Protein 4XSO (pdb70)

Foldseek 3Di:
DAEEEEEADQDDDPLLVLVLLLCLVRQVRYEYEYQDHHPSCVVCVVSSRHYHYQYQPAVPCNVGVSLSVLLVVCLSGAEYEYRDQVSLLSVLSSCVSSVHAYEYEFFFLLDCVPDPLVSLVSSQVSCQPGHQAYEYQAPNSLVSSVVSPHDNVRYDYFHRADALVLLEDDPVLLCVVCVVVVLNQAQEEEEADAQDVQQPPVLQLVLVLVADPSAAYEYEEYYDPVPPVRVVVSVVSCVVSVNPPRYHYPYHDPSVSSVLLNHQEYEGQGQAAGQAPVSQLSSLSNLHAYEHEPHHRVVVLDDDLAQYHYHHHPHNNRVNVVSVCCVVCVPSRSRSSNSSSVVSCVRRHSVVSSVVVVVVVVVD/DAEEEEEADQDDDPLLVLVLLLCLVRQVRYEYEYQDHHDSCVVCVVSSRHYDHQYQDACPCNVGVSLNVVLVVCLPGAEYEYRDLVSLLSVLSSCVNSVHAYEYEQQFQLDCVPDPLVSLVSSQVSCQPGHQAYEYQAVNSLVSSVVNVHDNVRYDYFHRADALVLLEDDPVLLQVVCVVVVLNQAQEEEEEDAQDVQQPPVLQLVLCLVAPPSYAYEYEEHHDPPCPVRVVVSCVSCVVSVCNVRYHYPYHDPSVSSVLLNHQEYEGQGQAAGAADPVQLSSLSNLHAYEYEPHHRVVVLDDDLQQYHYDHHPHSNRVNVVSVVCVPDVPSRSRNSVRSNVVSCVRRHSVVSSVVVVVVVVVD

Sequence (728 aa):
MKILFLDQSGKPGGAELCLIDIAKPYRDRALVGLFADGAFKTLLEQHHIPVEVFTNQPSLGQLAPLVAKVVQTAHEYDLIYANTQKALVVGAIASFIARRPLVYHLHDILSPEHFSQTNLRVAVNLANRFASLVIANSQASQTAFIQAGGRAELTKVIYNGFDINLYKTSPSDISKLRQQLGVANNFVVGHFSRLSPWKGQHILIDALAQCPPQVTAILVGDALFGEQDYVKELHQQITRLGLENRVKFLGFRADIPQLMAACDLVAHTSTAPEPFGRVIVEAMLCGKPVVAAKAGGAMELVEHGVNGFLTTPGESQELANIINTCIEDTQKTATIASNAQAIASQRFDVVTINQQIAETLSSLMKILFLDQSGKPGGAELCLIDIAKPYRDRALVGLFADGAFKTLLEQHHIPVEVFTNQPSLGQLAPLVAKVVQTAHEYDLIYANTQKALVVGAIASFIARRPLVYHLHDILSPEHFSQTNLRVAVNLANRFASLVIANSQASQTAFIQAGGRAELTKVIYNGFDINLYKTSPSDISKLRQQLGVANNFVVGHFSRLSPWKGQHILIDALAQCPPQVTAILVGDALFGEQDYVKELHQQITRLGLENRVKFLGFRADIPQLMAACDLVAHTSTAPEPFGRVIVEAMLCGKPVVAAKAGGAMELVEHGVNGFLTTPGESQELANIINTCIEDTQKTATIASNAQAIASQRFDVVTINQQIAETLSSL

B-factor: mean 41.25, std 12.05, range [21.02, 110.79]

Structure (mmCIF, N/CA/C/O backbone):
data_4XSO
#
_entry.id   4XSO
#
_cell.length_a   78.289
_cell.length_b   133.469
_cell.length_c   142.812
_cell.angle_alpha   90.00
_cell.angle_beta   90.00
_cell.angle_gamma   90.00
#
_symmetry.space_group_name_H-M   'C 2 2 21'
#
loop_
_entity.id
_entity.type
_entity.pdbx_description
1 polymer 'Alr3699 protein'
2 non-polymer GLYCEROL
3 water water
#
loop_
_atom_site.group_PDB
_atom_site.id
_atom_site.type_symbol
_atom_site.label_atom_id
_atom_site.label_alt_id
_atom_site.label_comp_id
_atom_site.label_asym_id
_atom_site.label_entity_id
_atom_site.label_seq_id
_atom_site.pdbx_PDB_ins_code
_atom_site.Cartn_x
_atom_site.Cartn_y
_atom_site.Cartn_z
_atom_site.occupancy
_atom_site.B_iso_or_equiv
_atom_site.auth_seq_id
_atom_site.auth_comp_id
_atom_site.auth_asym_id
_atom_site.auth_atom_id
_atom_site.pdbx_PDB_model_num
ATOM 1 N N . MET A 1 7 ? -40.649 -14.968 27.566 1.00 55.00 1 MET B N 1
ATOM 2 C CA . MET A 1 7 ? -39.234 -14.784 27.151 1.00 55.43 1 MET B CA 1
ATOM 3 C C . MET A 1 7 ? -39.105 -15.093 25.652 1.00 51.04 1 MET B C 1
ATOM 4 O O . MET A 1 7 ? -39.193 -16.263 25.244 1.00 49.34 1 MET B O 1
ATOM 9 N N . LYS A 1 8 ? -38.876 -14.049 24.859 1.00 43.57 2 LYS B N 1
ATOM 10 C CA . LYS A 1 8 ? -38.449 -14.187 23.453 1.00 41.02 2 LYS B CA 1
ATOM 11 C C . LYS A 1 8 ? -36.941 -14.201 23.340 1.00 37.77 2 LYS B C 1
ATOM 12 O O . LYS A 1 8 ? -36.240 -13.327 23.935 1.00 32.86 2 LYS B O 1
ATOM 18 N N . ILE A 1 9 ? -36.427 -15.182 22.589 1.00 33.03 3 ILE B N 1
ATOM 19 C CA . ILE A 1 9 ? -34.989 -15.319 22.425 1.00 31.52 3 ILE B CA 1
ATOM 20 C C . ILE A 1 9 ? -34.527 -14.979 21.048 1.00 29.87 3 ILE B C 1
ATOM 21 O O . ILE A 1 9 ? -35.111 -15.488 20.070 1.00 30.96 3 ILE B O 1
ATOM 26 N N . LEU A 1 10 ? -33.470 -14.153 20.971 1.00 24.59 4 LEU B N 1
ATOM 27 C CA . LEU A 1 10 ? -32.794 -13.950 19.783 1.00 26.77 4 LEU B CA 1
ATOM 28 C C . LEU A 1 10 ? -31.474 -14.764 19.843 1.00 28.52 4 LEU B C 1
ATOM 29 O O . LEU A 1 10 ? -30.543 -14.417 20.576 1.00 30.09 4 LEU B O 1
ATOM 34 N N . PHE A 1 11 ? -31.423 -15.823 19.067 1.00 25.96 5 PHE B N 1
ATOM 35 C CA . PHE A 1 11 ? -30.278 -16.728 18.961 1.00 28.35 5 PHE B CA 1
ATOM 36 C C . PHE A 1 11 ? -29.482 -16.140 17.848 1.00 34.41 5 PHE B C 1
ATOM 37 O O . PHE A 1 11 ? -30.075 -15.681 16.851 1.00 30.42 5 PHE B O 1
ATOM 45 N N . LEU A 1 12 ? -28.163 -16.155 18.018 1.00 31.35 6 LEU B N 1
ATOM 46 C CA . LEU A 1 12 ? -27.256 -15.688 17.013 1.00 32.86 6 LEU B CA 1
ATOM 47 C C . LEU A 1 12 ? -26.182 -16.691 16.710 1.00 33.02 6 LEU B C 1
ATOM 48 O O . LEU A 1 12 ? -25.586 -17.326 17.599 1.00 33.28 6 LEU B O 1
ATOM 53 N N . ASP A 1 13 ? -25.878 -16.846 15.432 1.00 31.62 7 ASP B N 1
ATOM 54 C CA . ASP A 1 13 ? -24.901 -17.849 15.058 1.00 31.61 7 ASP B CA 1
ATOM 55 C C . ASP A 1 13 ? -24.190 -17.429 13.762 1.00 37.20 7 ASP B C 1
ATOM 56 O O . ASP A 1 13 ? -24.823 -17.063 12.794 1.00 32.71 7 ASP B O 1
ATOM 61 N N . GLN A 1 14 ? -22.855 -17.488 13.744 1.00 36.51 8 GLN B N 1
ATOM 62 C CA . GLN A 1 14 ? -22.126 -16.832 12.650 1.00 38.01 8 GLN B CA 1
ATOM 63 C C . GLN A 1 14 ? -22.207 -17.609 11.337 1.00 34.24 8 GLN B C 1
ATOM 64 O O . GLN A 1 14 ? -22.021 -17.037 10.267 1.00 43.19 8 GLN B O 1
ATOM 70 N N . SER A 1 15 ? -22.504 -18.892 11.402 1.00 36.64 9 SER B N 1
ATOM 71 C CA . SER A 1 15 ? -22.417 -19.743 10.221 1.00 41.32 9 SER B CA 1
ATOM 72 C C . SER A 1 15 ? -23.722 -20.057 9.461 1.00 42.37 9 SER B C 1
ATOM 73 O O . SER A 1 15 ? -24.763 -20.337 10.059 1.00 40.24 9 SER B O 1
ATOM 76 N N . GLY A 1 16 ? -23.596 -20.056 8.131 1.00 41.52 10 GLY B N 1
ATOM 77 C CA . GLY A 1 16 ? -24.557 -20.648 7.193 1.00 47.94 10 GLY B CA 1
ATOM 78 C C . GLY A 1 16 ? -24.493 -22.173 7.022 1.00 45.03 10 GLY B C 1
ATOM 79 O O . GLY A 1 16 ? -25.347 -22.741 6.346 1.00 47.36 10 GLY B O 1
ATOM 80 N N . LYS A 1 17 ? -23.535 -22.834 7.674 1.00 47.18 11 LYS B N 1
ATOM 81 C CA . LYS A 1 17 ? -23.295 -24.274 7.496 1.00 50.35 11 LYS B CA 1
ATOM 82 C C . LYS A 1 17 ? -23.601 -25.086 8.742 1.00 47.08 11 LYS B C 1
ATOM 83 O O . LYS A 1 17 ? -23.273 -24.672 9.874 1.00 49.11 11 LYS B O 1
ATOM 89 N N . PRO A 1 18 ? -24.227 -26.250 8.563 1.00 47.82 12 PRO B N 1
ATOM 90 C CA . PRO A 1 18 ? -24.599 -26.982 9.767 1.00 46.83 12 PRO B CA 1
ATOM 91 C C . PRO A 1 18 ? -23.439 -27.743 10.468 1.00 48.55 12 PRO B C 1
ATOM 92 O O . PRO A 1 18 ? -23.430 -28.968 10.472 1.00 50.34 12 PRO B O 1
ATOM 96 N N . GLY A 1 19 ? -22.512 -27.039 11.108 1.00 54.21 13 GLY B N 1
ATOM 97 C CA . GLY A 1 19 ? -21.508 -27.698 11.976 1.00 46.69 13 GLY B CA 1
ATOM 98 C C . GLY A 1 19 ? -22.099 -28.228 13.277 1.00 54.20 13 GLY B C 1
ATOM 99 O O . GLY A 1 19 ? -23.319 -28.177 13.506 1.00 50.63 13 GLY B O 1
ATOM 100 N N . GLY A 1 20 ? -21.250 -28.709 14.172 1.00 51.10 14 GLY B N 1
ATOM 101 C CA . GLY A 1 20 ? -21.762 -29.296 15.410 1.00 47.74 14 GLY B CA 1
ATOM 102 C C . GLY A 1 20 ? -22.607 -28.327 16.244 1.00 44.12 14 GLY B C 1
ATOM 103 O O . GLY A 1 20 ? -23.698 -28.680 16.705 1.00 46.96 14 GLY B O 1
ATOM 104 N N . ALA A 1 21 ? -22.126 -27.103 16.373 1.00 38.05 15 ALA B N 1
ATOM 105 C CA . ALA A 1 21 ? -22.786 -26.085 17.137 1.00 38.26 15 ALA B CA 1
ATOM 106 C C . ALA A 1 21 ? -24.191 -25.719 16.538 1.00 37.19 15 ALA B C 1
ATOM 107 O O . ALA A 1 21 ? -25.134 -25.510 17.257 1.00 36.21 15 ALA B O 1
ATOM 109 N N . GLU A 1 22 ? -24.286 -25.701 15.221 1.00 36.20 16 GLU B N 1
ATOM 110 C CA . GLU A 1 22 ? -25.522 -25.333 14.535 1.00 39.12 16 GLU B CA 1
ATOM 111 C C . GLU A 1 22 ? -26.601 -26.417 14.735 1.00 40.39 16 GLU B C 1
ATOM 112 O O . GLU A 1 22 ? -27.745 -26.121 15.105 1.00 39.37 16 GLU B O 1
ATOM 118 N N . LEU A 1 23 ? -26.216 -27.681 14.588 1.00 39.71 17 LEU B N 1
ATOM 119 C CA . LEU A 1 23 ? -27.094 -28.811 14.850 1.00 39.75 17 LEU B CA 1
ATOM 120 C C . LEU A 1 23 ? -27.567 -28.802 16.275 1.00 41.92 17 LEU B C 1
ATOM 121 O O . LEU A 1 23 ? -28.753 -29.082 16.552 1.00 39.05 17 LEU B O 1
ATOM 126 N N . CYS A 1 24 ? -26.653 -28.525 17.215 1.00 36.37 18 CYS B N 1
ATOM 127 C CA . CYS A 1 24 ? -27.061 -28.431 18.626 1.00 38.15 18 CYS B CA 1
ATOM 128 C C . CYS A 1 24 ? -28.087 -27.284 18.808 1.00 36.82 18 CYS B C 1
ATOM 129 O O . CYS A 1 24 ? -29.048 -27.423 19.555 1.00 39.41 18 CYS B O 1
ATOM 132 N N . LEU A 1 25 ? -27.885 -26.172 18.097 1.00 40.08 19 LEU B N 1
ATOM 133 C CA . LEU A 1 25 ? -28.792 -25.029 18.178 1.00 35.38 19 LEU B CA 1
ATOM 134 C C . LEU A 1 25 ? -30.203 -25.383 17.669 1.00 33.08 19 LEU B C 1
ATOM 135 O O . LEU A 1 25 ? -31.182 -24.912 18.229 1.00 34.80 19 LEU B O 1
ATOM 140 N N . ILE A 1 26 ? -30.325 -26.290 16.698 1.00 36.87 20 ILE B N 1
ATOM 141 C CA . ILE A 1 26 ? -31.672 -26.771 16.281 1.00 41.77 20 ILE B CA 1
ATOM 142 C C . ILE A 1 26 ? -32.459 -27.251 17.510 1.00 39.46 20 ILE B C 1
ATOM 143 O O . ILE A 1 26 ? -33.610 -26.836 17.775 1.00 39.12 20 ILE B O 1
ATOM 148 N N . ASP A 1 27 ? -31.803 -28.150 18.243 1.00 32.13 21 ASP B N 1
ATOM 149 C CA . ASP A 1 27 ? -32.327 -28.798 19.439 1.00 33.83 21 ASP B CA 1
ATOM 150 C C . ASP A 1 27 ? -32.555 -27.824 20.584 1.00 34.51 21 ASP B C 1
ATOM 151 O O . ASP A 1 27 ? -33.605 -27.872 21.299 1.00 34.12 21 ASP B O 1
ATOM 156 N N . ILE A 1 28 ? -31.639 -26.877 20.741 1.00 32.50 22 ILE B N 1
ATOM 157 C CA . ILE A 1 28 ? -31.816 -25.856 21.819 1.00 30.30 22 ILE B CA 1
ATOM 158 C C . ILE A 1 28 ? -33.016 -24.929 21.517 1.00 31.92 22 ILE B C 1
ATOM 159 O O . ILE A 1 28 ? -33.804 -24.659 22.380 1.00 30.23 22 ILE B O 1
ATOM 164 N N . ALA A 1 29 ? -33.165 -24.540 20.251 1.00 32.26 23 ALA B N 1
ATOM 165 C CA . ALA A 1 29 ? -34.159 -23.605 19.790 1.00 33.01 23 ALA B CA 1
ATOM 166 C C . ALA A 1 29 ? -35.603 -24.135 19.597 1.00 38.18 23 ALA B C 1
ATOM 167 O O . ALA A 1 29 ? -36.591 -23.379 19.769 1.00 34.54 23 ALA B O 1
ATOM 169 N N . LYS A 1 30 ? -35.758 -25.421 19.316 1.00 36.81 24 LYS B N 1
ATOM 170 C CA . LYS A 1 30 ? -37.073 -25.952 18.999 1.00 42.58 24 LYS B CA 1
ATOM 171 C C . LYS A 1 30 ? -38.137 -25.682 20.022 1.00 36.58 24 LYS B C 1
ATOM 172 O O . LYS A 1 30 ? -39.229 -25.331 19.628 1.00 40.85 24 LYS B O 1
ATOM 178 N N . PRO A 1 31 ? -37.826 -25.839 21.335 1.00 35.98 25 PRO B N 1
ATOM 179 C CA . PRO A 1 31 ? -38.796 -25.567 22.371 1.00 36.84 25 PRO B CA 1
ATOM 180 C C . PRO A 1 31 ? -39.237 -24.111 22.377 1.00 35.04 25 PRO B C 1
ATOM 181 O O . PRO A 1 31 ? -40.264 -23.784 23.016 1.00 30.67 25 PRO B O 1
ATOM 185 N N . TYR A 1 32 ? -38.478 -23.256 21.693 1.00 30.87 26 TYR B N 1
ATOM 186 C CA . TYR A 1 32 ? -38.731 -21.785 21.790 1.00 32.29 26 TYR B CA 1
ATOM 187 C C . TYR A 1 32 ? -39.166 -21.243 20.438 1.00 31.66 26 TYR B C 1
ATOM 188 O O . TYR A 1 32 ? -39.280 -20.025 20.250 1.00 28.92 26 TYR B O 1
ATOM 197 N N . ARG A 1 33 ? -39.459 -22.143 19.501 1.00 31.42 27 ARG B N 1
ATOM 198 C CA . ARG A 1 33 ? -39.617 -21.727 18.179 1.00 34.93 27 ARG B CA 1
ATOM 199 C C . ARG A 1 33 ? -40.846 -20.821 17.936 1.00 32.62 27 ARG B C 1
ATOM 200 O O . ARG A 1 33 ? -40.873 -20.203 16.892 1.00 35.68 27 ARG B O 1
ATOM 208 N N . ASP A 1 34 ? -41.815 -20.736 18.853 1.00 29.10 28 ASP B N 1
ATOM 209 C CA . ASP A 1 34 ? -42.905 -19.757 18.715 1.00 33.76 28 ASP B CA 1
ATOM 210 C C . ASP A 1 34 ? -42.528 -18.378 19.293 1.00 35.24 28 ASP B C 1
ATOM 211 O O . ASP A 1 34 ? -43.278 -17.416 19.209 1.00 33.47 28 ASP B O 1
ATOM 216 N N . ARG A 1 35 ? -41.353 -18.279 19.876 1.00 33.75 29 ARG B N 1
ATOM 217 C CA . ARG A 1 35 ? -40.942 -17.037 20.508 1.00 33.33 29 ARG B CA 1
ATOM 218 C C . ARG A 1 35 ? -39.416 -16.841 20.364 1.00 33.16 29 ARG B C 1
ATOM 219 O O . ARG A 1 35 ? -38.714 -16.369 21.293 1.00 35.16 29 ARG B O 1
ATOM 227 N N . ALA A 1 36 ? -38.897 -17.238 19.229 1.00 32.73 30 ALA B N 1
ATOM 228 C CA . ALA A 1 36 ? -37.485 -17.051 18.951 1.00 34.18 30 ALA B CA 1
ATOM 229 C C . ALA A 1 36 ? -37.220 -16.736 17.518 1.00 35.66 30 ALA B C 1
ATOM 230 O O . ALA A 1 36 ? -38.103 -16.899 16.708 1.00 33.78 30 ALA B O 1
ATOM 232 N N . LEU A 1 37 ? -36.009 -16.221 17.243 1.00 30.71 31 LEU B N 1
ATOM 233 C CA . LEU A 1 37 ? -35.473 -15.928 15.950 1.00 29.45 31 LEU B CA 1
ATOM 234 C C . LEU A 1 37 ? -34.016 -16.370 15.973 1.00 31.12 31 LEU B C 1
ATOM 235 O O . LEU A 1 37 ? -33.297 -16.035 16.909 1.00 29.67 31 LEU B O 1
ATOM 240 N N . VAL A 1 38 ? -33.572 -17.131 14.982 1.00 28.66 32 VAL B N 1
ATOM 241 C CA . VAL A 1 38 ? -32.140 -17.352 14.774 1.00 30.53 32 VAL B CA 1
ATOM 242 C C . VAL A 1 38 ? -31.564 -16.383 13.698 1.00 31.84 32 VAL B C 1
ATOM 243 O O . VAL A 1 38 ? -31.932 -16.400 12.531 1.00 32.50 32 VAL B O 1
ATOM 247 N N . GLY A 1 39 ? -30.695 -15.507 14.135 1.00 29.43 33 GLY B N 1
ATOM 248 C CA . GLY A 1 39 ? -29.989 -14.586 13.266 1.00 31.92 33 GLY B CA 1
ATOM 249 C C . GLY A 1 39 ? -28.673 -15.256 12.852 1.00 33.80 33 GLY B C 1
ATOM 250 O O . GLY A 1 39 ? -27.834 -15.655 13.699 1.00 32.44 33 GLY B O 1
ATOM 251 N N . LEU A 1 40 ? -28.523 -15.462 11.560 1.00 31.87 34 LEU B N 1
ATOM 252 C CA . LEU A 1 40 ? -27.277 -15.936 11.021 1.00 35.29 34 LEU B CA 1
ATOM 253 C C . LEU A 1 40 ? -26.461 -14.794 10.376 1.00 31.95 34 LEU B C 1
ATOM 254 O O . LEU A 1 40 ? -27.012 -13.848 9.861 1.00 34.63 34 LEU B O 1
ATOM 259 N N . PHE A 1 41 ? -25.154 -14.936 10.371 1.00 32.09 35 PHE B N 1
ATOM 260 C CA . PHE A 1 41 ? -24.319 -13.955 9.678 1.00 38.74 35 PHE B CA 1
ATOM 261 C C . PHE A 1 41 ? -23.971 -14.356 8.233 1.00 39.64 35 PHE B C 1
ATOM 262 O O . PHE A 1 41 ? -23.395 -13.581 7.516 1.00 45.07 35 PHE B O 1
ATOM 270 N N . ALA A 1 42 ? -24.306 -15.570 7.836 1.00 45.00 36 ALA B N 1
ATOM 271 C CA . ALA A 1 42 ? -24.117 -16.038 6.451 1.00 48.58 36 ALA B CA 1
ATOM 272 C C . ALA A 1 42 ? -25.325 -16.897 6.104 1.00 46.80 36 ALA B C 1
ATOM 273 O O . ALA A 1 42 ? -25.825 -17.639 6.964 1.00 44.46 36 ALA B O 1
ATOM 275 N N . ASP A 1 43 ? -25.754 -16.810 4.838 1.00 50.63 37 ASP B N 1
ATOM 276 C CA . ASP A 1 43 ? -26.711 -17.733 4.246 1.00 46.69 37 ASP B CA 1
ATOM 277 C C . ASP A 1 43 ? -26.012 -19.044 3.942 1.00 46.31 37 ASP B C 1
ATOM 278 O O . ASP A 1 43 ? -24.795 -19.092 3.893 1.00 47.67 37 ASP B O 1
ATOM 283 N N . GLY A 1 44 ? -26.796 -20.107 3.785 1.00 43.29 38 GLY B N 1
ATOM 284 C CA . GLY A 1 44 ? -26.277 -21.447 3.566 1.00 46.24 38 GLY B CA 1
ATOM 285 C C . GLY A 1 44 ? -27.295 -22.527 3.863 1.00 42.37 38 GLY B C 1
ATOM 286 O O . GLY A 1 44 ? -28.480 -22.238 4.063 1.00 41.77 38 GLY B O 1
ATOM 287 N N . ALA A 1 45 ? -26.816 -23.771 3.925 1.00 40.80 39 ALA B N 1
ATOM 288 C CA . ALA A 1 45 ? -27.639 -24.932 4.236 1.00 44.60 39 ALA B CA 1
ATOM 289 C C . ALA A 1 45 ? -28.259 -24.910 5.635 1.00 45.96 39 ALA B C 1
ATOM 290 O O . ALA A 1 45 ? -29.244 -25.607 5.881 1.00 41.25 39 ALA B O 1
ATOM 292 N N . PHE A 1 46 ? -27.695 -24.125 6.552 1.00 39.08 40 PHE B N 1
ATOM 293 C CA . PHE A 1 46 ? -28.178 -24.139 7.921 1.00 37.65 40 PHE B CA 1
ATOM 294 C C . PHE A 1 46 ? -29.526 -23.417 8.026 1.00 34.14 40 PHE B C 1
ATOM 295 O O . PHE A 1 46 ? -30.363 -23.780 8.833 1.00 38.82 40 PHE B O 1
ATOM 303 N N . LYS A 1 47 ? -29.663 -22.389 7.221 1.00 34.37 41 LYS B N 1
ATOM 304 C CA . LYS A 1 47 ? -30.841 -21.606 7.098 1.00 37.21 41 LYS B CA 1
ATOM 305 C C . LYS A 1 47 ? -31.971 -22.498 6.658 1.00 40.20 41 LYS B C 1
ATOM 306 O O . LYS A 1 47 ? -33.079 -22.495 7.252 1.00 36.35 41 LYS B O 1
ATOM 312 N N . THR A 1 48 ? -31.689 -23.278 5.609 1.00 40.45 42 THR B N 1
ATOM 313 C CA . THR A 1 48 ? -32.697 -24.242 5.078 1.00 39.77 42 THR B CA 1
ATOM 314 C C . THR A 1 48 ? -33.134 -25.257 6.149 1.00 39.64 42 THR B C 1
ATOM 315 O O . THR A 1 48 ? -34.380 -25.466 6.362 1.00 38.44 42 THR B O 1
ATOM 319 N N . LEU A 1 49 ? -32.162 -25.817 6.875 1.00 32.23 43 LEU B N 1
ATOM 320 C CA . LEU A 1 49 ? -32.480 -26.782 7.961 1.00 39.99 43 LEU B CA 1
ATOM 321 C C . LEU A 1 49 ? -33.351 -26.154 9.076 1.00 40.10 43 LEU B C 1
ATOM 322 O O . LEU A 1 49 ? -34.249 -26.825 9.610 1.00 36.51 43 LEU B O 1
ATOM 327 N N . LEU A 1 50 ? -33.095 -24.860 9.386 1.00 39.29 44 LEU B N 1
ATOM 328 C CA . LEU A 1 50 ? -33.899 -24.143 10.365 1.00 34.30 44 LEU B CA 1
ATOM 329 C C . LEU A 1 50 ? -35.324 -23.993 9.842 1.00 32.78 44 LEU B C 1
ATOM 330 O O . LEU A 1 50 ? -36.264 -24.290 10.531 1.00 34.53 44 LEU B O 1
ATOM 335 N N . GLU A 1 51 ? -35.471 -23.605 8.604 1.00 34.04 45 GLU B N 1
ATOM 336 C CA . GLU A 1 51 ? -36.789 -23.504 7.998 1.00 34.47 45 GLU B CA 1
ATOM 337 C C . GLU A 1 51 ? -37.510 -24.861 7.981 1.00 35.37 45 GLU B C 1
ATOM 338 O O . GLU A 1 51 ? -38.683 -24.980 8.413 1.00 39.04 45 GLU B O 1
ATOM 344 N N . GLN A 1 52 ? -36.788 -25.912 7.632 1.00 39.33 46 GLN B N 1
ATOM 345 C CA . GLN A 1 52 ? -37.375 -27.261 7.664 1.00 42.04 46 GLN B CA 1
ATOM 346 C C . GLN A 1 52 ? -37.897 -27.616 9.045 1.00 44.67 46 GLN B C 1
ATOM 347 O O . GLN A 1 52 ? -38.740 -28.484 9.186 1.00 41.12 46 GLN B O 1
ATOM 353 N N . HIS A 1 53 ? -37.338 -27.004 10.078 1.00 42.28 47 HIS B N 1
ATOM 354 C CA . HIS A 1 53 ? -37.766 -27.285 11.436 1.00 43.14 47 HIS B CA 1
ATOM 355 C C . HIS A 1 53 ? -38.698 -26.202 11.980 1.00 38.12 47 HIS B C 1
ATOM 356 O O . HIS A 1 53 ? -38.949 -26.192 13.155 1.00 38.84 47 HIS B O 1
ATOM 363 N N . HIS A 1 54 ? -39.218 -25.315 11.125 1.00 41.23 48 HIS B N 1
ATOM 364 C CA . HIS A 1 54 ? -40.115 -24.214 11.510 1.00 42.76 48 HIS B CA 1
ATOM 365 C C . HIS A 1 54 ? -39.487 -23.208 12.507 1.00 41.53 48 HIS B C 1
ATOM 366 O O . HIS A 1 54 ? -40.198 -22.537 13.264 1.00 37.62 48 HIS B O 1
ATOM 373 N N . ILE A 1 55 ? -38.164 -23.061 12.443 1.00 34.96 49 ILE B N 1
ATOM 374 C CA . ILE A 1 55 ? -37.495 -22.135 13.321 1.00 34.90 49 ILE B CA 1
ATOM 375 C C . ILE A 1 55 ? -37.277 -20.868 12.530 1.00 35.44 49 ILE B C 1
ATOM 376 O O . ILE A 1 55 ? -36.583 -20.874 11.540 1.00 38.35 49 ILE B O 1
ATOM 381 N N . PRO A 1 56 ? -37.814 -19.738 13.037 1.00 36.13 50 PRO B N 1
ATOM 382 C CA . PRO A 1 56 ? -37.634 -18.530 12.287 1.00 35.65 50 PRO B CA 1
ATOM 383 C C . PRO A 1 56 ? -36.142 -18.222 12.153 1.00 36.00 50 PRO B C 1
ATOM 384 O O . PRO A 1 56 ? -35.379 -18.370 13.130 1.00 30.47 50 PRO B O 1
ATOM 388 N N . VAL A 1 57 ? -35.773 -17.743 10.975 1.00 31.48 51 VAL B N 1
ATOM 389 C CA . VAL A 1 57 ? -34.350 -17.486 10.672 1.00 36.95 51 VAL B CA 1
ATOM 390 C C . VAL A 1 57 ? -34.262 -16.263 9.816 1.00 37.47 51 VAL B C 1
ATOM 391 O O . VAL A 1 57 ? -35.141 -16.008 8.989 1.00 41.50 51 VAL B O 1
ATOM 395 N N . GLU A 1 58 ? -33.219 -15.479 10.068 1.00 39.74 52 GLU B N 1
ATOM 396 C CA . GLU A 1 58 ? -32.907 -14.252 9.333 1.00 44.50 52 GLU B CA 1
ATOM 397 C C . GLU A 1 58 ? -31.398 -14.171 9.152 1.00 43.38 52 GLU B C 1
ATOM 398 O O . GLU A 1 58 ? -30.597 -14.556 10.048 1.00 36.68 52 GLU B O 1
ATOM 404 N N . VAL A 1 59 ? -30.999 -13.694 7.984 1.00 40.72 53 VAL B N 1
ATOM 405 C CA . VAL A 1 59 ? -29.581 -13.558 7.695 1.00 39.73 53 VAL B CA 1
ATOM 406 C C . VAL A 1 59 ? -29.257 -12.072 7.830 1.00 39.37 53 VAL B C 1
ATOM 407 O O . VAL A 1 59 ? -29.842 -11.258 7.135 1.00 42.91 53 VAL B O 1
ATOM 411 N N . PHE A 1 60 ? -28.328 -11.713 8.710 1.00 38.69 54 PHE B N 1
ATOM 412 C CA . PHE A 1 60 ? -27.927 -10.300 8.865 1.00 37.09 54 PHE B CA 1
ATOM 413 C C . PHE A 1 60 ? -26.637 -10.074 8.088 1.00 46.51 54 PHE B C 1
ATOM 414 O O . PHE A 1 60 ? -25.676 -10.848 8.220 1.00 38.86 54 PHE B O 1
ATOM 422 N N . THR A 1 61 ? -26.614 -9.049 7.242 1.00 48.72 55 THR B N 1
ATOM 423 C CA . THR A 1 61 ? -25.419 -8.814 6.426 1.00 51.97 55 THR B CA 1
ATOM 424 C C . THR A 1 61 ? -24.946 -7.442 6.724 1.00 52.21 55 THR B C 1
ATOM 425 O O . THR A 1 61 ? -25.697 -6.609 7.285 1.00 48.12 55 THR B O 1
ATOM 429 N N . ASN A 1 62 ? -23.743 -7.166 6.236 1.00 54.97 56 ASN B N 1
ATOM 430 C CA . ASN A 1 62 ? -23.205 -5.838 6.360 1.00 64.44 56 ASN B CA 1
ATOM 431 C C . ASN A 1 62 ? -23.625 -4.830 5.272 1.00 63.75 56 ASN B C 1
ATOM 432 O O . ASN A 1 62 ? -22.961 -3.834 5.091 1.00 68.73 56 ASN B O 1
ATOM 437 N N . GLN A 1 63 ? -24.761 -5.049 4.611 1.00 73.15 57 GLN B N 1
ATOM 438 C CA . GLN A 1 63 ? -25.320 -4.076 3.651 1.00 68.68 57 GLN B CA 1
ATOM 439 C C . GLN A 1 63 ? -26.040 -2.882 4.281 1.00 75.95 57 GLN B C 1
ATOM 440 O O . GLN A 1 63 ? -26.673 -3.020 5.334 1.00 62.40 57 GLN B O 1
ATOM 446 N N . PRO A 1 64 ? -26.016 -1.719 3.594 1.00 76.53 58 PRO B N 1
ATOM 447 C CA . PRO A 1 64 ? -26.421 -0.454 4.211 1.00 73.88 58 PRO B CA 1
ATOM 448 C C . PRO A 1 64 ? -27.877 -0.409 4.690 1.00 67.00 58 PRO B C 1
ATOM 449 O O . PRO A 1 64 ? -28.725 -1.049 4.078 1.00 68.03 58 PRO B O 1
ATOM 453 N N . SER A 1 79 ? -31.274 5.429 13.669 1.00 76.13 73 SER B N 1
ATOM 454 C CA . SER A 1 79 ? -30.414 4.431 14.253 1.00 72.61 73 SER B CA 1
ATOM 455 C C . SER A 1 79 ? -28.941 4.885 14.266 1.00 81.08 73 SER B C 1
ATOM 456 O O . SER A 1 79 ? -28.258 4.712 15.271 1.00 92.58 73 SER B O 1
ATOM 459 N N . LEU A 1 80 ? -28.469 5.464 13.158 1.00 75.05 74 LEU B N 1
ATOM 460 C CA . LEU A 1 80 ? -27.023 5.646 12.862 1.00 80.73 74 LEU B CA 1
ATOM 461 C C . LEU A 1 80 ? -26.250 4.309 12.824 1.00 83.97 74 LEU B C 1
ATOM 462 O O . LEU A 1 80 ? -25.099 4.205 13.263 1.00 71.63 74 LEU B O 1
ATOM 467 N N . GLY A 1 81 ? -26.921 3.304 12.251 1.00 71.16 75 GLY B N 1
ATOM 468 C CA . GLY A 1 81 ? -26.314 2.053 11.885 1.00 61.20 75 GLY B CA 1
ATOM 469 C C . GLY A 1 81 ? -25.503 2.070 10.599 1.00 73.10 75 GLY B C 1
ATOM 470 O O . GLY A 1 81 ? -24.720 1.133 10.394 1.00 78.49 75 GLY B O 1
ATOM 471 N N . GLN A 1 82 ? -25.634 3.101 9.740 1.00 57.98 76 GLN B N 1
ATOM 472 C CA . GLN A 1 82 ? -24.606 3.321 8.662 1.00 59.49 76 GLN B CA 1
ATOM 473 C C . GLN A 1 82 ? -23.143 3.198 9.135 1.00 45.25 76 GLN B C 1
ATOM 474 O O . GLN A 1 82 ? -22.279 2.761 8.377 1.00 50.41 76 GLN B O 1
ATOM 480 N N . LEU A 1 83 ? -22.879 3.494 10.402 1.00 44.30 77 LEU B N 1
ATOM 481 C CA . LEU A 1 83 ? -21.564 3.176 11.000 1.00 52.46 77 LEU B CA 1
ATOM 482 C C . LEU A 1 83 ? -21.177 1.658 10.977 1.00 56.47 77 LEU B C 1
ATOM 483 O O . LEU A 1 83 ? -20.005 1.288 10.752 1.00 49.24 77 LEU B O 1
ATOM 488 N N . ALA A 1 84 ? -22.145 0.778 11.242 1.00 51.01 78 ALA B N 1
ATOM 489 C CA . ALA A 1 84 ? -21.855 -0.672 11.345 1.00 50.20 78 ALA B CA 1
ATOM 490 C C . ALA A 1 84 ? -23.175 -1.385 11.139 1.00 47.86 78 ALA B C 1
ATOM 491 O O . ALA A 1 84 ? -23.854 -1.701 12.122 1.00 42.82 78 ALA B O 1
ATOM 493 N N . PRO A 1 85 ? -23.580 -1.566 9.861 1.00 52.18 79 PRO B N 1
ATOM 494 C CA . PRO A 1 85 ? -25.003 -1.854 9.619 1.00 47.87 79 PRO B CA 1
ATOM 495 C C . PRO A 1 85 ? -25.416 -3.275 10.105 1.00 40.41 79 PRO B C 1
ATOM 496 O O . PRO A 1 85 ? -26.539 -3.468 10.548 1.00 42.91 79 PRO B O 1
ATOM 500 N N . LEU A 1 86 ? -24.508 -4.224 10.010 1.00 38.23 80 LEU B N 1
ATOM 501 C CA . LEU A 1 86 ? -24.681 -5.533 10.646 1.00 43.84 80 LEU B CA 1
ATOM 502 C C . LEU A 1 86 ? -25.033 -5.417 12.104 1.00 44.21 80 LEU B C 1
ATOM 503 O O . LEU A 1 86 ? -26.125 -5.867 12.522 1.00 44.29 80 LEU B O 1
ATOM 508 N N . VAL A 1 87 ? -24.151 -4.775 12.884 1.00 41.91 81 VAL B N 1
ATOM 509 C CA . VAL A 1 87 ? -24.432 -4.516 14.304 1.00 38.72 81 VAL B CA 1
ATOM 510 C C . VAL A 1 87 ? -25.760 -3.775 14.522 1.00 38.78 81 VAL B C 1
ATOM 511 O O . VAL A 1 87 ? -26.579 -4.163 15.317 1.00 38.67 81 VAL B O 1
ATOM 515 N N . ALA A 1 88 ? -26.006 -2.755 13.729 1.00 35.42 82 ALA B N 1
ATOM 516 C CA . ALA A 1 88 ? -27.194 -1.961 13.871 1.00 36.38 82 ALA B CA 1
ATOM 517 C C . ALA A 1 88 ? -28.480 -2.734 13.602 1.00 37.28 82 ALA B C 1
ATOM 518 O O . ALA A 1 88 ? -29.495 -2.511 14.252 1.00 37.44 82 ALA B O 1
ATOM 520 N N . LYS A 1 89 ? -28.444 -3.612 12.606 1.00 36.32 83 LYS B N 1
ATOM 521 C CA . LYS A 1 89 ? -29.537 -4.550 12.393 1.00 40.08 83 LYS B CA 1
ATOM 522 C C . LYS A 1 89 ? -29.799 -5.504 13.577 1.00 34.16 83 LYS B C 1
ATOM 523 O O . LYS A 1 89 ? -30.978 -5.719 13.999 1.00 33.34 83 LYS B O 1
ATOM 529 N N . VAL A 1 90 ? -28.712 -6.068 14.107 1.00 33.81 84 VAL B N 1
ATOM 530 C CA . VAL A 1 90 ? -28.803 -6.979 15.230 1.00 36.25 84 VAL B CA 1
ATOM 531 C C . VAL A 1 90 ? -29.420 -6.208 16.430 1.00 37.18 84 VAL B C 1
ATOM 532 O O . VAL A 1 90 ? -30.385 -6.651 17.050 1.00 35.30 84 VAL B O 1
ATOM 536 N N . VAL A 1 91 ? -28.912 -5.010 16.699 1.00 33.16 85 VAL B N 1
ATOM 537 C CA . VAL A 1 91 ? -29.424 -4.195 17.817 1.00 33.13 85 VAL B CA 1
ATOM 538 C C . VAL A 1 91 ? -30.895 -3.899 17.699 1.00 35.36 85 VAL B C 1
ATOM 539 O O . VAL A 1 91 ? -31.617 -3.962 18.660 1.00 43.27 85 VAL B O 1
ATOM 543 N N . GLN A 1 92 ? -31.290 -3.497 16.516 1.00 36.04 86 GLN B N 1
ATOM 544 C CA . GLN A 1 92 ? -32.647 -3.134 16.190 1.00 40.97 86 GLN B CA 1
ATOM 545 C C . GLN A 1 92 ? -33.524 -4.365 16.384 1.00 38.56 86 GLN B C 1
ATOM 546 O O . GLN A 1 92 ? -34.526 -4.286 17.028 1.00 38.60 86 GLN B O 1
ATOM 552 N N . THR A 1 93 ? -33.087 -5.534 15.901 1.00 37.07 87 THR B N 1
ATOM 553 C CA . THR A 1 93 ? -33.837 -6.776 16.124 1.00 34.85 87 THR B CA 1
ATOM 554 C C . THR A 1 93 ? -34.030 -7.137 17.636 1.00 36.80 87 THR B C 1
ATOM 555 O O . THR A 1 93 ? -35.174 -7.421 18.136 1.00 35.80 87 THR B O 1
ATOM 559 N N . ALA A 1 94 ? -32.938 -6.957 18.356 1.00 33.06 88 ALA B N 1
ATOM 560 C CA . ALA A 1 94 ? -32.843 -7.263 19.763 1.00 36.76 88 ALA B CA 1
ATOM 561 C C . ALA A 1 94 ? -33.824 -6.539 20.672 1.00 40.48 88 ALA B C 1
ATOM 562 O O . ALA A 1 94 ? -34.232 -7.083 21.726 1.00 37.78 88 ALA B O 1
ATOM 564 N N . HIS A 1 95 ? -34.210 -5.319 20.277 1.00 42.43 89 HIS B N 1
ATOM 565 C CA . HIS A 1 95 ? -35.232 -4.546 20.981 1.00 45.36 89 HIS B CA 1
ATOM 566 C C . HIS A 1 95 ? -36.515 -5.367 21.119 1.00 43.06 89 HIS B C 1
ATOM 567 O O . HIS A 1 95 ? -37.124 -5.363 22.182 1.00 41.16 89 HIS B O 1
ATOM 574 N N . GLU A 1 96 ? -36.853 -6.154 20.097 1.00 39.83 90 GLU B N 1
ATOM 575 C CA . GLU A 1 96 ? -38.067 -6.987 20.103 1.00 40.52 90 GLU B CA 1
ATOM 576 C C . GLU A 1 96 ? -37.949 -8.303 20.866 1.00 41.49 90 GLU B C 1
ATOM 577 O O . GLU A 1 96 ? -38.929 -9.067 20.967 1.00 35.85 90 GLU B O 1
ATOM 583 N N . TYR A 1 97 ? -36.755 -8.591 21.391 1.00 36.84 91 TYR B N 1
ATOM 584 C CA . TYR A 1 97 ? -36.526 -9.855 22.087 1.00 33.26 91 TYR B CA 1
ATOM 585 C C . TYR A 1 97 ? -36.113 -9.565 23.533 1.00 36.34 91 TYR B C 1
ATOM 586 O O . TYR A 1 97 ? -35.833 -8.406 23.886 1.00 36.09 91 TYR B O 1
ATOM 595 N N . ASP A 1 98 ? -36.146 -10.573 24.390 1.00 32.56 92 ASP B N 1
ATOM 596 C CA . ASP A 1 98 ? -35.858 -10.365 25.790 1.00 34.34 92 ASP B CA 1
ATOM 597 C C . ASP A 1 98 ? -34.466 -10.866 26.212 1.00 35.55 92 ASP B C 1
ATOM 598 O O . ASP A 1 98 ? -34.067 -10.654 27.336 1.00 33.62 92 ASP B O 1
ATOM 603 N N . LEU A 1 99 ? -33.818 -11.637 25.357 1.00 34.45 93 LEU B N 1
ATOM 604 C CA . LEU A 1 99 ? -32.575 -12.243 25.649 1.00 32.18 93 LEU B CA 1
ATOM 605 C C . LEU A 1 99 ? -31.839 -12.561 24.327 1.00 33.71 93 LEU B C 1
ATOM 606 O O . LEU A 1 99 ? -32.458 -12.949 23.329 1.00 30.08 93 LEU B O 1
ATOM 611 N N . ILE A 1 100 ? -30.520 -12.422 24.348 1.00 31.45 94 ILE B N 1
ATOM 612 C CA . ILE A 1 100 ? -29.688 -12.688 23.209 1.00 28.15 94 ILE B CA 1
ATOM 613 C C . ILE A 1 100 ? -28.851 -13.896 23.571 1.00 32.49 94 ILE B C 1
ATOM 614 O O . ILE A 1 100 ? -28.194 -13.904 24.640 1.00 28.62 94 ILE B O 1
ATOM 619 N N . TYR A 1 101 ? -28.876 -14.918 22.682 1.00 32.06 95 TYR B N 1
ATOM 620 C CA . TYR A 1 101 ? -28.207 -16.194 22.975 1.00 32.92 95 TYR B CA 1
ATOM 621 C C . TYR A 1 101 ? -27.231 -16.454 21.839 1.00 33.03 95 TYR B C 1
ATOM 622 O O . TYR A 1 101 ? -27.623 -16.831 20.728 1.00 31.85 95 TYR B O 1
ATOM 631 N N . ALA A 1 102 ? -25.978 -16.125 22.110 1.00 29.61 96 ALA B N 1
ATOM 632 C CA . ALA A 1 102 ? -24.875 -16.238 21.122 1.00 31.03 96 ALA B CA 1
ATOM 633 C C . ALA A 1 102 ? -24.265 -17.622 21.180 1.00 29.76 96 ALA B C 1
ATOM 634 O O . ALA A 1 102 ? -23.817 -18.083 22.246 1.00 28.68 96 ALA B O 1
ATOM 636 N N . ASN A 1 103 ? -24.217 -18.249 20.002 1.00 30.51 97 ASN B N 1
ATOM 637 C CA . ASN A 1 103 ? -23.864 -19.634 19.852 1.00 31.08 97 ASN B CA 1
ATOM 638 C C . ASN A 1 103 ? -22.476 -19.900 19.217 1.00 30.61 97 ASN B C 1
ATOM 639 O O . ASN A 1 103 ? -22.067 -21.038 19.082 1.00 31.23 97 ASN B O 1
ATOM 644 N N . THR A 1 104 ? -21.769 -18.840 18.853 1.00 33.59 98 THR B N 1
ATOM 645 C CA . THR A 1 104 ? -20.467 -18.945 18.208 1.00 30.72 98 THR B CA 1
ATOM 646 C C . THR A 1 104 ? -19.724 -17.688 18.550 1.00 29.99 98 THR B C 1
ATOM 647 O O . THR A 1 104 ? -20.290 -16.746 19.157 1.00 26.86 98 THR B O 1
ATOM 651 N N . GLN A 1 105 ? -18.407 -17.676 18.254 1.00 33.24 99 GLN B N 1
ATOM 652 C CA . GLN A 1 105 ? -17.559 -16.536 18.657 1.00 32.82 99 GLN B CA 1
ATOM 653 C C . GLN A 1 105 ? -17.873 -15.184 18.089 1.00 32.63 99 GLN B C 1
ATOM 654 O O . GLN A 1 105 ? -17.908 -14.184 18.805 1.00 32.28 99 GLN B O 1
ATOM 660 N N . LYS A 1 106 ? -17.997 -15.104 16.790 1.00 35.65 100 LYS B N 1
ATOM 661 C CA . LYS A 1 106 ? -18.425 -13.853 16.197 1.00 38.56 100 LYS B CA 1
ATOM 662 C C . LYS A 1 106 ? -19.825 -13.425 16.635 1.00 36.20 100 LYS B C 1
ATOM 663 O O . LYS A 1 106 ? -20.157 -12.212 16.648 1.00 34.00 100 LYS B O 1
ATOM 669 N N . ALA A 1 107 ? -20.676 -14.383 16.971 1.00 35.65 101 ALA B N 1
ATOM 670 C CA . ALA A 1 107 ? -22.050 -13.998 17.414 1.00 34.23 101 ALA B CA 1
ATOM 671 C C . ALA A 1 107 ? -21.912 -13.390 18.785 1.00 30.51 101 ALA B C 1
ATOM 672 O O . ALA A 1 107 ? -22.663 -12.465 19.174 1.00 32.26 101 ALA B O 1
ATOM 674 N N . LEU A 1 108 ? -20.911 -13.860 19.536 1.00 34.65 102 LEU B N 1
ATOM 675 C CA . LEU A 1 108 ? -20.651 -13.349 20.892 1.00 31.80 102 LEU B CA 1
ATOM 676 C C . LEU A 1 108 ? -20.120 -11.876 20.821 1.00 32.71 102 LEU B C 1
ATOM 677 O O . LEU A 1 108 ? -20.544 -10.982 21.551 1.00 36.66 102 LEU B O 1
ATOM 682 N N . VAL A 1 109 ? -19.293 -11.596 19.848 1.00 36.80 103 VAL B N 1
ATOM 683 C CA . VAL A 1 109 ? -18.815 -10.221 19.676 1.00 38.07 103 VAL B CA 1
ATOM 684 C C . VAL A 1 109 ? -19.941 -9.252 19.346 1.00 35.88 103 VAL B C 1
ATOM 685 O O . VAL A 1 109 ? -20.209 -8.261 20.045 1.00 34.63 103 VAL B O 1
ATOM 689 N N . VAL A 1 110 ? -20.673 -9.583 18.301 1.00 38.65 104 VAL B N 1
ATOM 690 C CA . VAL A 1 110 ? -21.797 -8.776 17.907 1.00 37.89 104 VAL B CA 1
ATOM 691 C C . VAL A 1 110 ? -22.879 -8.803 18.962 1.00 35.44 104 VAL B C 1
ATOM 692 O O . VAL A 1 110 ? -23.501 -7.795 19.263 1.00 39.91 104 VAL B O 1
ATOM 696 N N . GLY A 1 111 ? -23.149 -9.967 19.521 1.00 33.68 105 GLY B N 1
ATOM 697 C CA . GLY A 1 111 ? -24.207 -10.053 20.530 1.00 30.28 105 GLY B CA 1
ATOM 698 C C . GLY A 1 111 ? -23.889 -9.241 21.783 1.00 29.51 105 GLY B C 1
ATOM 699 O O . GLY A 1 111 ? -24.775 -8.714 22.435 1.00 28.08 105 GLY B O 1
ATOM 700 N N . ALA A 1 112 ? -22.608 -9.159 22.138 1.00 34.96 106 ALA B N 1
ATOM 701 C CA . ALA A 1 112 ? -22.155 -8.343 23.301 1.00 36.97 106 ALA B CA 1
ATOM 702 C C . ALA A 1 112 ? -22.420 -6.854 23.111 1.00 33.77 106 ALA B C 1
ATOM 703 O O . ALA A 1 112 ? -22.958 -6.143 23.983 1.00 31.44 106 ALA B O 1
ATOM 705 N N . ILE A 1 113 ? -22.092 -6.375 21.925 1.00 36.06 107 ILE B N 1
ATOM 706 C CA . ILE A 1 113 ? -22.392 -4.978 21.547 1.00 40.58 107 ILE B CA 1
ATOM 707 C C . ILE A 1 113 ? -23.870 -4.733 21.544 1.00 41.05 107 ILE B C 1
ATOM 708 O O . ILE A 1 113 ? -24.336 -3.746 22.126 1.00 37.67 107 ILE B O 1
ATOM 713 N N . ALA A 1 114 ? -24.622 -5.638 20.930 1.00 34.20 108 ALA B N 1
ATOM 714 C CA . ALA A 1 114 ? -26.065 -5.485 20.869 1.00 37.50 108 ALA B CA 1
ATOM 715 C C . ALA A 1 114 ? -26.681 -5.557 22.219 1.00 41.20 108 ALA B C 1
ATOM 716 O O . ALA A 1 114 ? -27.764 -4.948 22.489 1.00 41.07 108 ALA B O 1
ATOM 718 N N . SER A 1 115 ? -26.057 -6.366 23.078 1.00 39.23 109 SER B N 1
ATOM 719 C CA . SER A 1 115 ? -26.623 -6.584 24.400 1.00 37.16 109 SER B CA 1
ATOM 720 C C . SER A 1 115 ? -26.685 -5.269 25.219 1.00 37.02 109 SER B C 1
ATOM 721 O O . SER A 1 115 ? -27.736 -4.946 25.887 1.00 37.53 109 SER B O 1
ATOM 724 N N . PHE A 1 116 ? -25.593 -4.549 25.271 1.00 38.64 110 PHE B N 1
ATOM 725 C CA . PHE A 1 116 ? -25.686 -3.366 26.092 1.00 50.23 110 PHE B CA 1
ATOM 726 C C . PHE A 1 116 ? -26.446 -2.275 25.373 1.00 45.44 110 PHE B C 1
ATOM 727 O O . PHE A 1 116 ? -27.215 -1.622 26.023 1.00 48.77 110 PHE B O 1
ATOM 735 N N . ILE A 1 117 ? -26.262 -2.104 24.061 1.00 43.37 111 ILE B N 1
ATOM 736 C CA . ILE A 1 117 ? -26.994 -1.048 23.337 1.00 40.57 111 ILE B CA 1
ATOM 737 C C . ILE A 1 117 ? -28.472 -1.202 23.375 1.00 41.84 111 ILE B C 1
ATOM 738 O O . ILE A 1 117 ? -29.149 -0.206 23.448 1.00 40.25 111 ILE B O 1
ATOM 743 N N . ALA A 1 118 ? -29.013 -2.428 23.328 1.00 41.52 112 ALA B N 1
ATOM 744 C CA . ALA A 1 118 ? -30.469 -2.629 23.322 1.00 39.67 112 ALA B CA 1
ATOM 745 C C . ALA A 1 118 ? -30.945 -2.892 24.699 1.00 38.78 112 ALA B C 1
ATOM 746 O O . ALA A 1 118 ? -32.129 -2.942 24.923 1.00 42.89 112 ALA B O 1
ATOM 748 N N . ARG A 1 119 ? -30.020 -3.126 25.633 1.00 43.18 113 ARG B N 1
ATOM 749 C CA . ARG A 1 119 ? -30.358 -3.371 27.072 1.00 43.34 113 ARG B CA 1
ATOM 750 C C . ARG A 1 119 ? -31.030 -4.701 27.240 1.00 40.23 113 ARG B C 1
ATOM 751 O O . ARG A 1 119 ? -32.111 -4.804 27.815 1.00 37.15 113 ARG B O 1
ATOM 759 N N . ARG A 1 120 ? -30.369 -5.756 26.770 1.00 39.41 114 ARG B N 1
ATOM 760 C CA . ARG A 1 120 ? -30.921 -7.110 26.921 1.00 37.16 114 ARG B CA 1
ATOM 761 C C . ARG A 1 120 ? -29.848 -8.055 27.456 1.00 33.57 114 ARG B C 1
ATOM 762 O O . ARG A 1 120 ? -28.705 -7.942 27.074 1.00 33.27 114 ARG B O 1
ATOM 770 N N . PRO A 1 121 ? -30.209 -8.969 28.362 1.00 31.12 115 PRO B N 1
ATOM 771 C CA . PRO A 1 121 ? -29.140 -9.882 28.813 1.00 34.46 115 PRO B CA 1
ATOM 772 C C . PRO A 1 121 ? -28.600 -10.797 27.670 1.00 32.64 115 PRO B C 1
ATOM 773 O O . PRO A 1 121 ? -29.242 -10.997 26.656 1.00 36.76 115 PRO B O 1
ATOM 777 N N . LEU A 1 122 ? -27.420 -11.329 27.892 1.00 28.82 116 LEU B N 1
ATOM 778 C CA . LEU A 1 122 ? -26.710 -12.113 26.931 1.00 28.65 116 LEU B CA 1
ATOM 779 C C . LEU A 1 122 ? -26.263 -13.414 27.609 1.00 30.71 116 LEU B C 1
ATOM 780 O O . LEU A 1 122 ? -25.729 -13.427 28.737 1.00 28.44 116 LEU B O 1
ATOM 785 N N . VAL A 1 123 ? -26.457 -14.478 26.856 1.00 27.41 117 VAL B N 1
ATOM 786 C CA . VAL A 1 123 ? -25.959 -15.806 27.139 1.00 26.25 117 VAL B CA 1
ATOM 787 C C . VAL A 1 123 ? -25.060 -16.169 25.996 1.00 25.38 117 VAL B C 1
ATOM 788 O O . VAL A 1 123 ? -25.385 -15.945 24.842 1.00 26.73 117 VAL B O 1
ATOM 792 N N . TYR A 1 124 ? -23.902 -16.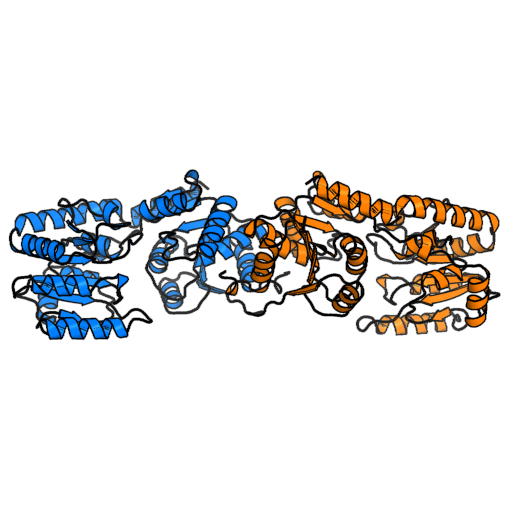683 26.324 1.00 27.70 118 TYR B N 1
ATOM 793 C CA . TYR A 1 124 ? -22.985 -17.235 25.401 1.00 24.96 118 TYR B CA 1
ATOM 794 C C . TYR A 1 124 ? -22.946 -18.772 25.619 1.00 28.29 118 TYR B C 1
ATOM 795 O O . TYR A 1 124 ? -22.648 -19.221 26.696 1.00 28.89 118 TYR B O 1
ATOM 804 N N . HIS A 1 125 ? -23.255 -19.531 24.587 1.00 28.79 119 HIS B N 1
ATOM 805 C CA . HIS A 1 125 ? -23.086 -20.988 24.595 1.00 28.88 119 HIS B CA 1
ATOM 806 C C . HIS A 1 125 ? -21.865 -21.342 23.857 1.00 32.55 119 HIS B C 1
ATOM 807 O O . HIS A 1 125 ? -21.785 -21.084 22.663 1.00 28.54 119 HIS B O 1
ATOM 814 N N . LEU A 1 126 ? -20.885 -21.822 24.616 1.00 32.20 120 LEU B N 1
ATOM 815 C CA . LEU A 1 126 ? -19.544 -22.032 24.173 1.00 32.47 120 LEU B CA 1
ATOM 816 C C . LEU A 1 126 ? -19.490 -23.480 23.698 1.00 32.64 120 LEU B C 1
ATOM 817 O O . LEU A 1 126 ? -19.626 -24.438 24.505 1.00 35.95 120 LEU B O 1
ATOM 822 N N . HIS A 1 127 ? -19.313 -23.665 22.403 1.00 32.16 121 HIS B N 1
ATOM 823 C CA . HIS A 1 127 ? -19.205 -24.974 21.839 1.00 35.03 121 HIS B CA 1
ATOM 824 C C . HIS A 1 127 ? -17.753 -25.311 21.443 1.00 40.10 121 HIS B C 1
ATOM 825 O O . HIS A 1 127 ? -17.511 -26.429 20.965 1.00 38.79 121 HIS B O 1
ATOM 832 N N . ASP A 1 128 ? -16.813 -24.378 21.639 1.00 37.11 122 ASP B N 1
ATOM 833 C CA . ASP A 1 128 ? -15.406 -24.583 21.204 1.00 40.98 122 ASP B CA 1
ATOM 834 C C . ASP A 1 128 ? -14.497 -24.768 22.413 1.00 40.11 122 ASP B C 1
ATOM 835 O O . ASP A 1 128 ? -14.815 -24.335 23.524 1.00 38.06 122 ASP B O 1
ATOM 840 N N . ILE A 1 129 ? -13.377 -25.422 22.171 1.00 36.46 123 ILE B N 1
ATOM 841 C CA . ILE A 1 129 ? -12.235 -25.396 23.085 1.00 38.72 123 ILE B CA 1
ATOM 842 C C . ILE A 1 129 ? -11.437 -24.182 22.614 1.00 36.04 123 ILE B C 1
ATOM 843 O O . ILE A 1 129 ? -10.984 -24.165 21.474 1.00 37.31 123 ILE B O 1
ATOM 848 N N . LEU A 1 130 ? -11.405 -23.143 23.432 1.00 31.94 124 LEU B N 1
ATOM 849 C CA . LEU A 1 130 ? -10.747 -21.882 23.138 1.00 39.31 124 LEU B CA 1
ATOM 850 C C . LEU A 1 130 ? -9.214 -22.035 23.240 1.00 41.77 124 LEU B C 1
ATOM 851 O O . LEU A 1 130 ? -8.591 -21.508 24.125 1.00 41.63 124 LEU B O 1
ATOM 856 N N . SER A 1 131 ? -8.646 -22.829 22.350 1.00 43.34 125 SER B N 1
ATOM 857 C CA . SER A 1 131 ? -7.190 -23.066 22.396 1.00 49.82 125 SER B CA 1
ATOM 858 C C . SER A 1 131 ? -6.434 -22.080 21.494 1.00 40.14 125 SER B C 1
ATOM 859 O O . SER A 1 131 ? -6.829 -21.820 20.357 1.00 35.80 125 SER B O 1
ATOM 862 N N . PRO A 1 132 ? -5.310 -21.556 22.005 1.00 51.62 126 PRO B N 1
ATOM 863 C CA . PRO A 1 132 ? -4.442 -20.747 21.154 1.00 50.41 126 PRO B CA 1
ATOM 864 C C . PRO A 1 132 ? -3.805 -21.513 19.996 1.00 45.32 126 PRO B C 1
ATOM 865 O O . PRO A 1 132 ? -3.163 -20.897 19.173 1.00 55.81 126 PRO B O 1
ATOM 869 N N . GLU A 1 133 ? -3.976 -22.830 19.922 1.00 46.46 127 GLU B N 1
ATOM 870 C CA . GLU A 1 133 ? -3.568 -23.589 18.733 1.00 47.49 127 GLU B CA 1
ATOM 871 C C . GLU A 1 133 ? -4.558 -23.493 17.581 1.00 56.63 127 GLU B C 1
ATOM 872 O O . GLU A 1 133 ? -4.171 -23.672 16.428 1.00 52.16 127 GLU B O 1
ATOM 878 N N . HIS A 1 134 ? -5.838 -23.226 17.875 1.00 56.33 128 HIS B N 1
ATOM 879 C CA . HIS A 1 134 ? -6.862 -23.182 16.835 1.00 51.70 128 HIS B CA 1
ATOM 880 C C . HIS A 1 134 ? -7.580 -21.829 16.675 1.00 51.40 128 HIS B C 1
ATOM 881 O O . HIS A 1 134 ? -8.402 -21.679 15.806 1.00 54.63 128 HIS B O 1
ATOM 888 N N . PHE A 1 135 ? -7.247 -20.841 17.496 1.00 51.29 129 PHE B N 1
ATOM 889 C CA . PHE A 1 135 ? -7.839 -19.537 17.397 1.00 49.59 129 PHE B CA 1
ATOM 890 C C . PHE A 1 135 ? -6.742 -18.546 17.672 1.00 52.99 129 PHE B C 1
ATOM 891 O O . PHE A 1 135 ? -5.916 -18.776 18.540 1.00 49.76 129 PHE B O 1
ATOM 899 N N . SER A 1 136 ? -6.754 -17.418 16.983 1.00 55.47 130 SER B N 1
ATOM 900 C CA . SER A 1 136 ? -5.710 -16.436 17.192 1.00 55.08 130 SER B CA 1
ATOM 901 C C . SER A 1 136 ? -5.908 -15.863 18.552 1.00 58.61 130 SER B C 1
ATOM 902 O O . SER A 1 136 ? -7.030 -15.826 19.065 1.00 52.26 130 SER B O 1
ATOM 905 N N . GLN A 1 137 ? -4.826 -15.360 19.136 1.00 52.97 131 GLN B N 1
ATOM 906 C CA . GLN A 1 137 ? -4.879 -14.789 20.474 1.00 62.35 131 GLN B CA 1
ATOM 907 C C . GLN A 1 137 ? -5.823 -13.595 20.489 1.00 61.70 131 GLN B C 1
ATOM 908 O O . GLN A 1 137 ? -6.588 -13.413 21.437 1.00 67.36 131 GLN B O 1
ATOM 914 N N . THR A 1 138 ? -5.775 -12.786 19.436 1.00 58.77 132 THR B N 1
ATOM 915 C CA . THR A 1 138 ? -6.689 -11.666 19.319 1.00 62.01 132 THR B CA 1
ATOM 916 C C . THR A 1 138 ? -8.126 -12.093 19.530 1.00 54.35 132 THR B C 1
ATOM 917 O O . THR A 1 138 ? -8.769 -11.573 20.421 1.00 47.56 132 THR B O 1
ATOM 921 N N . ASN A 1 139 ? -8.599 -13.027 18.710 1.00 50.87 133 ASN B N 1
ATOM 922 C CA . ASN A 1 139 ? -9.958 -13.531 18.820 1.00 57.96 133 ASN B CA 1
ATOM 923 C C . ASN A 1 139 ? -10.223 -14.058 20.225 1.00 52.12 133 ASN B C 1
ATOM 924 O O . ASN A 1 139 ? -11.287 -13.824 20.760 1.00 55.09 133 ASN B O 1
ATOM 929 N N . LEU A 1 140 ? -9.256 -14.740 20.820 1.00 47.46 134 LEU B N 1
ATOM 930 C CA . LEU A 1 140 ? -9.446 -15.296 22.165 1.00 52.79 134 LEU B CA 1
ATOM 931 C C . LEU A 1 140 ? -9.603 -14.224 23.213 1.00 49.21 134 LEU B C 1
ATOM 932 O O . LEU A 1 140 ? -10.513 -14.310 24.062 1.00 44.62 134 LEU B O 1
ATOM 937 N N . ARG A 1 141 ? -8.684 -13.260 23.200 1.00 45.03 135 ARG B N 1
ATOM 938 C CA . ARG A 1 141 ? -8.740 -12.131 24.126 1.00 46.43 135 ARG B CA 1
ATOM 939 C C . ARG A 1 141 ? -10.090 -11.371 24.020 1.00 39.93 135 ARG B C 1
ATOM 940 O O . ARG A 1 141 ? -10.690 -11.028 25.009 1.00 40.23 135 ARG B O 1
ATOM 948 N N . VAL A 1 142 ? -10.536 -11.128 22.809 1.00 38.81 136 VAL B N 1
ATOM 949 C CA . VAL A 1 142 ? -11.741 -10.367 22.553 1.00 40.90 136 VAL B CA 1
ATOM 950 C C . VAL A 1 142 ? -12.948 -11.157 23.066 1.00 38.39 136 VAL B C 1
ATOM 951 O O . VAL A 1 142 ? -13.715 -10.667 23.867 1.00 40.01 136 VAL B O 1
ATOM 955 N N . ALA A 1 143 ? -13.085 -12.390 22.617 1.00 36.23 137 ALA B N 1
ATOM 956 C CA . ALA A 1 143 ? -14.116 -13.294 23.106 1.00 37.05 137 ALA B CA 1
ATOM 957 C C . ALA A 1 143 ? -14.172 -13.390 24.637 1.00 35.24 137 ALA B C 1
ATOM 958 O O . ALA A 1 143 ? -15.195 -13.159 25.253 1.00 40.66 137 ALA B O 1
ATOM 960 N N . VAL A 1 144 ? -13.051 -13.702 25.268 1.00 36.35 138 VAL B N 1
ATOM 961 C CA . VAL A 1 144 ? -13.017 -13.820 26.701 1.00 37.35 138 VAL B CA 1
ATOM 962 C C . VAL A 1 144 ? -13.459 -12.512 27.394 1.00 37.27 138 VAL B C 1
ATOM 963 O O . VAL A 1 144 ? -14.280 -12.476 28.350 1.00 36.53 138 VAL B O 1
ATOM 967 N N . ASN A 1 145 ? -12.877 -11.423 26.941 1.00 34.62 139 ASN B N 1
ATOM 968 C CA . ASN A 1 145 ? -13.148 -10.147 27.577 1.00 38.64 139 ASN B CA 1
ATOM 969 C C . ASN A 1 145 ? -14.640 -9.748 27.449 1.00 34.71 139 ASN B C 1
ATOM 970 O O . ASN A 1 145 ? -15.258 -9.290 28.391 1.00 31.02 139 ASN B O 1
ATOM 975 N N . LEU A 1 146 ? -15.191 -9.894 26.268 1.00 29.80 140 LEU B N 1
ATOM 976 C CA . LEU A 1 146 ? -16.570 -9.527 26.067 1.00 33.11 140 LEU B CA 1
ATOM 977 C C . LEU A 1 146 ? -17.478 -10.447 26.911 1.00 32.72 140 LEU B C 1
ATOM 978 O O . LEU A 1 146 ? -18.438 -10.017 27.537 1.00 31.51 140 LEU B O 1
ATOM 983 N N . ALA A 1 147 ? -17.162 -11.716 26.917 1.00 32.24 141 ALA B N 1
ATOM 984 C CA . ALA A 1 147 ? -17.983 -12.666 27.710 1.00 32.38 141 ALA B CA 1
ATOM 985 C C . ALA A 1 147 ? -17.957 -12.265 29.169 1.00 27.52 141 ALA B C 1
ATOM 986 O O . ALA A 1 147 ? -19.023 -12.107 29.837 1.00 32.30 141 ALA B O 1
ATOM 988 N N . ASN A 1 148 ? -16.745 -12.002 29.682 1.00 32.06 142 ASN B N 1
ATOM 989 C CA . ASN A 1 148 ? -16.571 -11.682 31.067 1.00 31.52 142 ASN B CA 1
ATOM 990 C C . ASN A 1 148 ? -17.310 -10.427 31.435 1.00 31.79 142 ASN B C 1
ATOM 991 O O . ASN A 1 148 ? -17.874 -10.304 32.522 1.00 29.81 142 ASN B O 1
ATOM 996 N N . ARG A 1 149 ? -17.328 -9.478 30.541 1.00 29.95 143 ARG B N 1
ATOM 997 C CA . ARG A 1 149 ? -17.968 -8.212 30.903 1.00 35.94 143 ARG B CA 1
ATOM 998 C C . ARG A 1 149 ? -19.494 -8.177 30.628 1.00 35.09 143 ARG B C 1
ATOM 999 O O . ARG A 1 149 ? -20.242 -7.457 31.330 1.00 28.53 143 ARG B O 1
ATOM 1007 N N . PHE A 1 150 ? -19.929 -8.826 29.571 1.00 28.77 144 PHE B N 1
ATOM 1008 C CA . PHE A 1 150 ? -21.344 -8.610 29.150 1.00 29.83 144 PHE B CA 1
ATOM 1009 C C . PHE A 1 150 ? -22.237 -9.791 29.299 1.00 28.66 144 PHE B C 1
ATOM 1010 O O . PHE A 1 150 ? -23.474 -9.660 29.235 1.00 29.24 144 PHE B O 1
ATOM 1018 N N . ALA A 1 151 ? -21.645 -10.971 29.363 1.00 25.91 145 ALA B N 1
ATOM 1019 C CA . ALA A 1 151 ? -22.500 -12.192 29.401 1.00 29.32 145 ALA B CA 1
ATOM 1020 C C . ALA A 1 151 ? -22.993 -12.463 30.798 1.00 33.04 145 ALA B C 1
ATOM 1021 O O . ALA A 1 151 ? -22.231 -12.435 31.701 1.00 31.22 145 ALA B O 1
ATOM 1023 N N . SER A 1 152 ? -24.293 -12.714 30.978 1.00 31.85 146 SER B N 1
ATOM 1024 C CA . SER A 1 152 ? -24.817 -13.119 32.224 1.00 30.92 146 SER B CA 1
ATOM 1025 C C . SER A 1 152 ? -24.463 -14.553 32.565 1.00 31.92 146 SER B C 1
ATOM 1026 O O . SER A 1 152 ? -24.562 -14.942 33.706 1.00 29.42 146 SER B O 1
ATOM 1029 N N . LEU A 1 153 ? -24.139 -15.353 31.552 1.00 30.23 147 LEU B N 1
ATOM 1030 C CA . LEU A 1 153 ? -23.984 -16.766 31.722 1.00 29.89 147 LEU B CA 1
ATOM 1031 C C . LEU A 1 153 ? -23.185 -17.282 30.507 1.00 27.86 147 LEU B C 1
ATOM 1032 O O . LEU A 1 153 ? -23.402 -16.849 29.396 1.00 28.51 147 LEU B O 1
ATOM 1037 N N . VAL A 1 154 ? -22.272 -18.210 30.747 1.00 28.63 148 VAL B N 1
ATOM 1038 C CA . VAL A 1 154 ? -21.532 -18.872 29.684 1.00 26.57 148 VAL B CA 1
ATOM 1039 C C . VAL A 1 154 ? -21.842 -20.364 29.803 1.00 30.27 148 VAL B C 1
ATOM 1040 O O . VAL A 1 154 ? -21.476 -20.992 30.785 1.00 28.36 148 VAL B O 1
ATOM 1044 N N . ILE A 1 155 ? -22.568 -20.913 28.831 1.00 28.19 149 ILE B N 1
ATOM 1045 C CA . ILE A 1 155 ? -22.922 -22.328 28.843 1.00 27.68 149 ILE B CA 1
ATOM 1046 C C . ILE A 1 155 ? -21.855 -23.049 28.107 1.00 28.38 149 ILE B C 1
ATOM 1047 O O . ILE A 1 155 ? -21.544 -22.714 26.967 1.00 30.43 149 ILE B O 1
ATOM 1052 N N . ALA A 1 156 ? -21.208 -23.995 28.764 1.00 30.24 150 ALA B N 1
ATOM 1053 C CA . ALA A 1 156 ? -20.133 -24.766 28.111 1.00 29.34 150 ALA B CA 1
ATOM 1054 C C . ALA A 1 156 ? -20.593 -26.203 27.827 1.00 27.39 150 ALA B C 1
ATOM 1055 O O . ALA A 1 156 ? -21.296 -26.778 28.635 1.00 31.58 150 ALA B O 1
ATOM 1057 N N . ASN A 1 157 ? -20.265 -26.731 26.650 1.00 26.68 151 ASN B N 1
ATOM 1058 C CA . ASN A 1 157 ? -20.747 -28.038 26.209 1.00 29.48 151 ASN B CA 1
ATOM 1059 C C . ASN A 1 157 ? -19.981 -29.180 26.828 1.00 29.81 151 ASN B C 1
ATOM 1060 O O . ASN A 1 157 ? -20.362 -30.366 26.751 1.00 29.14 151 ASN B O 1
ATOM 1065 N N . SER A 1 158 ? -18.970 -28.836 27.613 1.00 27.85 152 SER B N 1
ATOM 1066 C CA . SER A 1 158 ? -18.187 -29.860 28.269 1.00 32.33 152 SER B CA 1
ATOM 1067 C C . SER A 1 158 ? -17.265 -29.206 29.311 1.00 32.01 152 SER B C 1
ATOM 1068 O O . SER A 1 158 ? -16.992 -27.992 29.251 1.00 28.88 152 SER B O 1
ATOM 1071 N N . GLN A 1 159 ? -16.876 -30.003 30.298 1.00 30.20 153 GLN B N 1
ATOM 1072 C CA . GLN A 1 159 ? -15.761 -29.628 31.205 1.00 32.50 153 GLN B CA 1
ATOM 1073 C C . GLN A 1 159 ? -14.450 -29.177 30.486 1.00 27.67 153 GLN B C 1
ATOM 1074 O O . GLN A 1 159 ? -13.858 -28.193 30.898 1.00 27.56 153 GLN B O 1
ATOM 1080 N N . ALA A 1 160 ? -14.118 -29.813 29.381 1.00 28.89 154 ALA B N 1
ATOM 1081 C CA . ALA A 1 160 ? -12.984 -29.452 28.515 1.00 33.23 154 ALA B CA 1
ATOM 1082 C C . ALA A 1 160 ? -13.109 -28.027 27.922 1.00 36.07 154 ALA B C 1
ATOM 1083 O O . ALA A 1 160 ? -12.167 -27.214 28.028 1.00 29.11 154 ALA B O 1
ATOM 1085 N N . SER A 1 161 ? -14.300 -27.698 27.407 1.00 28.98 155 SER B N 1
ATOM 1086 C CA . SER A 1 161 ? -14.559 -26.378 26.920 1.00 28.73 155 SER B CA 1
ATOM 1087 C C . SER A 1 161 ? -14.536 -25.398 28.076 1.00 28.00 155 SER B C 1
ATOM 1088 O O . SER A 1 161 ? -14.023 -24.274 27.949 1.00 26.18 155 SER B O 1
ATOM 1091 N N . GLN A 1 162 ? -15.139 -25.772 29.179 1.00 30.07 156 GLN B N 1
ATOM 1092 C CA . GLN A 1 162 ? -15.225 -24.874 30.320 1.00 26.16 156 GLN B CA 1
ATOM 1093 C C . GLN A 1 162 ? -13.822 -24.590 30.827 1.00 29.14 156 GLN B C 1
ATOM 1094 O O . GLN A 1 162 ? -13.511 -23.484 31.178 1.00 29.73 156 GLN B O 1
ATOM 1100 N N . THR A 1 163 ? -13.012 -25.624 30.939 1.00 27.84 157 THR B N 1
ATOM 1101 C CA . THR A 1 163 ? -11.624 -25.441 31.457 1.00 33.75 157 THR B CA 1
ATOM 1102 C C . THR A 1 163 ? -10.811 -24.578 30.504 1.00 29.24 157 THR B C 1
ATOM 1103 O O . THR A 1 163 ? -10.065 -23.714 30.941 1.00 34.45 157 THR B O 1
ATOM 1107 N N . ALA A 1 164 ? -10.929 -24.808 29.204 1.00 33.95 158 ALA B N 1
ATOM 1108 C CA . ALA A 1 164 ? -10.187 -23.947 28.232 1.00 32.33 158 ALA B CA 1
ATOM 1109 C C . ALA A 1 164 ? -10.605 -22.447 28.291 1.00 37.28 158 ALA B C 1
ATOM 1110 O O . ALA A 1 164 ? -9.751 -21.561 28.148 1.00 31.33 158 ALA B O 1
ATOM 1112 N N . PHE A 1 165 ? -11.903 -22.158 28.543 1.00 27.90 159 PHE B N 1
ATOM 1113 C CA . PHE A 1 165 ? -12.374 -20.801 28.659 1.00 29.68 159 PHE B CA 1
ATOM 1114 C C . PHE A 1 165 ? -11.793 -20.111 29.852 1.00 29.60 159 PHE B C 1
ATOM 1115 O O . PHE A 1 165 ? -11.400 -18.940 29.798 1.00 34.94 159 PHE B O 1
ATOM 1123 N N . ILE A 1 166 ? -11.742 -20.849 30.958 1.00 31.43 160 ILE B N 1
ATOM 1124 C CA . ILE A 1 166 ? -11.133 -20.363 32.168 1.00 31.53 160 ILE B CA 1
ATOM 1125 C C . ILE A 1 166 ? -9.605 -20.107 32.011 1.00 36.44 160 ILE B C 1
ATOM 1126 O O . ILE A 1 166 ? -9.101 -19.105 32.500 1.00 34.35 160 ILE B O 1
ATOM 1131 N N . GLN A 1 167 ? -8.888 -21.024 31.375 1.00 34.60 161 GLN B N 1
ATOM 1132 C CA . GLN A 1 167 ? -7.423 -20.909 31.216 1.00 35.36 161 GLN B CA 1
ATOM 1133 C C . GLN A 1 167 ? -7.036 -19.759 30.321 1.00 38.78 161 GLN B C 1
ATOM 1134 O O . GLN A 1 167 ? -5.944 -19.267 30.393 1.00 41.83 161 GLN B O 1
ATOM 1140 N N . ALA A 1 168 ? -7.947 -19.368 29.431 1.00 40.35 162 ALA B N 1
ATOM 1141 C CA . ALA A 1 168 ? -7.805 -18.232 28.566 1.00 35.66 162 ALA B CA 1
ATOM 1142 C C . ALA A 1 168 ? -8.186 -16.933 29.251 1.00 37.14 162 ALA B C 1
ATOM 1143 O O . ALA A 1 168 ? -8.126 -15.919 28.631 1.00 34.05 162 ALA B O 1
ATOM 1145 N N . GLY A 1 169 ? -8.512 -16.946 30.534 1.00 37.27 163 GLY B N 1
ATOM 1146 C CA . GLY A 1 169 ? -8.861 -15.745 31.262 1.00 35.67 163 GLY B CA 1
ATOM 1147 C C . GLY A 1 169 ? -10.388 -15.581 31.484 1.00 40.56 163 GLY B C 1
ATOM 1148 O O . GLY A 1 169 ? -10.812 -14.604 32.092 1.00 30.97 163 GLY B O 1
ATOM 1149 N N . GLY A 1 170 ? -11.220 -16.526 31.038 1.00 33.18 164 GLY B N 1
ATOM 1150 C CA . GLY A 1 170 ? -12.655 -16.420 31.318 1.00 32.72 164 GLY B CA 1
ATOM 1151 C C . GLY A 1 170 ? -12.971 -16.579 32.787 1.00 32.78 164 GLY B C 1
ATOM 1152 O O . GLY A 1 170 ? -12.319 -17.334 33.526 1.00 29.39 164 GLY B O 1
ATOM 1153 N N . ARG A 1 171 ? -14.007 -15.897 33.192 1.00 33.74 165 ARG B N 1
ATOM 1154 C CA . ARG A 1 171 ? -14.460 -15.933 34.582 1.00 35.25 165 ARG B CA 1
ATOM 1155 C C . ARG A 1 171 ? -15.189 -17.246 34.876 1.00 36.24 165 ARG B C 1
ATOM 1156 O O . ARG A 1 171 ? -16.319 -17.457 34.431 1.00 29.83 165 ARG B O 1
ATOM 1164 N N . ALA A 1 172 ? -14.550 -18.062 35.719 1.00 31.23 166 ALA B N 1
ATOM 1165 C CA . ALA A 1 172 ? -15.019 -19.372 36.022 1.00 30.59 166 ALA B CA 1
ATOM 1166 C C . ALA A 1 172 ? -16.454 -19.358 36.615 1.00 27.81 166 ALA B C 1
ATOM 1167 O O . ALA A 1 172 ? -17.239 -20.217 36.276 1.00 28.43 166 ALA B O 1
ATOM 1169 N N . GLU A 1 173 ? -16.804 -18.348 37.409 1.00 27.65 167 GLU B N 1
ATOM 1170 C CA . GLU A 1 173 ? -18.082 -18.289 38.086 1.00 31.14 167 GLU B CA 1
ATOM 1171 C C . GLU A 1 173 ? -19.276 -18.002 37.132 1.00 29.83 167 GLU B C 1
ATOM 1172 O O . GLU A 1 173 ? -20.430 -18.062 37.526 1.00 27.31 167 GLU B O 1
ATOM 1178 N N . LEU A 1 174 ? -18.984 -17.633 35.897 1.00 31.06 168 LEU B N 1
ATOM 1179 C CA . LEU A 1 174 ? -19.978 -17.371 34.939 1.00 31.71 168 LEU B CA 1
ATOM 1180 C C . LEU A 1 174 ? -20.408 -18.675 34.231 1.00 30.19 168 LEU B C 1
ATOM 1181 O O . LEU A 1 174 ? -21.362 -18.656 33.472 1.00 33.91 168 LEU B O 1
ATOM 1186 N N . THR A 1 175 ? -19.703 -19.797 34.451 1.00 32.75 169 THR B N 1
ATOM 1187 C CA . THR A 1 175 ? -19.798 -20.919 33.529 1.00 29.81 169 THR B CA 1
ATOM 1188 C C . THR A 1 175 ? -20.688 -21.972 34.138 1.00 29.87 169 THR B C 1
ATOM 1189 O O . THR A 1 175 ? -20.775 -22.036 35.325 1.00 30.52 169 THR B O 1
ATOM 1193 N N . LYS A 1 176 ? -21.351 -22.741 33.294 1.00 29.50 170 LYS B N 1
ATOM 1194 C CA . LYS A 1 176 ? -22.118 -23.869 33.678 1.00 30.46 170 LYS B CA 1
ATOM 1195 C C . LYS A 1 176 ? -21.971 -24.862 32.543 1.00 28.35 170 LYS B C 1
ATOM 1196 O O . LYS A 1 176 ? -22.185 -24.495 31.386 1.00 31.94 170 LYS B O 1
ATOM 1202 N N . VAL A 1 177 ? -21.750 -26.130 32.842 1.00 24.59 171 VAL B N 1
ATOM 1203 C CA . VAL A 1 177 ? -21.619 -27.124 31.821 1.00 24.82 171 VAL B CA 1
ATOM 1204 C C . VAL A 1 177 ? -23.011 -27.690 31.502 1.00 25.23 171 VAL B C 1
ATOM 1205 O O . VAL A 1 177 ? -23.684 -28.049 32.409 1.00 26.06 171 VAL B O 1
ATOM 1209 N N . ILE A 1 178 ? -23.431 -27.697 30.248 1.00 25.32 172 ILE B N 1
ATOM 1210 C CA . ILE A 1 178 ? -24.688 -28.380 29.841 1.00 25.52 172 ILE B CA 1
ATOM 1211 C C . ILE A 1 178 ? -24.320 -29.108 28.567 1.00 26.32 172 ILE B C 1
ATOM 1212 O O . ILE A 1 178 ? -23.898 -28.515 27.597 1.00 27.76 172 ILE B O 1
ATOM 1217 N N . TYR A 1 179 ? -24.477 -30.441 28.590 1.00 29.20 173 TYR B N 1
ATOM 1218 C CA . TYR A 1 179 ? -24.035 -31.314 27.502 1.00 29.14 173 TYR B CA 1
ATOM 1219 C C . TYR A 1 179 ? -25.084 -31.181 26.366 1.00 29.37 173 TYR B C 1
ATOM 1220 O O . TYR A 1 179 ? -26.171 -30.715 26.591 1.00 33.91 173 TYR B O 1
ATOM 1229 N N . ASN A 1 180 ? -24.722 -31.586 25.146 1.00 29.10 174 ASN B N 1
ATOM 1230 C CA . ASN A 1 180 ? -25.623 -31.755 24.015 1.00 30.16 174 ASN B CA 1
ATOM 1231 C C . ASN A 1 180 ? -26.699 -32.816 24.364 1.00 29.91 174 ASN B C 1
ATOM 1232 O O . ASN A 1 180 ? -26.467 -33.799 25.109 1.00 28.78 174 ASN B O 1
ATOM 1237 N N . GLY A 1 181 ? -27.897 -32.601 23.876 1.00 32.78 175 GLY B N 1
ATOM 1238 C CA . GLY A 1 181 ? -28.995 -33.562 24.141 1.00 34.33 175 GLY B CA 1
ATOM 1239 C C . GLY A 1 181 ? -29.359 -34.274 22.841 1.00 33.87 175 GLY B C 1
ATOM 1240 O O . GLY A 1 181 ? -29.112 -33.738 21.786 1.00 31.02 175 GLY B O 1
ATOM 1241 N N . PHE A 1 182 ? -29.958 -35.447 22.971 1.00 33.32 176 PHE B N 1
ATOM 1242 C CA . PHE A 1 182 ? -30.346 -36.331 21.877 1.00 31.99 176 PHE B CA 1
ATOM 1243 C C . PHE A 1 182 ? -31.712 -36.977 22.144 1.00 30.29 176 PHE B C 1
ATOM 1244 O O . PHE A 1 182 ? -31.996 -37.360 23.261 1.00 27.99 176 PHE B O 1
ATOM 1252 N N . ASP A 1 183 ? -32.511 -37.175 21.101 1.00 29.47 177 ASP B N 1
ATOM 1253 C CA . ASP A 1 183 ? -33.743 -37.942 21.239 1.00 31.63 177 ASP B CA 1
ATOM 1254 C C . ASP A 1 183 ? -33.367 -39.391 21.301 1.00 27.71 177 ASP B C 1
ATOM 1255 O O . ASP A 1 183 ? -32.973 -39.940 20.285 1.00 30.50 177 ASP B O 1
ATOM 1260 N N . ILE A 1 184 ? -33.496 -40.011 22.451 1.00 27.40 178 ILE B N 1
ATOM 1261 C CA . ILE A 1 184 ? -32.791 -41.304 22.657 1.00 33.12 178 ILE B CA 1
ATOM 1262 C C . ILE A 1 184 ? -33.382 -42.452 21.852 1.00 32.44 178 ILE B C 1
ATOM 1263 O O . ILE A 1 184 ? -32.663 -43.329 21.430 1.00 32.38 178 ILE B O 1
ATOM 1268 N N . ASN A 1 185 ? -34.673 -42.361 21.581 1.00 32.37 179 ASN B N 1
ATOM 1269 C CA . ASN A 1 185 ? -35.415 -43.365 20.805 1.00 33.45 179 ASN B CA 1
ATOM 1270 C C . ASN A 1 185 ? -35.101 -43.360 19.328 1.00 29.62 179 ASN B C 1
ATOM 1271 O O . ASN A 1 185 ? -35.173 -44.409 18.681 1.00 33.29 179 ASN B O 1
ATOM 1276 N N . LEU A 1 186 ? -34.554 -42.252 18.816 1.00 32.06 180 LEU B N 1
ATOM 1277 C CA . LEU A 1 186 ? -34.005 -42.282 17.484 1.00 34.54 180 LEU B CA 1
ATOM 1278 C C . LEU A 1 186 ? -32.822 -43.220 17.326 1.00 29.52 180 LEU B C 1
ATOM 1279 O O . LEU A 1 186 ? -32.407 -43.480 16.218 1.00 33.18 180 LEU B O 1
ATOM 1284 N N . TYR A 1 187 ? -32.297 -43.779 18.390 1.00 29.94 181 TYR B N 1
ATOM 1285 C CA . TYR A 1 187 ? -31.057 -44.511 18.278 1.00 33.15 181 TYR B CA 1
ATOM 1286 C C . TYR A 1 187 ? -31.307 -46.012 18.473 1.00 31.99 181 TYR B C 1
ATOM 1287 O O . TYR A 1 187 ? -30.383 -46.801 18.608 1.00 31.65 181 TYR B O 1
ATOM 1296 N N . LYS A 1 188 ? -32.581 -46.387 18.465 1.00 33.74 182 LYS B N 1
ATOM 1297 C CA . LYS A 1 188 ? -32.963 -47.787 18.609 1.00 32.73 182 LYS B CA 1
ATOM 1298 C C . LYS A 1 188 ? -33.249 -48.353 17.197 1.00 32.02 182 LYS B C 1
ATOM 1299 O O . LYS A 1 188 ? -33.984 -47.742 16.413 1.00 38.86 182 LYS B O 1
ATOM 1305 N N . THR A 1 189 ? -32.635 -49.479 16.891 1.00 35.69 183 THR B N 1
ATOM 1306 C CA . THR A 1 189 ? -32.815 -50.206 15.628 1.00 34.09 183 THR B CA 1
ATOM 1307 C C . THR A 1 189 ? -33.092 -51.706 15.899 1.00 32.12 183 THR B C 1
ATOM 1308 O O . THR A 1 189 ? -32.448 -52.298 16.733 1.00 30.67 183 THR B O 1
ATOM 1312 N N . SER A 1 190 ? -34.080 -52.294 15.211 1.00 35.88 184 SER B N 1
ATOM 1313 C CA . SER A 1 190 ? -34.423 -53.710 15.406 1.00 39.23 184 SER B CA 1
ATOM 1314 C C . SER A 1 190 ? -33.314 -54.598 14.874 1.00 37.09 184 SER B C 1
ATOM 1315 O O . SER A 1 190 ? -32.685 -54.239 13.860 1.00 33.81 184 SER B O 1
ATOM 1318 N N . PRO A 1 191 ? -33.166 -55.764 15.473 1.00 41.54 185 PRO B N 1
ATOM 1319 C CA . PRO A 1 191 ? -32.278 -56.834 14.977 1.00 48.31 185 PRO B CA 1
ATOM 1320 C C . PRO A 1 191 ? -32.496 -57.211 13.528 1.00 49.07 185 PRO B C 1
ATOM 1321 O O . PRO A 1 191 ? -31.533 -57.498 12.815 1.00 38.11 185 PRO B O 1
ATOM 1325 N N . SER A 1 192 ? -33.739 -57.167 13.065 1.00 47.40 186 SER B N 1
ATOM 1326 C CA . SER A 1 192 ? -33.986 -57.520 11.676 1.00 50.31 186 SER B CA 1
ATOM 1327 C C . SER A 1 192 ? -33.616 -56.417 10.663 1.00 47.88 186 SER B C 1
ATOM 1328 O O . SER A 1 192 ? -33.255 -56.727 9.541 1.00 47.04 186 SER B O 1
ATOM 1331 N N . ASP A 1 193 ? -33.702 -55.138 11.027 1.00 41.26 187 ASP B N 1
ATOM 1332 C CA . ASP A 1 193 ? -33.132 -54.069 10.198 1.00 39.65 187 ASP B CA 1
ATOM 1333 C C . ASP A 1 193 ? -31.581 -54.164 10.178 1.00 39.82 187 ASP B C 1
ATOM 1334 O O . ASP A 1 193 ? -30.985 -53.966 9.144 1.00 37.95 187 ASP B O 1
ATOM 1339 N N . ILE A 1 194 ? -30.974 -54.464 11.325 1.00 34.79 188 ILE B N 1
ATOM 1340 C CA . ILE A 1 194 ? -29.541 -54.623 11.438 1.00 36.52 188 ILE B CA 1
ATOM 1341 C C . ILE A 1 194 ? -29.089 -55.706 10.462 1.00 39.22 188 ILE B C 1
ATOM 1342 O O . ILE A 1 194 ? -28.288 -55.448 9.596 1.00 35.46 188 ILE B O 1
ATOM 1347 N N . SER A 1 195 ? -29.679 -56.889 10.571 1.00 43.47 189 SER B N 1
ATOM 1348 C CA . SER A 1 195 ? -29.280 -58.039 9.733 1.00 44.22 189 SER B CA 1
ATOM 1349 C C . SER A 1 195 ? -29.432 -57.728 8.265 1.00 41.13 189 SER B C 1
ATOM 1350 O O . SER A 1 195 ? -28.543 -58.029 7.477 1.00 37.20 189 SER B O 1
ATOM 1353 N N . LYS A 1 196 ? -30.516 -57.059 7.879 1.00 41.12 190 LYS B N 1
ATOM 1354 C CA . LYS A 1 196 ? -30.670 -56.712 6.478 1.00 42.41 190 LYS B CA 1
ATOM 1355 C C . LYS A 1 196 ? -29.636 -55.753 5.962 1.00 39.85 190 LYS B C 1
ATOM 1356 O O . LYS A 1 196 ? -29.136 -55.847 4.806 1.00 37.78 190 LYS B O 1
ATOM 1362 N N . LEU A 1 197 ? -29.397 -54.745 6.768 1.00 35.04 191 LEU B N 1
ATOM 1363 C CA . LEU A 1 197 ? -28.445 -53.738 6.393 1.00 35.22 191 LEU B CA 1
ATOM 1364 C C . LEU A 1 197 ? -27.026 -54.335 6.246 1.00 34.51 191 LEU B C 1
ATOM 1365 O O . LEU A 1 197 ? -26.334 -54.005 5.266 1.00 34.27 191 LEU B O 1
ATOM 1370 N N . ARG A 1 198 ? -26.595 -55.154 7.217 1.00 31.90 192 ARG B N 1
ATOM 1371 C CA . ARG A 1 198 ? -25.302 -55.824 7.078 1.00 36.22 192 ARG B CA 1
ATOM 1372 C C . ARG A 1 198 ? -25.250 -56.689 5.745 1.00 39.46 192 ARG B C 1
ATOM 1373 O O . ARG A 1 198 ? -24.254 -56.727 5.055 1.00 36.37 192 ARG B O 1
ATOM 1381 N N . GLN A 1 199 ? -26.361 -57.325 5.410 1.00 39.53 193 GLN B N 1
ATOM 1382 C CA . GLN A 1 199 ? -26.476 -58.126 4.197 1.00 42.83 193 GLN B CA 1
ATOM 1383 C C . GLN A 1 199 ? -26.285 -57.288 2.971 1.00 41.19 193 GLN B C 1
ATOM 1384 O O . GLN A 1 199 ? -25.459 -57.635 2.161 1.00 43.30 193 GLN B O 1
ATOM 1390 N N . GLN A 1 200 ? -27.021 -56.180 2.847 1.00 39.93 194 GLN B N 1
ATOM 1391 C CA . GLN A 1 200 ? -26.923 -55.316 1.705 1.00 39.49 194 GLN B CA 1
ATOM 1392 C C . GLN A 1 200 ? -25.558 -54.661 1.592 1.00 42.44 194 GLN B C 1
ATOM 1393 O O . GLN A 1 200 ? -25.109 -54.311 0.506 1.00 39.64 194 GLN B O 1
ATOM 1399 N N . LEU A 1 201 ? -24.913 -54.440 2.721 1.00 37.86 195 LEU B N 1
ATOM 1400 C CA . LEU A 1 201 ? -23.615 -53.832 2.728 1.00 37.53 195 LEU B CA 1
ATOM 1401 C C . LEU A 1 201 ? -22.575 -54.860 2.470 1.00 44.10 195 LEU B C 1
ATOM 1402 O O . LEU A 1 201 ? -21.446 -54.504 2.259 1.00 39.46 195 LEU B O 1
ATOM 1407 N N . GLY A 1 202 ? -22.924 -56.139 2.556 1.00 45.39 196 GLY B N 1
ATOM 1408 C CA . GLY A 1 202 ? -21.955 -57.160 2.257 1.00 41.12 196 GLY B CA 1
ATOM 1409 C C . GLY A 1 202 ? -21.005 -57.396 3.401 1.00 44.65 196 GLY B C 1
ATOM 1410 O O . GLY A 1 202 ? -19.936 -57.947 3.198 1.00 38.99 196 GLY B O 1
ATOM 1411 N N . VAL A 1 203 ? -21.427 -57.104 4.633 1.00 38.58 197 VAL B N 1
ATOM 1412 C CA . VAL A 1 203 ? -20.526 -57.300 5.756 1.00 39.85 197 VAL B CA 1
ATOM 1413 C C . VAL A 1 203 ? -21.032 -58.238 6.790 1.00 37.87 197 VAL B C 1
ATOM 1414 O O . VAL A 1 203 ? -20.632 -58.136 7.943 1.00 41.25 197 VAL B O 1
ATOM 1418 N N . ALA A 1 204 ? -21.925 -59.129 6.420 1.00 41.18 198 ALA B N 1
ATOM 1419 C CA . ALA A 1 204 ? -22.667 -59.924 7.430 1.00 45.64 198 ALA B CA 1
ATOM 1420 C C . ALA A 1 204 ? -21.778 -60.886 8.207 1.00 43.22 198 ALA B C 1
ATOM 1421 O O . ALA A 1 204 ? -21.941 -61.065 9.414 1.00 42.08 198 ALA B O 1
ATOM 1423 N N . ASN A 1 205 ? -20.773 -61.434 7.549 1.00 42.57 199 ASN B N 1
ATOM 1424 C CA . ASN A 1 205 ? -19.844 -62.317 8.249 1.00 44.25 199 ASN B CA 1
ATOM 1425 C C . ASN A 1 205 ? -18.601 -61.637 8.728 1.00 39.96 199 ASN B C 1
ATOM 1426 O O . ASN A 1 205 ? -17.666 -62.303 9.112 1.00 44.52 199 ASN B O 1
ATOM 1431 N N . ASN A 1 206 ? -18.580 -60.311 8.721 1.00 36.39 200 ASN B N 1
ATOM 1432 C CA . ASN A 1 206 ? -17.428 -59.561 9.201 1.00 35.99 200 ASN B CA 1
ATOM 1433 C C . ASN A 1 206 ? -17.574 -58.985 10.645 1.00 35.24 200 ASN B C 1
ATOM 1434 O O . ASN A 1 206 ? -18.702 -58.830 11.172 1.00 40.49 200 ASN B O 1
ATOM 1439 N N . PHE A 1 207 ? -16.439 -58.592 11.218 1.00 34.33 201 PHE B N 1
ATOM 1440 C CA . PHE A 1 207 ? -16.431 -57.714 12.398 1.00 34.57 201 PHE B CA 1
ATOM 1441 C C . PHE A 1 207 ? -16.257 -56.306 11.867 1.00 34.59 201 PHE B C 1
ATOM 1442 O O . PHE A 1 207 ? -15.194 -55.932 11.343 1.00 37.75 201 PHE B O 1
ATOM 1450 N N . VAL A 1 208 ? -17.321 -55.520 11.990 1.00 31.92 202 VAL B N 1
ATOM 1451 C CA . VAL A 1 208 ? -17.390 -54.247 11.353 1.00 33.47 202 VAL B CA 1
ATOM 1452 C C . VAL A 1 208 ? -17.096 -53.091 12.330 1.00 34.07 202 VAL B C 1
ATOM 1453 O O . VAL A 1 208 ? -17.810 -52.855 13.297 1.00 33.37 202 VAL B O 1
ATOM 1457 N N . VAL A 1 209 ? -16.066 -52.346 12.016 1.00 29.42 203 VAL B N 1
ATOM 1458 C CA . VAL A 1 209 ? -15.737 -51.137 12.718 1.00 31.41 203 VAL B CA 1
ATOM 1459 C C . VAL A 1 209 ? -16.170 -49.945 11.898 1.00 31.57 203 VAL B C 1
ATOM 1460 O O . VAL A 1 209 ? -15.704 -49.745 10.756 1.00 31.01 203 VAL B O 1
ATOM 1464 N N . GLY A 1 210 ? -17.030 -49.099 12.469 1.00 31.36 204 GLY B N 1
ATOM 1465 C CA . GLY A 1 210 ? -17.568 -47.964 11.735 1.00 29.79 204 GLY B CA 1
ATOM 1466 C C . GLY A 1 210 ? -16.911 -46.680 12.205 1.00 29.91 204 GLY B C 1
ATOM 1467 O O . GLY A 1 210 ? -16.679 -46.475 13.413 1.00 31.23 204 GLY B O 1
ATOM 1468 N N . HIS A 1 211 ? -16.649 -45.789 11.254 1.00 30.37 205 HIS B N 1
ATOM 1469 C CA . HIS A 1 211 ? -16.122 -44.499 11.548 1.00 29.58 205 HIS B CA 1
ATOM 1470 C C . HIS A 1 211 ? -17.064 -43.503 10.896 1.00 30.57 205 HIS B C 1
ATOM 1471 O O . HIS A 1 211 ? -17.304 -43.596 9.682 1.00 34.89 205 HIS B O 1
ATOM 1478 N N . PHE A 1 212 ? -17.610 -42.581 11.641 1.00 26.81 206 PHE B N 1
ATOM 1479 C CA . PHE A 1 212 ? -18.707 -41.723 11.107 1.00 33.30 206 PHE B CA 1
ATOM 1480 C C . PHE A 1 212 ? -18.307 -40.255 11.195 1.00 34.88 206 PHE B C 1
ATOM 1481 O O . PHE A 1 212 ? -18.331 -39.689 12.258 1.00 48.93 206 PHE B O 1
ATOM 1489 N N . SER A 1 213 ? -17.947 -39.643 10.107 1.00 38.92 207 SER B N 1
ATOM 1490 C CA . SER A 1 213 ? -17.273 -38.354 10.200 1.00 38.17 207 SER B CA 1
ATOM 1491 C C . SER A 1 213 ? -17.092 -37.853 8.766 1.00 41.70 207 SER B C 1
ATOM 1492 O O . SER A 1 213 ? -17.243 -38.629 7.831 1.00 43.47 207 SER B O 1
ATOM 1495 N N . ARG A 1 214 ? -16.723 -36.579 8.592 1.00 41.22 208 ARG B N 1
ATOM 1496 C CA . ARG A 1 214 ? -16.279 -36.129 7.304 1.00 46.73 208 ARG B CA 1
ATOM 1497 C C . ARG A 1 214 ? -14.797 -36.563 7.208 1.00 34.58 208 ARG B C 1
ATOM 1498 O O . ARG A 1 214 ? -14.110 -36.786 8.202 1.00 35.43 208 ARG B O 1
ATOM 1506 N N . LEU A 1 215 ? -14.360 -36.774 5.995 1.00 38.17 209 LEU B N 1
ATOM 1507 C CA . LEU A 1 215 ? -13.041 -37.281 5.724 1.00 38.91 209 LEU B CA 1
ATOM 1508 C C . LEU A 1 215 ? -12.094 -36.105 5.869 1.00 43.64 209 LEU B C 1
ATOM 1509 O O . LEU A 1 215 ? -12.026 -35.239 4.981 1.00 47.76 209 LEU B O 1
ATOM 1514 N N . SER A 1 216 ? -11.320 -35.972 6.876 1.00 48.34 210 SER B N 1
ATOM 1515 C CA . SER A 1 216 ? -10.477 -34.836 7.272 1.00 50.38 210 SER B CA 1
ATOM 1516 C C . SER A 1 216 ? -9.252 -35.286 8.107 1.00 45.19 210 SER B C 1
ATOM 1517 O O . SER A 1 216 ? -9.289 -36.327 8.764 1.00 48.00 210 SER B O 1
ATOM 1520 N N . PRO A 1 217 ? -8.104 -34.842 8.062 1.00 45.77 211 PRO B N 1
ATOM 1521 C CA . PRO A 1 217 ? -6.968 -35.421 8.820 1.00 45.54 211 PRO B CA 1
ATOM 1522 C C . PRO A 1 217 ? -7.177 -35.336 10.324 1.00 44.19 211 PRO B C 1
ATOM 1523 O O . PRO A 1 217 ? -6.784 -36.237 11.054 1.00 41.13 211 PRO B O 1
ATOM 1527 N N . TRP A 1 218 ? -7.822 -34.259 10.768 1.00 45.85 212 TRP B N 1
ATOM 1528 C CA . TRP A 1 218 ? -8.106 -34.066 12.192 1.00 48.86 212 TRP B CA 1
ATOM 1529 C C . TRP A 1 218 ? -9.021 -35.212 12.686 1.00 44.13 212 TRP B C 1
ATOM 1530 O O . TRP A 1 218 ? -8.929 -35.589 13.862 1.00 37.72 212 TRP B O 1
ATOM 1541 N N . LYS A 1 219 ? -9.899 -35.724 11.808 1.00 36.68 213 LYS B N 1
ATOM 1542 C CA . LYS A 1 219 ? -10.821 -36.802 12.192 1.00 36.79 213 LYS B CA 1
ATOM 1543 C C . LYS A 1 219 ? -10.211 -38.204 12.233 1.00 37.13 213 LYS B C 1
ATOM 1544 O O . LYS A 1 219 ? -10.849 -39.143 12.739 1.00 35.02 213 LYS B O 1
ATOM 1550 N N . GLY A 1 220 ? -9.010 -38.366 11.682 1.00 36.89 214 GLY B N 1
ATOM 1551 C CA . GLY A 1 220 ? -8.199 -39.560 11.932 1.00 34.61 214 GLY B CA 1
ATOM 1552 C C . GLY A 1 220 ? -8.596 -40.890 11.304 1.00 35.60 214 GLY B C 1
ATOM 1553 O O . GLY A 1 220 ? -8.296 -41.969 11.819 1.00 32.38 214 GLY B O 1
ATOM 1554 N N . GLN A 1 221 ? -9.206 -40.851 10.152 1.00 37.37 215 GLN B N 1
ATOM 1555 C CA . GLN A 1 221 ? -9.515 -42.108 9.453 1.00 37.98 215 GLN B CA 1
ATOM 1556 C C . GLN A 1 221 ? -8.261 -42.921 9.156 1.00 37.94 215 GLN B C 1
ATOM 1557 O O . GLN A 1 221 ? -8.320 -44.132 9.180 1.00 35.43 215 GLN B O 1
ATOM 1563 N N . HIS A 1 222 ? -7.124 -42.254 8.928 1.00 35.15 216 HIS B N 1
ATOM 1564 C CA . HIS A 1 222 ? -5.857 -42.961 8.638 1.00 38.96 216 HIS B CA 1
ATOM 1565 C C . HIS A 1 222 ? -5.344 -43.781 9.824 1.00 35.51 216 HIS B C 1
ATOM 1566 O O . HIS A 1 222 ? -4.670 -44.795 9.650 1.00 33.61 216 HIS B O 1
ATOM 1573 N N . ILE A 1 223 ? -5.709 -43.378 11.033 1.00 38.29 217 ILE B N 1
ATOM 1574 C CA . ILE A 1 223 ? -5.365 -44.124 12.248 1.00 35.34 217 ILE B CA 1
ATOM 1575 C C . ILE A 1 223 ? -6.160 -45.456 12.308 1.00 36.03 217 ILE B C 1
ATOM 1576 O O . ILE A 1 223 ? -5.581 -46.485 12.587 1.00 34.71 217 ILE B O 1
ATOM 1581 N N . LEU A 1 224 ? -7.489 -45.429 12.033 1.00 29.70 218 LEU B N 1
ATOM 1582 C CA . LEU A 1 224 ? -8.269 -46.652 11.940 1.00 31.79 218 LEU B CA 1
ATOM 1583 C C . LEU A 1 224 ? -7.676 -47.592 10.873 1.00 30.47 218 LEU B C 1
ATOM 1584 O O . LEU A 1 224 ? -7.594 -48.795 11.078 1.00 31.40 218 LEU B O 1
ATOM 1589 N N . ILE A 1 225 ? -7.341 -47.038 9.714 1.00 32.33 219 ILE B N 1
ATOM 1590 C CA . ILE A 1 225 ? -6.756 -47.809 8.610 1.00 37.32 219 ILE B CA 1
ATOM 1591 C C . ILE A 1 225 ? -5.410 -48.463 9.053 1.00 36.57 219 ILE B C 1
ATOM 1592 O O . ILE A 1 225 ? -5.293 -49.669 8.908 1.00 34.91 219 ILE B O 1
ATOM 1597 N N . ASP A 1 226 ? -4.488 -47.717 9.698 1.00 32.90 220 ASP B N 1
ATOM 1598 C CA . ASP A 1 226 ? -3.260 -48.353 10.227 1.00 36.89 220 ASP B CA 1
ATOM 1599 C C . ASP A 1 226 ? -3.586 -49.455 11.240 1.00 39.76 220 ASP B C 1
ATOM 1600 O O . ASP A 1 226 ? -3.054 -50.552 11.178 1.00 39.69 220 ASP B O 1
ATOM 1605 N N . ALA A 1 227 ? -4.546 -49.215 12.135 1.00 35.80 221 ALA B N 1
ATOM 1606 C CA . ALA A 1 227 ? -4.929 -50.277 13.056 1.00 33.22 221 ALA B CA 1
ATOM 1607 C C . ALA A 1 227 ? -5.523 -51.496 12.328 1.00 33.05 221 ALA B C 1
ATOM 1608 O O . ALA A 1 227 ? -5.338 -52.626 12.762 1.00 33.71 221 ALA B O 1
ATOM 1610 N N . LEU A 1 228 ? -6.253 -51.302 11.234 1.00 31.16 222 LEU B N 1
ATOM 1611 C CA . LEU A 1 228 ? -6.852 -52.442 10.538 1.00 36.99 222 LEU B CA 1
ATOM 1612 C C . LEU A 1 228 ? -5.759 -53.405 10.054 1.00 39.58 222 LEU B C 1
ATOM 1613 O O . LEU A 1 228 ? -5.911 -54.613 10.110 1.00 38.69 222 LEU B O 1
ATOM 1618 N N . ALA A 1 229 ? -4.641 -52.832 9.642 1.00 38.40 223 ALA B N 1
ATOM 1619 C CA . ALA A 1 229 ? -3.469 -53.594 9.230 1.00 45.88 223 ALA B CA 1
ATOM 1620 C C . ALA A 1 229 ? -3.046 -54.568 10.303 1.00 46.33 223 ALA B C 1
ATOM 1621 O O . ALA A 1 229 ? -2.382 -55.543 9.990 1.00 48.15 223 ALA B O 1
ATOM 1623 N N . GLN A 1 230 ? -3.437 -54.315 11.563 1.00 40.57 224 GLN B N 1
ATOM 1624 C CA . GLN A 1 230 ? -3.029 -55.136 12.697 1.00 39.63 224 GLN B CA 1
ATOM 1625 C C . GLN A 1 230 ? -4.123 -56.019 13.261 1.00 46.72 224 GLN B C 1
ATOM 1626 O O . GLN A 1 230 ? -3.944 -56.536 14.350 1.00 52.16 224 GLN B O 1
ATOM 1632 N N . CYS A 1 231 ? -5.231 -56.177 12.526 1.00 42.11 225 CYS B N 1
ATOM 1633 C CA . CYS A 1 231 ? -6.437 -56.849 12.964 1.00 43.47 225 CYS B CA 1
ATOM 1634 C C . CYS A 1 231 ? -6.666 -58.087 12.145 1.00 42.22 225 CYS B C 1
ATOM 1635 O O . CYS A 1 231 ? -6.266 -58.132 10.993 1.00 45.08 225 CYS B O 1
ATOM 1638 N N . PRO A 1 232 ? -7.340 -59.094 12.716 1.00 45.57 226 PRO B N 1
ATOM 1639 C CA . PRO A 1 232 ? -7.588 -60.236 11.866 1.00 41.67 226 PRO B CA 1
ATOM 1640 C C . PRO A 1 232 ? -8.382 -59.909 10.615 1.00 43.02 226 PRO B C 1
ATOM 1641 O O . PRO A 1 232 ? -9.021 -58.826 10.495 1.00 39.23 226 PRO B O 1
ATOM 1645 N N . PRO A 1 233 ? -8.361 -60.847 9.667 1.00 49.02 227 PRO B N 1
ATOM 1646 C CA . PRO A 1 233 ? -8.914 -60.572 8.327 1.00 47.18 227 PRO B CA 1
ATOM 1647 C C . PRO A 1 233 ? -10.442 -60.408 8.265 1.00 40.98 227 PRO B C 1
ATOM 1648 O O . PRO A 1 233 ? -10.917 -59.751 7.371 1.00 42.51 227 PRO B O 1
ATOM 1652 N N . GLN A 1 234 ? -11.192 -60.955 9.220 1.00 37.17 228 GLN B N 1
ATOM 1653 C CA . GLN A 1 234 ? -12.612 -60.734 9.237 1.00 37.21 228 GLN B CA 1
ATOM 1654 C C . GLN A 1 234 ? -12.995 -59.296 9.694 1.00 39.47 228 GLN B C 1
ATOM 1655 O O . GLN A 1 234 ? -14.175 -58.899 9.540 1.00 36.59 228 GLN B O 1
ATOM 1661 N N . VAL A 1 235 ? -12.005 -58.506 10.162 1.00 37.12 229 VAL B N 1
ATOM 1662 C CA . VAL A 1 235 ? -12.250 -57.124 10.523 1.00 40.32 229 VAL B CA 1
ATOM 1663 C C . VAL A 1 235 ? -12.260 -56.244 9.301 1.00 41.83 229 VAL B C 1
ATOM 1664 O O . VAL A 1 235 ? -11.218 -56.060 8.614 1.00 34.12 229 VAL B O 1
ATOM 1668 N N . THR A 1 236 ? -13.414 -55.594 9.083 1.00 37.06 230 THR B N 1
ATOM 1669 C CA . THR A 1 236 ? -13.543 -54.556 8.033 1.00 36.56 230 THR B CA 1
ATOM 1670 C C . THR A 1 236 ? -14.031 -53.221 8.587 1.00 39.01 230 THR B C 1
ATOM 1671 O O . THR A 1 236 ? -14.741 -53.153 9.617 1.00 38.79 230 THR B O 1
ATOM 1675 N N . ALA A 1 237 ? -13.619 -52.155 7.911 1.00 35.82 231 ALA B N 1
ATOM 1676 C CA . ALA A 1 237 ? -13.975 -50.812 8.312 1.00 36.37 231 ALA B CA 1
ATOM 1677 C C . ALA A 1 237 ? -14.997 -50.211 7.319 1.00 36.97 231 ALA B C 1
ATOM 1678 O O . ALA A 1 237 ? -14.909 -50.437 6.128 1.00 34.06 231 ALA B O 1
ATOM 1680 N N . ILE A 1 238 ? -16.036 -49.539 7.831 1.00 36.74 232 ILE B N 1
ATOM 1681 C CA . ILE A 1 238 ? -16.887 -48.724 7.004 1.00 33.53 232 ILE B CA 1
ATOM 1682 C C . ILE A 1 238 ? -16.625 -47.321 7.389 1.00 30.96 232 ILE B C 1
ATOM 1683 O O . ILE A 1 238 ? -16.637 -46.965 8.592 1.00 32.16 232 ILE B O 1
ATOM 1688 N N . LEU A 1 239 ? -16.335 -46.507 6.377 1.00 32.70 233 LEU B N 1
ATOM 1689 C CA . LEU A 1 239 ? -16.122 -45.059 6.529 1.00 32.79 233 LEU B CA 1
ATOM 1690 C C . LEU A 1 239 ? -17.353 -44.359 5.973 1.00 36.91 233 LEU B C 1
ATOM 1691 O O . LEU A 1 239 ? -17.680 -44.465 4.769 1.00 36.23 233 LEU B O 1
ATOM 1696 N N . VAL A 1 240 ? -18.017 -43.627 6.865 1.00 35.43 234 VAL B N 1
ATOM 1697 C CA . VAL A 1 240 ? -19.233 -42.982 6.533 1.00 34.68 234 VAL B CA 1
ATOM 1698 C C . VAL A 1 240 ? -19.001 -41.523 6.700 1.00 35.64 234 VAL B C 1
ATOM 1699 O O . VAL A 1 240 ? -18.631 -41.034 7.767 1.00 38.03 234 VAL B O 1
ATOM 1703 N N . GLY A 1 241 ? -19.183 -40.838 5.597 1.00 34.31 235 GLY B N 1
ATOM 1704 C CA . GLY A 1 241 ? -19.082 -39.414 5.506 1.00 34.92 235 GLY B CA 1
ATOM 1705 C C . GLY A 1 241 ? -18.500 -39.055 4.133 1.00 40.36 235 GLY B C 1
ATOM 1706 O O . GLY A 1 241 ? -18.036 -39.907 3.318 1.00 40.22 235 GLY B O 1
ATOM 1707 N N . ASP A 1 242 ? -18.515 -37.776 3.876 1.00 42.59 236 ASP B N 1
ATOM 1708 C CA . ASP A 1 242 ? -18.129 -37.295 2.593 1.00 50.76 236 ASP B CA 1
ATOM 1709 C C . ASP A 1 242 ? -16.852 -36.503 2.745 1.00 42.64 236 ASP B C 1
ATOM 1710 O O . ASP A 1 242 ? -16.405 -36.206 3.839 1.00 47.73 236 ASP B O 1
ATOM 1715 N N . ALA A 1 243 ? -16.281 -36.227 1.590 1.00 54.72 237 ALA B N 1
ATOM 1716 C CA . ALA A 1 243 ? -15.089 -35.444 1.408 1.00 56.18 237 ALA B CA 1
ATOM 1717 C C . ALA A 1 243 ? -15.552 -34.018 1.227 1.00 53.91 237 ALA B C 1
ATOM 1718 O O . ALA A 1 243 ? -16.689 -33.755 0.810 1.00 56.86 237 ALA B O 1
ATOM 1720 N N . LEU A 1 244 ? -14.641 -33.105 1.459 1.00 51.56 238 LEU B N 1
ATOM 1721 C CA . LEU A 1 244 ? -14.935 -31.699 1.370 1.00 58.48 238 LEU B CA 1
ATOM 1722 C C . LEU A 1 244 ? -13.847 -30.995 0.528 1.00 53.82 238 LEU B C 1
ATOM 1723 O O . LEU A 1 244 ? -12.716 -31.526 0.350 1.00 40.46 238 LEU B O 1
ATOM 1728 N N . PHE A 1 245 ? -14.229 -29.816 0.012 1.00 54.41 239 PHE B N 1
ATOM 1729 C CA . PHE A 1 245 ? -13.450 -29.039 -0.942 1.00 53.60 239 PHE B CA 1
ATOM 1730 C C . PHE A 1 245 ? -12.038 -28.809 -0.405 1.00 56.28 239 PHE B C 1
ATOM 1731 O O . PHE A 1 245 ? -11.034 -29.069 -1.095 1.00 50.64 239 PHE B O 1
ATOM 1739 N N . GLY A 1 246 ? -11.956 -28.414 0.859 1.00 56.28 240 GLY B N 1
ATOM 1740 C CA . GLY A 1 246 ? -10.670 -28.164 1.499 1.00 53.90 240 GLY B CA 1
ATOM 1741 C C . GLY A 1 246 ? -9.741 -29.349 1.689 1.00 60.46 240 GLY B C 1
ATOM 1742 O O . GLY A 1 246 ? -8.530 -29.168 1.792 1.00 59.44 240 GLY B O 1
ATOM 1743 N N . GLU A 1 247 ? -10.262 -30.573 1.742 1.00 56.30 241 GLU B N 1
ATOM 1744 C CA . GLU A 1 247 ? -9.379 -31.711 2.065 1.00 51.48 241 GLU B CA 1
ATOM 1745 C C . GLU A 1 247 ? -9.380 -32.787 1.000 1.00 50.59 241 GLU B C 1
ATOM 1746 O O . GLU A 1 247 ? -9.388 -34.002 1.313 1.00 42.99 241 GLU B O 1
ATOM 1752 N N . GLN A 1 248 ? -9.301 -32.366 -0.264 1.00 48.24 242 GLN B N 1
ATOM 1753 C CA . GLN A 1 248 ? -9.038 -33.354 -1.337 1.00 46.92 242 GLN B CA 1
ATOM 1754 C C . GLN A 1 248 ? -7.729 -34.133 -1.252 1.00 39.76 242 GLN B C 1
ATOM 1755 O O . GLN A 1 248 ? -7.726 -35.336 -1.490 1.00 47.60 242 GLN B O 1
ATOM 1761 N N . ASP A 1 249 ? -6.607 -33.514 -0.905 1.00 42.03 243 ASP B N 1
ATOM 1762 C CA . ASP A 1 249 ? -5.348 -34.308 -0.733 1.00 42.07 243 ASP B CA 1
ATOM 1763 C C . ASP A 1 249 ? -5.442 -35.457 0.277 1.00 45.27 243 ASP B C 1
ATOM 1764 O O . ASP A 1 249 ? -4.700 -36.468 0.178 1.00 37.40 243 ASP B O 1
ATOM 1769 N N . TYR A 1 250 ? -6.296 -35.279 1.301 1.00 42.89 244 TYR B N 1
ATOM 1770 C CA . TYR A 1 250 ? -6.457 -36.322 2.344 1.00 41.42 244 TYR B CA 1
ATOM 1771 C C . TYR A 1 250 ? -7.178 -37.544 1.825 1.00 40.18 244 TYR B C 1
ATOM 1772 O O . TYR A 1 250 ? -6.813 -38.662 2.109 1.00 37.48 244 TYR B O 1
ATOM 1781 N N . VAL A 1 251 ? -8.256 -37.333 1.107 1.00 49.53 245 VAL B N 1
ATOM 1782 C CA . VAL A 1 251 ? -8.972 -38.457 0.527 1.00 47.24 245 VAL B CA 1
ATOM 1783 C C . VAL A 1 251 ? -8.105 -39.299 -0.409 1.00 46.92 245 VAL B C 1
ATOM 1784 O O . VAL A 1 251 ? -8.065 -40.523 -0.279 1.00 39.68 245 VAL B O 1
ATOM 1788 N N . LYS A 1 252 ? -7.379 -38.640 -1.312 1.00 51.05 246 LYS B N 1
ATOM 1789 C CA . LYS A 1 252 ? -6.275 -39.279 -2.086 1.00 50.25 246 LYS B CA 1
ATOM 1790 C C . LYS A 1 252 ? -5.287 -40.062 -1.197 1.00 45.82 246 LYS B C 1
ATOM 1791 O O . LYS A 1 252 ? -4.960 -41.203 -1.481 1.00 51.26 246 LYS B O 1
ATOM 1797 N N . GLU A 1 253 ? -4.840 -39.453 -0.114 1.00 47.20 247 GLU B N 1
ATOM 1798 C CA . GLU A 1 253 ? -3.916 -40.100 0.821 1.00 48.81 247 GLU B CA 1
ATOM 1799 C C . GLU A 1 253 ? -4.560 -41.348 1.469 1.00 44.49 247 GLU B C 1
ATOM 1800 O O . GLU A 1 253 ? -3.918 -42.409 1.600 1.00 39.36 247 GLU B O 1
ATOM 1806 N N . LEU A 1 254 ? -5.850 -41.287 1.799 1.00 42.04 248 LEU B N 1
ATOM 1807 C CA . LEU A 1 254 ? -6.489 -42.459 2.427 1.00 38.00 248 LEU B CA 1
ATOM 1808 C C . LEU A 1 254 ? -6.524 -43.584 1.456 1.00 36.30 248 LEU B C 1
ATOM 1809 O O . LEU A 1 254 ? -6.210 -44.717 1.809 1.00 37.30 248 LEU B O 1
ATOM 1814 N N . HIS A 1 255 ? -6.995 -43.298 0.249 1.00 34.30 249 HIS B N 1
ATOM 1815 C CA . HIS A 1 255 ? -7.083 -44.339 -0.787 1.00 36.77 249 HIS B CA 1
ATOM 1816 C C . HIS A 1 255 ? -5.744 -45.028 -1.046 1.00 39.01 249 HIS B C 1
ATOM 1817 O O . HIS A 1 255 ? -5.673 -46.264 -1.216 1.00 35.20 249 HIS B O 1
ATOM 1824 N N . GLN A 1 256 ? -4.670 -44.245 -0.995 1.00 41.32 250 GLN B N 1
ATOM 1825 C CA . GLN A 1 256 ? -3.343 -44.774 -1.347 1.00 41.79 250 GLN B CA 1
ATOM 1826 C C . GLN A 1 256 ? -2.875 -45.616 -0.220 1.00 39.71 250 GLN B C 1
ATOM 1827 O O . GLN A 1 256 ? -2.372 -46.739 -0.416 1.00 41.41 250 GLN B O 1
ATOM 1833 N N . GLN A 1 257 ? -3.090 -45.085 0.994 1.00 39.13 251 GLN B N 1
ATOM 1834 C CA . GLN A 1 257 ? -2.736 -45.792 2.221 1.00 35.36 251 GLN B CA 1
ATOM 1835 C C . GLN A 1 257 ? -3.403 -47.182 2.203 1.00 37.08 251 GLN B C 1
ATOM 1836 O O . GLN A 1 257 ? -2.753 -48.225 2.441 1.00 35.04 251 GLN B O 1
ATOM 1842 N N . ILE A 1 258 ? -4.724 -47.192 2.015 1.00 34.01 252 ILE B N 1
ATOM 1843 C CA . ILE A 1 258 ? -5.455 -48.417 2.012 1.00 33.24 252 ILE B CA 1
ATOM 1844 C C . ILE A 1 258 ? -4.907 -49.445 0.975 1.00 34.78 252 ILE B C 1
ATOM 1845 O O . ILE A 1 258 ? -4.773 -50.625 1.246 1.00 34.39 252 ILE B O 1
ATOM 1850 N N . THR A 1 259 ? -4.686 -49.000 -0.244 1.00 38.41 253 THR B N 1
ATOM 1851 C CA . THR A 1 259 ? -4.034 -49.854 -1.256 1.00 39.70 253 THR B CA 1
ATOM 1852 C C . THR A 1 259 ? -2.590 -50.222 -0.851 1.00 37.78 253 THR B C 1
ATOM 1853 O O . THR A 1 259 ? -2.211 -51.359 -0.904 1.00 40.10 253 THR B O 1
ATOM 1857 N N . ARG A 1 260 ? -1.793 -49.278 -0.398 1.00 38.62 254 ARG B N 1
ATOM 1858 C CA . ARG A 1 260 ? -0.456 -49.655 0.112 1.00 41.90 254 ARG B CA 1
ATOM 1859 C C . ARG A 1 260 ? -0.453 -50.748 1.242 1.00 49.52 254 ARG B C 1
ATOM 1860 O O . ARG A 1 260 ? 0.437 -51.629 1.296 1.00 45.89 254 ARG B O 1
ATOM 1868 N N . LEU A 1 261 ? -1.437 -50.703 2.152 1.00 44.17 255 LEU B N 1
ATOM 1869 C CA . LEU A 1 261 ? -1.548 -51.718 3.212 1.00 38.91 255 LEU B CA 1
ATOM 1870 C C . LEU A 1 261 ? -2.182 -52.989 2.739 1.00 38.10 255 LEU B C 1
ATOM 1871 O O . LEU A 1 261 ? -2.285 -53.949 3.482 1.00 35.33 255 LEU B O 1
ATOM 1876 N N . GLY A 1 262 ? -2.577 -53.059 1.473 1.00 40.45 256 GLY B N 1
ATOM 1877 C CA . GLY A 1 262 ? -3.337 -54.244 1.033 1.00 42.53 256 GLY B CA 1
ATOM 1878 C C . GLY A 1 262 ? -4.731 -54.414 1.625 1.00 39.09 256 GLY B C 1
ATOM 1879 O O . GLY A 1 262 ? -5.265 -55.528 1.684 1.00 39.81 256 GLY B O 1
ATOM 1880 N N . LEU A 1 263 ? -5.359 -53.306 2.013 1.00 42.77 257 LEU B N 1
ATOM 1881 C CA . LEU A 1 263 ? -6.689 -53.336 2.657 1.00 35.76 257 LEU B CA 1
ATOM 1882 C C . LEU A 1 263 ? -7.942 -52.978 1.806 1.00 41.36 257 LEU B C 1
ATOM 1883 O O . LEU A 1 263 ? -9.013 -52.649 2.356 1.00 36.78 257 LEU B O 1
ATOM 1888 N N . GLU A 1 264 ? -7.837 -53.075 0.478 1.00 41.91 258 GLU B N 1
ATOM 1889 C CA . GLU A 1 264 ? -8.839 -52.492 -0.415 1.00 43.65 258 GLU B CA 1
ATOM 1890 C C . GLU A 1 264 ? -10.164 -53.210 -0.321 1.00 41.13 258 GLU B C 1
ATOM 1891 O O . GLU A 1 264 ? -11.189 -52.639 -0.629 1.00 44.91 258 GLU B O 1
ATOM 1897 N N . ASN A 1 265 ? -10.117 -54.467 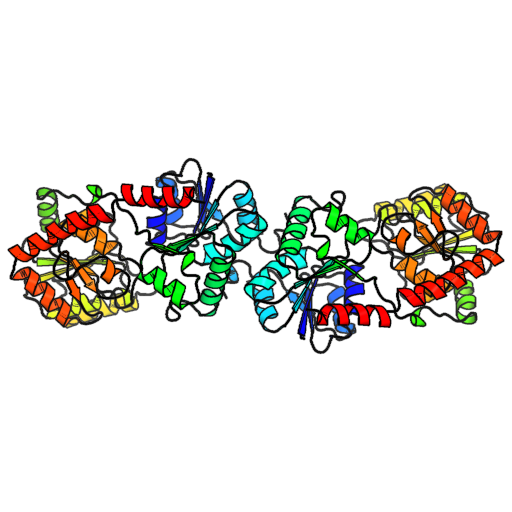0.068 1.00 38.83 259 ASN B N 1
ATOM 1898 C CA . ASN A 1 265 ? -11.289 -55.245 0.274 1.00 49.53 259 ASN B CA 1
ATOM 1899 C C . ASN A 1 265 ? -11.752 -55.357 1.741 1.00 45.50 259 ASN B C 1
ATOM 1900 O O . ASN A 1 265 ? -12.525 -56.202 2.055 1.00 41.23 259 ASN B O 1
ATOM 1905 N N . ARG A 1 266 ? -11.231 -54.523 2.607 1.00 40.35 260 ARG B N 1
ATOM 1906 C CA . ARG A 1 266 ? -11.588 -54.550 4.031 1.00 41.11 260 ARG B CA 1
ATOM 1907 C C . ARG A 1 266 ? -11.958 -53.144 4.526 1.00 35.29 260 ARG B C 1
ATOM 1908 O O . ARG A 1 266 ? -12.030 -52.935 5.725 1.00 38.11 260 ARG B O 1
ATOM 1916 N N . VAL A 1 267 ? -12.056 -52.174 3.616 1.00 36.70 261 VAL B N 1
ATOM 1917 C CA . VAL A 1 267 ? -12.448 -50.795 3.913 1.00 38.62 261 VAL B CA 1
ATOM 1918 C C . VAL A 1 267 ? -13.523 -50.435 2.886 1.00 44.06 261 VAL B C 1
ATOM 1919 O O . VAL A 1 267 ? -13.314 -50.682 1.698 1.00 48.24 261 VAL B O 1
ATOM 1923 N N . LYS A 1 268 ? -14.721 -50.007 3.337 1.00 42.37 262 LYS B N 1
ATOM 1924 C CA . LYS A 1 268 ? -15.799 -49.554 2.432 1.00 37.33 262 LYS B CA 1
ATOM 1925 C C . LYS A 1 268 ? -16.083 -48.092 2.702 1.00 36.32 262 LYS B C 1
ATOM 1926 O O . LYS A 1 268 ? -16.446 -47.724 3.827 1.00 40.46 262 LYS B O 1
ATOM 1932 N N . PHE A 1 269 ? -15.893 -47.232 1.700 1.00 35.28 263 PHE B N 1
ATOM 1933 C CA . PHE A 1 269 ? -16.348 -45.857 1.787 1.00 32.16 263 PHE B CA 1
ATOM 1934 C C . PHE A 1 269 ? -17.844 -45.822 1.406 1.00 38.49 263 PHE B C 1
ATOM 1935 O O . PHE A 1 269 ? -18.195 -46.160 0.264 1.00 39.92 263 PHE B O 1
ATOM 1943 N N . LEU A 1 270 ? -18.738 -45.428 2.332 1.00 35.18 264 LEU B N 1
ATOM 1944 C CA . LEU A 1 270 ? -20.200 -45.382 1.992 1.00 37.67 264 LEU B CA 1
ATOM 1945 C C . LEU A 1 270 ? -20.676 -44.035 1.553 1.00 34.78 264 LEU B C 1
ATOM 1946 O O . LEU A 1 270 ? -21.859 -43.842 1.152 1.00 37.74 264 LEU B O 1
ATOM 1951 N N . GLY A 1 271 ? -19.822 -43.060 1.686 1.00 34.08 265 GLY B N 1
ATOM 1952 C CA . GLY A 1 271 ? -20.203 -41.716 1.380 1.00 35.00 265 GLY B CA 1
ATOM 1953 C C . GLY A 1 271 ? -21.099 -41.069 2.453 1.00 36.64 265 GLY B C 1
ATOM 1954 O O . GLY A 1 271 ? -21.187 -41.546 3.563 1.00 34.38 265 GLY B O 1
ATOM 1955 N N . PHE A 1 272 ? -21.747 -39.962 2.126 1.00 30.96 266 PHE B N 1
ATOM 1956 C CA . PHE A 1 272 ? -22.611 -39.291 3.125 1.00 37.69 266 PHE B CA 1
ATOM 1957 C C . PHE A 1 272 ? -23.897 -40.082 3.320 1.00 36.45 266 PHE B C 1
ATOM 1958 O O . PHE A 1 272 ? -24.583 -40.394 2.369 1.00 32.90 266 PHE B O 1
ATOM 1966 N N . ARG A 1 273 ? -24.211 -40.431 4.558 1.00 38.85 267 ARG B N 1
ATOM 1967 C CA . ARG A 1 273 ? -25.420 -41.152 4.841 1.00 36.92 267 ARG B CA 1
ATOM 1968 C C . ARG A 1 273 ? -26.250 -40.395 5.854 1.00 42.57 267 ARG B C 1
ATOM 1969 O O . ARG A 1 273 ? -25.732 -39.835 6.822 1.00 36.46 267 ARG B O 1
ATOM 1977 N N . ALA A 1 274 ? -27.549 -40.401 5.613 1.00 42.35 268 ALA B N 1
ATOM 1978 C CA . ALA A 1 274 ? -28.546 -39.836 6.561 1.00 49.69 268 ALA B CA 1
ATOM 1979 C C . ALA A 1 274 ? -28.938 -40.819 7.674 1.00 45.78 268 ALA B C 1
ATOM 1980 O O . ALA A 1 274 ? -29.282 -40.382 8.782 1.00 52.69 268 ALA B O 1
ATOM 1982 N N . ASP A 1 275 ? -28.797 -42.121 7.433 1.00 37.63 269 ASP B N 1
ATOM 1983 C CA . ASP A 1 275 ? -29.215 -43.161 8.406 1.00 37.34 269 ASP B CA 1
ATOM 1984 C C . ASP A 1 275 ? -28.051 -43.623 9.376 1.00 33.69 269 ASP B C 1
ATOM 1985 O O . ASP A 1 275 ? -27.660 -44.814 9.460 1.00 29.59 269 ASP B O 1
ATOM 1990 N N . ILE A 1 276 ? -27.540 -42.662 10.115 1.00 33.09 270 ILE B N 1
ATOM 1991 C CA . ILE A 1 276 ? -26.407 -42.885 10.956 1.00 35.38 270 ILE B CA 1
ATOM 1992 C C . ILE A 1 276 ? -26.682 -43.830 12.088 1.00 34.03 270 ILE B C 1
ATOM 1993 O O . ILE A 1 276 ? -25.889 -44.700 12.345 1.00 30.25 270 ILE B O 1
ATOM 1998 N N . PRO A 1 277 ? -27.840 -43.691 12.754 1.00 33.59 271 PRO B N 1
ATOM 1999 C CA . PRO A 1 277 ? -28.148 -44.628 13.814 1.00 36.47 271 PRO B CA 1
ATOM 2000 C C . PRO A 1 277 ? -28.242 -46.060 13.354 1.00 34.90 271 PRO B C 1
ATOM 2001 O O . PRO A 1 277 ? -27.819 -46.993 14.047 1.00 32.04 271 PRO B O 1
ATOM 2005 N N . GLN A 1 278 ? -28.837 -46.257 12.195 1.00 33.26 272 GLN B N 1
ATOM 2006 C CA . GLN A 1 278 ? -28.972 -47.586 11.649 1.00 34.96 272 GLN B CA 1
ATOM 2007 C C . GLN A 1 278 ? -27.616 -48.213 11.253 1.00 30.34 272 GLN B C 1
ATOM 2008 O O . GLN A 1 278 ? -27.346 -49.384 11.525 1.00 28.69 272 GLN B O 1
ATOM 2014 N N . LEU A 1 279 ? -26.813 -47.428 10.541 1.00 34.73 273 LEU B N 1
ATOM 2015 C CA . LEU A 1 279 ? -25.443 -47.829 10.230 1.00 31.63 273 LEU B CA 1
ATOM 2016 C C . LEU A 1 279 ? -24.680 -48.181 11.460 1.00 32.29 273 LEU B C 1
ATOM 2017 O O . LEU A 1 279 ? -24.039 -49.194 11.473 1.00 34.76 273 LEU B O 1
ATOM 2022 N N . MET A 1 280 ? -24.753 -47.330 12.498 1.00 32.35 274 MET B N 1
ATOM 2023 C CA . MET A 1 280 ? -24.083 -47.609 13.800 1.00 30.64 274 MET B CA 1
ATOM 2024 C C . MET A 1 280 ? -24.518 -48.982 14.375 1.00 28.58 274 MET B C 1
ATOM 2025 O O . MET A 1 280 ? -23.734 -49.829 14.807 1.00 30.12 274 MET B O 1
ATOM 2030 N N . ALA A 1 281 ? -25.822 -49.199 14.368 1.00 28.08 275 ALA B N 1
ATOM 2031 C CA . ALA A 1 281 ? -26.383 -50.437 14.827 1.00 30.02 275 ALA B CA 1
ATOM 2032 C C . ALA A 1 281 ? -25.818 -51.608 14.068 1.00 30.71 275 ALA B C 1
ATOM 2033 O O . ALA A 1 281 ? -25.592 -52.668 14.656 1.00 36.02 275 ALA B O 1
ATOM 2035 N N . ALA A 1 282 ? -25.547 -51.439 12.785 1.00 30.81 276 ALA B N 1
ATOM 2036 C CA . ALA A 1 282 ? -24.985 -52.528 12.053 1.00 32.16 276 ALA B CA 1
ATOM 2037 C C . ALA A 1 282 ? -23.490 -52.757 12.259 1.00 32.79 276 ALA B C 1
ATOM 2038 O O . ALA A 1 282 ? -22.988 -53.732 11.799 1.00 34.27 276 ALA B O 1
ATOM 2040 N N . CYS A 1 283 ? -22.793 -51.862 12.939 1.00 34.06 277 CYS B N 1
ATOM 2041 C CA . CYS A 1 283 ? -21.366 -52.067 13.263 1.00 32.03 277 CYS B CA 1
ATOM 2042 C C . CYS A 1 283 ? -21.281 -53.013 14.448 1.00 35.50 277 CYS B C 1
ATOM 2043 O O . CYS A 1 283 ? -22.299 -53.298 15.124 1.00 34.25 277 CYS B O 1
ATOM 2046 N N . ASP A 1 284 ? -20.085 -53.529 14.676 1.00 31.40 278 ASP B N 1
ATOM 2047 C CA . ASP A 1 284 ? -19.775 -54.297 15.862 1.00 34.34 278 ASP B CA 1
ATOM 2048 C C . ASP A 1 284 ? -18.993 -53.411 16.811 1.00 34.80 278 ASP B C 1
ATOM 2049 O O . ASP A 1 284 ? -18.999 -53.647 17.972 1.00 31.20 278 ASP B O 1
ATOM 2054 N N . LEU A 1 285 ? -18.367 -52.344 16.308 1.00 31.18 279 LEU B N 1
ATOM 2055 C CA . LEU A 1 285 ? -17.649 -51.363 17.130 1.00 31.51 279 LEU B CA 1
ATOM 2056 C C . LEU A 1 285 ? -17.669 -50.056 16.380 1.00 29.93 279 LEU B C 1
ATOM 2057 O O . LEU A 1 285 ? -17.594 -50.047 15.159 1.00 26.46 279 LEU B O 1
ATOM 2062 N N . VAL A 1 286 ? -17.848 -48.953 17.102 1.00 30.36 280 VAL B N 1
ATOM 2063 C CA . VAL A 1 286 ? -17.814 -47.629 16.522 1.00 29.77 280 VAL B CA 1
ATOM 2064 C C . VAL A 1 286 ? -16.497 -47.026 16.982 1.00 29.92 280 VAL B C 1
ATOM 2065 O O . VAL A 1 286 ? -16.214 -47.050 18.171 1.00 34.78 280 VAL B O 1
ATOM 2069 N N . ALA A 1 287 ? -15.688 -46.536 16.046 1.00 28.83 281 ALA B N 1
ATOM 2070 C CA . ALA A 1 287 ? -14.472 -45.837 16.373 1.00 30.90 281 ALA B CA 1
ATOM 2071 C C . ALA A 1 287 ? -14.473 -44.381 16.116 1.00 30.96 281 ALA B C 1
ATOM 2072 O O . ALA A 1 287 ? -14.635 -43.918 14.987 1.00 34.58 281 ALA B O 1
ATOM 2074 N N . HIS A 1 288 ? -14.105 -43.657 17.153 1.00 33.34 282 HIS B N 1
ATOM 2075 C CA . HIS A 1 288 ? -13.811 -42.235 17.082 1.00 35.18 282 HIS B CA 1
ATOM 2076 C C . HIS A 1 288 ? -12.290 -42.148 17.213 1.00 34.75 282 HIS B C 1
ATOM 2077 O O . HIS A 1 288 ? -11.740 -42.674 18.179 1.00 34.70 282 HIS B O 1
ATOM 2084 N N . THR A 1 289 ? -11.607 -41.543 16.245 1.00 34.65 283 THR B N 1
ATOM 2085 C CA . THR A 1 289 ? -10.130 -41.565 16.255 1.00 36.58 283 THR B CA 1
ATOM 2086 C C . THR A 1 289 ? -9.564 -40.202 15.884 1.00 36.31 283 THR B C 1
ATOM 2087 O O . THR A 1 289 ? -8.554 -40.142 15.198 1.00 37.11 283 THR B O 1
ATOM 2091 N N . SER A 1 290 ? -10.260 -39.128 16.282 1.00 37.02 284 SER B N 1
ATOM 2092 C CA . SER A 1 290 ? -9.789 -37.755 16.056 1.00 37.05 284 SER B CA 1
ATOM 2093 C C . SER A 1 290 ? -8.423 -37.478 16.729 1.00 38.10 284 SER B C 1
ATOM 2094 O O . SER A 1 290 ? -8.147 -37.914 17.853 1.00 33.75 284 SER B O 1
ATOM 2097 N N . THR A 1 291 ? -7.590 -36.727 16.031 1.00 35.09 285 THR B N 1
ATOM 2098 C CA . THR A 1 291 ? -6.187 -36.516 16.435 1.00 41.04 285 THR B CA 1
ATOM 2099 C C . THR A 1 291 ? -6.021 -35.169 17.042 1.00 43.17 285 THR B C 1
ATOM 2100 O O . THR A 1 291 ? -4.943 -34.780 17.340 1.00 42.66 285 THR B O 1
ATOM 2104 N N . ALA A 1 292 ? -7.116 -34.433 17.186 1.00 43.56 286 ALA B N 1
ATOM 2105 C CA . ALA A 1 292 ? -7.085 -33.200 17.871 1.00 44.68 286 ALA B CA 1
ATOM 2106 C C . ALA A 1 292 ? -8.270 -33.201 18.846 1.00 44.31 286 ALA B C 1
ATOM 2107 O O . ALA A 1 292 ? -9.323 -33.764 18.518 1.00 41.29 286 ALA B O 1
ATOM 2109 N N . PRO A 1 293 ? -8.082 -32.595 20.037 1.00 42.63 287 PRO B N 1
ATOM 2110 C CA . PRO A 1 293 ? -9.074 -32.684 21.076 1.00 45.29 287 PRO B CA 1
ATOM 2111 C C . PRO A 1 293 ? -10.346 -32.022 20.612 1.00 42.36 287 PRO B C 1
ATOM 2112 O O . PRO A 1 293 ? -10.305 -30.950 20.073 1.00 49.07 287 PRO B O 1
ATOM 2116 N N . GLU A 1 294 ? -11.454 -32.668 20.825 1.00 43.18 288 GLU B N 1
ATOM 2117 C CA . GLU A 1 294 ? -12.742 -32.161 20.454 1.00 42.84 288 GLU B CA 1
ATOM 2118 C C . GLU A 1 294 ? -13.531 -31.785 21.726 1.00 43.09 288 GLU B C 1
ATOM 2119 O O . GLU A 1 294 ? -13.379 -32.402 22.810 1.00 37.94 288 GLU B O 1
ATOM 2125 N N . PRO A 1 295 ? -14.404 -30.772 21.597 1.00 43.72 289 PRO B N 1
ATOM 2126 C CA . PRO A 1 295 ? -15.110 -30.283 22.785 1.00 44.65 289 PRO B CA 1
ATOM 2127 C C . PRO A 1 295 ? -16.185 -31.233 23.342 1.00 40.45 289 PRO B C 1
ATOM 2128 O O . PRO A 1 295 ? -16.340 -31.301 24.528 1.00 39.80 289 PRO B O 1
ATOM 2132 N N . PHE A 1 296 ? -16.825 -31.995 22.467 1.00 35.77 290 PHE B N 1
ATOM 2133 C CA . PHE A 1 296 ? -17.867 -32.956 22.789 1.00 40.04 290 PHE B CA 1
ATOM 2134 C C . PHE A 1 296 ? -18.053 -33.906 21.572 1.00 45.62 290 PHE B C 1
ATOM 2135 O O . PHE A 1 296 ? -18.515 -33.487 20.499 1.00 56.50 290 PHE B O 1
ATOM 2143 N N . GLY A 1 297 ? -17.756 -35.158 21.664 1.00 48.42 291 GLY B N 1
ATOM 2144 C CA . GLY A 1 297 ? -17.949 -35.958 20.438 1.00 43.97 291 GLY B CA 1
ATOM 2145 C C . GLY A 1 297 ? -19.385 -36.429 20.258 1.00 39.35 291 GLY B C 1
ATOM 2146 O O . GLY A 1 297 ? -19.778 -37.411 20.924 1.00 34.58 291 GLY B O 1
ATOM 2147 N N . ARG A 1 298 ? -20.183 -35.771 19.395 1.00 34.12 292 ARG B N 1
ATOM 2148 C CA . ARG A 1 298 ? -21.598 -36.204 19.226 1.00 35.81 292 ARG B CA 1
ATOM 2149 C C . ARG A 1 298 ? -21.626 -37.695 18.852 1.00 33.68 292 ARG B C 1
ATOM 2150 O O . ARG A 1 298 ? -22.399 -38.503 19.371 1.00 32.86 292 ARG B O 1
ATOM 2158 N N . VAL A 1 299 ? -20.704 -38.107 17.991 1.00 30.41 293 VAL B N 1
ATOM 2159 C CA . VAL A 1 299 ? -20.677 -39.484 17.500 1.00 30.69 293 VAL B CA 1
ATOM 2160 C C . VAL A 1 299 ? -20.471 -40.528 18.590 1.00 28.14 293 VAL B C 1
ATOM 2161 O O . VAL A 1 299 ? -20.981 -41.662 18.513 1.00 33.98 293 VAL B O 1
ATOM 2165 N N . ILE A 1 300 ? -19.706 -40.158 19.583 1.00 30.98 294 ILE B N 1
ATOM 2166 C CA . ILE A 1 300 ? -19.404 -41.033 20.687 1.00 30.99 294 ILE B CA 1
ATOM 2167 C C . ILE A 1 300 ? -20.749 -41.216 21.435 1.00 29.26 294 ILE B C 1
ATOM 2168 O O . ILE A 1 300 ? -21.172 -42.301 21.670 1.00 32.24 294 ILE B O 1
ATOM 2173 N N . VAL A 1 301 ? -21.393 -40.148 21.817 1.00 31.26 295 VAL B N 1
ATOM 2174 C CA . VAL A 1 301 ? -22.748 -40.285 22.438 1.00 30.42 295 VAL B CA 1
ATOM 2175 C C . VAL A 1 301 ? -23.752 -41.027 21.579 1.00 28.51 295 VAL B C 1
ATOM 2176 O O . VAL A 1 301 ? -24.506 -41.839 22.070 1.00 32.61 295 VAL B O 1
ATOM 2180 N N . GLU A 1 302 ? -23.734 -40.810 20.277 1.00 31.84 296 GLU B N 1
ATOM 2181 C CA . GLU A 1 302 ? -24.684 -41.485 19.398 1.00 34.69 296 GLU B CA 1
ATOM 2182 C C . GLU A 1 302 ? -24.467 -42.975 19.391 1.00 35.32 296 GLU B C 1
ATOM 2183 O O . GLU A 1 302 ? -25.404 -43.734 19.493 1.00 28.12 296 GLU B O 1
ATOM 2189 N N . ALA A 1 303 ? -23.204 -43.362 19.379 1.00 30.35 297 ALA B N 1
ATOM 2190 C CA . ALA A 1 303 ? -22.836 -44.769 19.377 1.00 30.83 297 ALA B CA 1
ATOM 2191 C C . ALA A 1 303 ? -23.304 -45.464 20.660 1.00 30.73 297 ALA B C 1
ATOM 2192 O O . ALA A 1 303 ? -23.825 -46.581 20.632 1.00 29.31 297 ALA B O 1
ATOM 2194 N N . MET A 1 304 ? -23.151 -44.749 21.770 1.00 29.69 298 MET B N 1
ATOM 2195 C CA . MET A 1 304 ? -23.524 -45.238 23.095 1.00 30.65 298 MET B CA 1
ATOM 2196 C C . MET A 1 304 ? -25.058 -45.419 23.134 1.00 29.06 298 MET B C 1
ATOM 2197 O O . MET A 1 304 ? -25.572 -46.441 23.570 1.00 33.31 298 MET B O 1
ATOM 2202 N N . LEU A 1 305 ? -25.786 -44.437 22.660 1.00 28.51 299 LEU B N 1
ATOM 2203 C CA . LEU A 1 305 ? -27.255 -44.518 22.646 1.00 29.49 299 LEU B CA 1
ATOM 2204 C C . LEU A 1 305 ? -27.695 -45.611 21.738 1.00 31.41 299 LEU B C 1
ATOM 2205 O O . LEU A 1 305 ? -28.818 -46.138 21.906 1.00 29.70 299 LEU B O 1
ATOM 2210 N N . CYS A 1 306 ? -26.863 -45.974 20.738 1.00 31.14 300 CYS B N 1
ATOM 2211 C CA . CYS A 1 306 ? -27.246 -47.087 19.874 1.00 29.92 300 CYS B CA 1
ATOM 2212 C C . CYS A 1 306 ? -26.920 -48.384 20.575 1.00 34.81 300 CYS B C 1
ATOM 2213 O O . CYS A 1 306 ? -27.072 -49.460 20.018 1.00 35.18 300 CYS B O 1
ATOM 2216 N N . GLY A 1 307 ? -26.414 -48.314 21.790 1.00 29.55 301 GLY B N 1
ATOM 2217 C CA . GLY A 1 307 ? -26.057 -49.542 22.430 1.00 33.35 301 GLY B CA 1
ATOM 2218 C C . GLY A 1 307 ? -24.858 -50.229 21.810 1.00 32.17 301 GLY B C 1
ATOM 2219 O O . GLY A 1 307 ? -24.827 -51.415 21.805 1.00 31.55 301 GLY B O 1
ATOM 2220 N N . LYS A 1 308 ? -23.869 -49.506 21.333 1.00 29.54 302 LYS B N 1
ATOM 2221 C CA . LYS A 1 308 ? -22.699 -50.125 20.689 1.00 28.82 302 LYS B CA 1
ATOM 2222 C C . LYS A 1 308 ? -21.424 -49.934 21.492 1.00 28.63 302 LYS B C 1
ATOM 2223 O O . LYS A 1 308 ? -21.258 -48.953 22.212 1.00 30.46 302 LYS B O 1
ATOM 2229 N N . PRO A 1 309 ? -20.516 -50.887 21.387 1.00 29.39 303 PRO B N 1
ATOM 2230 C CA . PRO A 1 309 ? -19.205 -50.612 21.961 1.00 33.43 303 PRO B CA 1
ATOM 2231 C C . PRO A 1 309 ? -18.615 -49.433 21.192 1.00 32.12 303 PRO B C 1
ATOM 2232 O O . PRO A 1 309 ? -18.775 -49.355 19.951 1.00 32.11 303 PRO B O 1
ATOM 2236 N N . VAL A 1 310 ? -17.967 -48.534 21.899 1.00 30.08 304 VAL B N 1
ATOM 2237 C CA . VAL A 1 310 ? -17.362 -47.395 21.303 1.00 27.42 304 VAL B CA 1
ATOM 2238 C C . VAL A 1 310 ? -15.930 -47.234 21.809 1.00 27.79 304 VAL B C 1
ATOM 2239 O O . VAL A 1 310 ? -15.652 -47.379 23.019 1.00 31.84 304 VAL B O 1
ATOM 2243 N N . VAL A 1 311 ? -15.026 -46.895 20.898 1.00 26.48 305 VAL B N 1
ATOM 2244 C CA . VAL A 1 311 ? -13.653 -46.616 21.233 1.00 28.31 305 VAL B CA 1
ATOM 2245 C C . VAL A 1 311 ? -13.435 -45.210 20.788 1.00 27.19 305 VAL B C 1
ATOM 2246 O O . VAL A 1 311 ? -13.846 -44.860 19.719 1.00 31.95 305 VAL B O 1
ATOM 2250 N N . ALA A 1 312 ? -12.840 -44.390 21.638 1.00 29.81 306 ALA B N 1
ATOM 2251 C CA . ALA A 1 312 ? -12.553 -43.005 21.340 1.00 33.34 306 ALA B CA 1
ATOM 2252 C C . ALA A 1 312 ? -11.151 -42.580 21.670 1.00 35.84 306 ALA B C 1
ATOM 2253 O O . ALA A 1 312 ? -10.454 -43.197 22.467 1.00 32.34 306 ALA B O 1
ATOM 2255 N N . ALA A 1 313 ? -10.774 -41.452 21.102 1.00 34.20 307 ALA B N 1
ATOM 2256 C CA . ALA A 1 313 ? -9.436 -40.920 21.342 1.00 35.36 307 ALA B CA 1
ATOM 2257 C C . ALA A 1 313 ? -9.504 -40.175 22.666 1.00 36.34 307 ALA B C 1
ATOM 2258 O O . ALA A 1 313 ? -10.472 -39.455 22.910 1.00 35.36 307 ALA B O 1
ATOM 2260 N N . LYS A 1 314 ? -8.552 -40.437 23.562 1.00 35.89 308 LYS B N 1
ATOM 2261 C CA . LYS A 1 314 ? -8.516 -39.862 24.892 1.00 39.90 308 LYS B CA 1
ATOM 2262 C C . LYS A 1 314 ? -7.992 -38.419 24.898 1.00 41.22 308 LYS B C 1
ATOM 2263 O O . LYS A 1 314 ? -6.804 -38.161 25.204 1.00 41.88 308 LYS B O 1
ATOM 2269 N N . ALA A 1 315 ? -8.895 -37.505 24.550 1.00 44.59 309 ALA B N 1
ATOM 2270 C CA . ALA A 1 315 ? -8.672 -36.060 24.512 1.00 44.07 309 ALA B CA 1
ATOM 2271 C C . ALA A 1 315 ? -10.013 -35.275 24.543 1.00 44.77 309 ALA B C 1
ATOM 2272 O O . ALA A 1 315 ? -11.091 -35.809 24.158 1.00 39.12 309 ALA B O 1
ATOM 2274 N N . GLY A 1 316 ? -9.944 -34.033 25.043 1.00 36.05 310 GLY B N 1
ATOM 2275 C CA . GLY A 1 316 ? -11.090 -33.143 25.074 1.00 38.70 310 GLY B CA 1
ATOM 2276 C C . GLY A 1 316 ? -12.303 -33.753 25.720 1.00 38.95 310 GLY B C 1
ATOM 2277 O O . GLY A 1 316 ? -12.188 -34.406 26.706 1.00 40.78 310 GLY B O 1
ATOM 2278 N N . GLY A 1 317 ? -13.461 -33.589 25.108 1.00 41.50 311 GLY B N 1
ATOM 2279 C CA . GLY A 1 317 ? -14.708 -34.005 25.702 1.00 41.29 311 GLY B CA 1
ATOM 2280 C C . GLY A 1 317 ? -14.859 -35.500 25.891 1.00 44.01 311 GLY B C 1
ATOM 2281 O O . GLY A 1 317 ? -15.583 -35.919 26.828 1.00 38.60 311 GLY B O 1
ATOM 2282 N N . ALA A 1 318 ? -14.158 -36.297 25.054 1.00 38.64 312 ALA B N 1
ATOM 2283 C CA . ALA A 1 318 ? -14.277 -37.774 25.071 1.00 41.19 312 ALA B CA 1
ATOM 2284 C C . ALA A 1 318 ? -14.040 -38.370 26.439 1.00 44.34 312 ALA B C 1
ATOM 2285 O O . ALA A 1 318 ? -14.718 -39.312 26.881 1.00 37.53 312 ALA B O 1
ATOM 2287 N N . MET A 1 319 ? -13.069 -37.814 27.148 1.00 40.18 3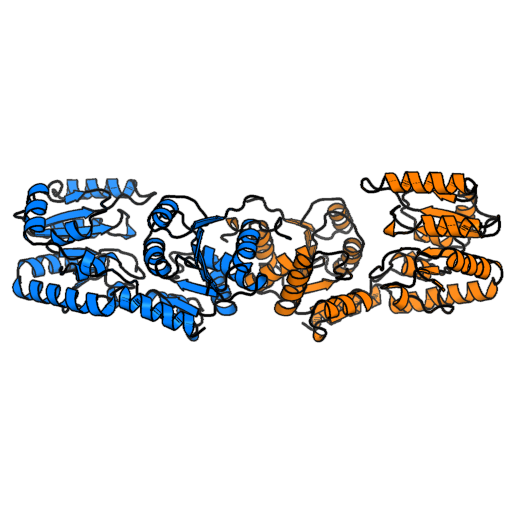13 MET B N 1
ATOM 2288 C CA . MET A 1 319 ? -12.750 -38.327 28.482 1.00 40.15 313 MET B CA 1
ATOM 2289 C C . MET A 1 319 ? -13.937 -38.162 29.450 1.00 39.68 313 MET B C 1
ATOM 2290 O O . MET A 1 319 ? -14.029 -38.889 30.405 1.00 34.00 313 MET B O 1
ATOM 2295 N N . GLU A 1 320 ? -14.889 -37.256 29.203 1.00 34.81 314 GLU B N 1
ATOM 2296 C CA . GLU A 1 320 ? -15.999 -37.061 30.166 1.00 33.83 314 GLU B CA 1
ATOM 2297 C C . GLU A 1 320 ? -17.181 -37.931 29.764 1.00 37.08 314 GLU B C 1
ATOM 2298 O O . GLU A 1 320 ? -18.124 -38.096 30.544 1.00 33.51 314 GLU B O 1
ATOM 2304 N N . LEU A 1 321 ? -17.144 -38.394 28.517 1.00 36.66 315 LEU B N 1
ATOM 2305 C CA . LEU A 1 321 ? -18.167 -39.223 27.962 1.00 36.56 315 LEU B CA 1
ATOM 2306 C C . LEU A 1 321 ? -18.022 -40.699 28.285 1.00 37.54 315 LEU B C 1
ATOM 2307 O O . LEU A 1 321 ? -19.036 -41.444 28.325 1.00 32.50 315 LEU B O 1
ATOM 2312 N N . VAL A 1 322 ? -16.782 -41.159 28.413 1.00 32.24 316 VAL B N 1
ATOM 2313 C CA . VAL A 1 322 ? -16.523 -42.607 28.448 1.00 35.16 316 VAL B CA 1
ATOM 2314 C C . VAL A 1 322 ? -15.746 -42.931 29.670 1.00 35.26 316 VAL B C 1
ATOM 2315 O O . VAL A 1 322 ? -14.783 -42.268 29.909 1.00 36.21 316 VAL B O 1
ATOM 2319 N N . GLU A 1 323 ? -16.145 -43.944 30.444 1.00 37.64 317 GLU B N 1
ATOM 2320 C CA . GLU A 1 323 ? -15.214 -44.507 31.458 1.00 40.12 317 GLU B CA 1
ATOM 2321 C C . GLU A 1 323 ? -14.733 -45.815 30.902 1.00 32.54 317 GLU B C 1
ATOM 2322 O O . GLU A 1 323 ? -15.553 -46.692 30.574 1.00 28.46 317 GLU B O 1
ATOM 2328 N N . HIS A 1 324 ? -13.413 -45.889 30.769 1.00 30.76 318 HIS B N 1
ATOM 2329 C CA . HIS A 1 324 ? -12.674 -46.964 30.073 1.00 33.68 318 HIS B CA 1
ATOM 2330 C C . HIS A 1 324 ? -12.931 -48.283 30.738 1.00 29.81 318 HIS B C 1
ATOM 2331 O O . HIS A 1 324 ? -12.777 -48.413 31.939 1.00 30.81 318 HIS B O 1
ATOM 2338 N N . GLY A 1 325 ? -13.283 -49.254 29.911 1.00 32.58 319 GLY B N 1
ATOM 2339 C CA . GLY A 1 325 ? -13.750 -50.555 30.252 1.00 31.30 319 GLY B CA 1
ATOM 2340 C C . GLY A 1 325 ? -15.191 -50.618 30.854 1.00 33.73 319 GLY B C 1
ATOM 2341 O O . GLY A 1 325 ? -15.664 -51.681 31.129 1.00 29.97 319 GLY B O 1
ATOM 2342 N N . VAL A 1 326 ? -15.830 -49.499 31.134 1.00 30.73 320 VAL B N 1
ATOM 2343 C CA . VAL A 1 326 ? -17.195 -49.507 31.704 1.00 28.74 320 VAL B CA 1
ATOM 2344 C C . VAL A 1 326 ? -18.263 -49.355 30.661 1.00 29.08 320 VAL B C 1
ATOM 2345 O O . VAL A 1 326 ? -19.186 -50.226 30.547 1.00 29.57 320 VAL B O 1
ATOM 2349 N N . ASN A 1 327 ? -18.169 -48.279 29.895 1.00 29.36 321 ASN B N 1
ATOM 2350 C CA . ASN A 1 327 ? -19.231 -47.950 28.889 1.00 31.48 321 ASN B CA 1
ATOM 2351 C C . ASN A 1 327 ? -18.617 -47.552 27.565 1.00 31.59 321 ASN B C 1
ATOM 2352 O O . ASN A 1 327 ? -19.237 -46.951 26.716 1.00 35.18 321 ASN B O 1
ATOM 2357 N N . GLY A 1 328 ? -17.360 -47.908 27.405 1.00 30.18 322 GLY B N 1
ATOM 2358 C CA . GLY A 1 328 ? -16.597 -47.683 26.191 1.00 30.50 322 GLY B CA 1
ATOM 2359 C C . GLY A 1 328 ? -15.083 -47.866 26.453 1.00 28.44 322 GLY B C 1
ATOM 2360 O O . GLY A 1 328 ? -14.676 -48.286 27.519 1.00 31.08 322 GLY B O 1
ATOM 2361 N N . PHE A 1 329 ? -14.278 -47.480 25.490 1.00 31.06 323 PHE B N 1
ATOM 2362 C CA . PHE A 1 329 ? -12.819 -47.576 25.560 1.00 35.44 323 PHE B CA 1
ATOM 2363 C C . PHE A 1 329 ? -12.217 -46.280 25.125 1.00 32.72 323 PHE B C 1
ATOM 2364 O O . PHE A 1 329 ? -12.761 -45.566 24.255 1.00 31.35 323 PHE B O 1
ATOM 2372 N N . LEU A 1 330 ? -11.060 -45.993 25.703 1.00 28.63 324 LEU B N 1
ATOM 2373 C CA . LEU A 1 330 ? -10.362 -44.755 25.416 1.00 34.15 324 LEU B CA 1
ATOM 2374 C C . LEU A 1 330 ? -8.952 -45.145 25.070 1.00 36.11 324 LEU B C 1
ATOM 2375 O O . LEU A 1 330 ? -8.390 -45.946 25.751 1.00 37.00 324 LEU B O 1
ATOM 2380 N N . THR A 1 331 ? -8.401 -44.565 24.022 1.00 36.92 325 THR B N 1
ATOM 2381 C CA . THR A 1 331 ? -7.012 -44.807 23.625 1.00 35.74 325 THR B CA 1
ATOM 2382 C C . THR A 1 331 ? -6.293 -43.511 23.300 1.00 38.96 325 THR B C 1
ATOM 2383 O O . THR A 1 331 ? -6.904 -42.519 22.908 1.00 40.83 325 THR B O 1
ATOM 2387 N N . THR A 1 332 ? -4.967 -43.548 23.399 1.00 39.00 326 THR B N 1
ATOM 2388 C CA . THR A 1 332 ? -4.156 -42.377 23.165 1.00 37.63 326 THR B CA 1
ATOM 2389 C C . THR A 1 332 ? -4.309 -41.855 21.770 1.00 37.48 326 THR B C 1
ATOM 2390 O O . THR A 1 332 ? -4.095 -42.580 20.851 1.00 42.99 326 THR B O 1
ATOM 2394 N N . PRO A 1 333 ? -4.635 -40.566 21.582 1.00 41.28 327 PRO B N 1
ATOM 2395 C CA . PRO A 1 333 ? -4.834 -40.178 20.192 1.00 39.64 327 PRO B CA 1
ATOM 2396 C C . PRO A 1 333 ? -3.590 -40.361 19.322 1.00 43.61 327 PRO B C 1
ATOM 2397 O O . PRO A 1 333 ? -2.478 -40.153 19.783 1.00 41.83 327 PRO B O 1
ATOM 2401 N N . GLY A 1 334 ? -3.826 -40.741 18.071 1.00 45.82 328 GLY B N 1
ATOM 2402 C CA . GLY A 1 334 ? -2.797 -40.958 17.072 1.00 43.58 328 GLY B CA 1
ATOM 2403 C C . GLY A 1 334 ? -2.102 -42.310 17.129 1.00 43.64 328 GLY B C 1
ATOM 2404 O O . GLY A 1 334 ? -1.262 -42.567 16.282 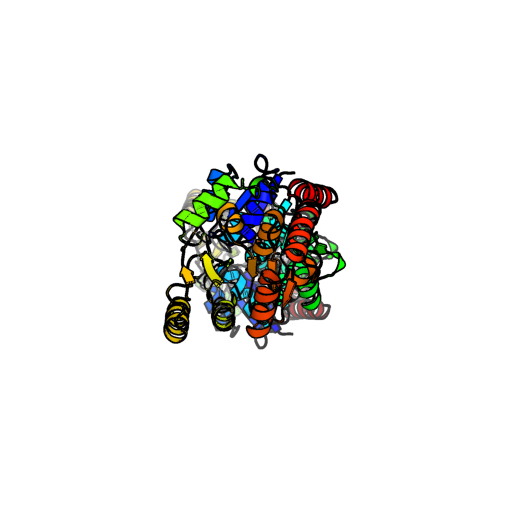1.00 43.83 328 GLY B O 1
ATOM 2405 N N . GLU A 1 335 ? -2.416 -43.157 18.131 1.00 41.87 329 GLU B N 1
ATOM 2406 C CA . GLU A 1 335 ? -1.744 -44.463 18.302 1.00 45.16 329 GLU B CA 1
ATOM 2407 C C . GLU A 1 335 ? -2.566 -45.674 17.787 1.00 36.89 329 GLU B C 1
ATOM 2408 O O . GLU A 1 335 ? -3.461 -46.205 18.470 1.00 40.53 329 GLU B O 1
ATOM 2414 N N . SER A 1 336 ? -2.207 -46.158 16.616 1.00 34.13 330 SER B N 1
ATOM 2415 C CA . SER A 1 336 ? -2.977 -47.171 15.947 1.00 38.26 330 SER B CA 1
ATOM 2416 C C . SER A 1 336 ? -2.854 -48.515 16.580 1.00 40.63 330 SER B C 1
ATOM 2417 O O . SER A 1 336 ? -3.799 -49.337 16.478 1.00 39.37 330 SER B O 1
ATOM 2420 N N . GLN A 1 337 ? -1.742 -48.789 17.259 1.00 39.33 331 GLN B N 1
ATOM 2421 C CA . GLN A 1 337 ? -1.619 -50.122 17.842 1.00 36.94 331 GLN B CA 1
ATOM 2422 C C . GLN A 1 337 ? -2.529 -50.286 19.066 1.00 33.58 331 GLN B C 1
ATOM 2423 O O . GLN A 1 337 ? -3.067 -51.372 19.324 1.00 33.77 331 GLN B O 1
ATOM 2429 N N . GLU A 1 338 ? -2.684 -49.231 19.837 1.00 33.69 332 GLU B N 1
ATOM 2430 C CA . GLU A 1 338 ? -3.574 -49.271 20.986 1.00 35.47 332 GLU B CA 1
ATOM 2431 C C . GLU A 1 338 ? -5.036 -49.457 20.495 1.00 35.52 332 GLU B C 1
ATOM 2432 O O . GLU A 1 338 ? -5.839 -50.249 21.084 1.00 33.91 332 GLU B O 1
ATOM 2438 N N . LEU A 1 339 ? -5.358 -48.818 19.375 1.00 35.11 333 LEU B N 1
ATOM 2439 C CA . LEU A 1 339 ? -6.723 -48.962 18.784 1.00 33.59 333 LEU B CA 1
ATOM 2440 C C . LEU A 1 339 ? -6.929 -50.413 18.348 1.00 35.49 333 LEU B C 1
ATOM 2441 O O . LEU A 1 339 ? -7.989 -50.995 18.565 1.00 36.27 333 LEU B O 1
ATOM 2446 N N . ALA A 1 340 ? -5.885 -51.045 17.786 1.00 37.53 334 ALA B N 1
ATOM 2447 C CA . ALA A 1 340 ? -6.010 -52.428 17.315 1.00 33.07 334 ALA B CA 1
ATOM 2448 C C . ALA A 1 340 ? -6.185 -53.374 18.487 1.00 33.12 334 ALA B C 1
ATOM 2449 O O . ALA A 1 340 ? -6.954 -54.378 18.437 1.00 32.15 334 ALA B O 1
ATOM 2451 N N . ASN A 1 341 ? -5.483 -53.087 19.555 1.00 32.22 335 ASN B N 1
ATOM 2452 C CA . ASN A 1 341 ? -5.623 -53.899 20.745 1.00 32.48 335 ASN B CA 1
ATOM 2453 C C . ASN A 1 341 ? -7.058 -53.886 21.265 1.00 37.46 335 ASN B C 1
ATOM 2454 O O . ASN A 1 341 ? -7.602 -54.940 21.653 1.00 37.32 335 ASN B O 1
ATOM 2459 N N . ILE A 1 342 ? -7.692 -52.712 21.242 1.00 35.79 336 ILE B N 1
ATOM 2460 C CA . ILE A 1 342 ? -9.121 -52.644 21.605 1.00 35.14 336 ILE B CA 1
ATOM 2461 C C . ILE A 1 342 ? -9.957 -53.460 20.691 1.00 35.56 336 ILE B C 1
ATOM 2462 O O . ILE A 1 342 ? -10.862 -54.188 21.124 1.00 40.05 336 ILE B O 1
ATOM 2467 N N . ILE A 1 343 ? -9.722 -53.313 19.395 1.00 37.64 337 ILE B N 1
ATOM 2468 C CA . ILE A 1 343 ? -10.556 -54.040 18.402 1.00 35.15 337 ILE B CA 1
ATOM 2469 C C . ILE A 1 343 ? -10.442 -55.554 18.642 1.00 34.78 337 ILE B C 1
ATOM 2470 O O . ILE A 1 343 ? -11.433 -56.281 18.723 1.00 34.94 337 ILE B O 1
ATOM 2475 N N . ASN A 1 344 ? -9.208 -56.009 18.816 1.00 36.31 338 ASN B N 1
ATOM 2476 C CA . ASN A 1 344 ? -8.955 -57.397 19.139 1.00 41.50 338 ASN B CA 1
ATOM 2477 C C . ASN A 1 344 ? -9.594 -57.841 20.486 1.00 42.33 338 ASN B C 1
ATOM 2478 O O . ASN A 1 344 ? -10.095 -58.954 20.593 1.00 38.20 338 ASN B O 1
ATOM 2483 N N . THR A 1 345 ? -9.572 -56.973 21.499 1.00 38.49 339 THR B N 1
ATOM 2484 C CA . THR A 1 345 ? -10.234 -57.273 22.739 1.00 40.32 339 THR B CA 1
ATOM 2485 C C . THR A 1 345 ? -11.704 -57.469 22.506 1.00 42.36 339 THR B C 1
ATOM 2486 O O . THR A 1 345 ? -12.297 -58.360 23.109 1.00 40.56 339 THR B O 1
ATOM 2490 N N . CYS A 1 346 ? -12.286 -56.628 21.638 1.00 37.33 340 CYS B N 1
ATOM 2491 C CA . CYS A 1 346 ? -13.728 -56.732 21.332 1.00 39.31 340 CYS B CA 1
ATOM 2492 C C . CYS A 1 346 ? -14.124 -58.031 20.594 1.00 43.77 340 CYS B C 1
ATOM 2493 O O . CYS A 1 346 ? -15.242 -58.533 20.741 1.00 44.42 340 CYS B O 1
ATOM 2496 N N . ILE A 1 347 ? -13.221 -58.521 19.762 1.00 44.40 341 ILE B N 1
ATOM 2497 C CA . ILE A 1 347 ? -13.406 -59.797 19.025 1.00 42.05 341 ILE B CA 1
ATOM 2498 C C . ILE A 1 347 ? -13.369 -61.006 19.947 1.00 41.63 341 ILE B C 1
ATOM 2499 O O . ILE A 1 347 ? -14.243 -61.862 19.908 1.00 40.35 341 ILE B O 1
ATOM 2504 N N . GLU A 1 348 ? -12.365 -61.032 20.815 1.00 43.16 342 GLU B N 1
ATOM 2505 C CA . GLU A 1 348 ? -12.085 -62.134 21.676 1.00 45.14 342 GLU B CA 1
ATOM 2506 C C . GLU A 1 348 ? -12.951 -62.166 22.912 1.00 52.49 342 GLU B C 1
ATOM 2507 O O . GLU A 1 348 ? -13.186 -63.249 23.389 1.00 49.85 342 GLU B O 1
ATOM 2513 N N . ASP A 1 349 ? -13.372 -61.014 23.479 1.00 51.61 343 ASP B N 1
ATOM 2514 C CA . ASP A 1 349 ? -14.281 -61.041 24.625 1.00 45.10 343 ASP B CA 1
ATOM 2515 C C . ASP A 1 349 ? -15.673 -60.487 24.366 1.00 42.14 343 ASP B C 1
ATOM 2516 O O . ASP A 1 349 ? -16.054 -59.415 24.792 1.00 43.29 343 ASP B O 1
ATOM 2521 N N . THR A 1 350 ? -16.440 -61.342 23.768 1.00 40.93 344 THR B N 1
ATOM 2522 C CA . THR A 1 350 ? -17.768 -61.078 23.292 1.00 43.65 344 THR B CA 1
ATOM 2523 C C . THR A 1 350 ? -18.740 -60.687 24.387 1.00 39.50 344 THR B C 1
ATOM 2524 O O . THR A 1 350 ? -19.465 -59.751 24.249 1.00 38.58 344 THR B O 1
ATOM 2528 N N . GLN A 1 351 ? -18.715 -61.400 25.481 1.00 38.36 345 GLN B N 1
ATOM 2529 C CA . GLN A 1 351 ? -19.558 -61.140 26.645 1.00 44.43 345 GLN B CA 1
ATOM 2530 C C . GLN A 1 351 ? -19.284 -59.794 27.360 1.00 38.06 345 GLN B C 1
ATOM 2531 O O . GLN A 1 351 ? -20.191 -59.062 27.710 1.00 34.79 345 GLN B O 1
ATOM 2537 N N . LYS A 1 352 ? -18.031 -59.565 27.711 1.00 34.72 346 LYS B N 1
ATOM 2538 C CA . LYS A 1 352 ? -17.638 -58.329 28.297 1.00 36.48 346 LYS B CA 1
ATOM 2539 C C . LYS A 1 352 ? -18.031 -57.155 27.368 1.00 36.81 346 LYS B C 1
ATOM 2540 O O . LYS A 1 352 ? -18.564 -56.135 27.819 1.00 32.84 346 LYS B O 1
ATOM 2546 N N . THR A 1 353 ? -17.768 -57.327 26.080 1.00 33.58 347 THR B N 1
ATOM 2547 C CA . THR A 1 353 ? -18.051 -56.315 25.108 1.00 35.86 347 THR B CA 1
ATOM 2548 C C . THR A 1 353 ? -19.572 -56.014 25.064 1.00 36.23 347 THR B C 1
ATOM 2549 O O . THR A 1 353 ? -19.949 -54.831 25.057 1.00 32.24 347 THR B O 1
ATOM 2553 N N . ALA A 1 354 ? -20.442 -57.033 25.100 1.00 33.21 348 ALA B N 1
ATOM 2554 C CA . ALA A 1 354 ? -21.923 -56.753 25.116 1.00 37.26 348 ALA B CA 1
ATOM 2555 C C . ALA A 1 354 ? -22.344 -56.069 26.416 1.00 31.36 348 ALA B C 1
ATOM 2556 O O . ALA A 1 354 ? -23.276 -55.308 26.409 1.00 34.98 348 ALA B O 1
ATOM 2558 N N . THR A 1 355 ? -21.691 -56.365 27.538 1.00 31.71 349 THR B N 1
ATOM 2559 C CA . THR A 1 355 ? -22.080 -55.763 28.784 1.00 31.23 349 THR B CA 1
ATOM 2560 C C . THR A 1 355 ? -21.722 -54.289 28.719 1.00 34.06 349 THR B C 1
ATOM 2561 O O . THR A 1 355 ? -22.518 -53.461 29.026 1.00 30.18 349 THR B O 1
ATOM 2565 N N . ILE A 1 356 ? -20.513 -53.978 28.281 1.00 31.79 350 ILE B N 1
ATOM 2566 C CA . ILE A 1 356 ? -20.099 -52.600 28.109 1.00 33.73 350 ILE B CA 1
ATOM 2567 C C . ILE A 1 356 ? -21.065 -51.796 27.210 1.00 32.00 350 ILE B C 1
ATOM 2568 O O . ILE A 1 356 ? -21.377 -50.621 27.492 1.00 34.07 350 ILE B O 1
ATOM 2573 N N . ALA A 1 357 ? -21.445 -52.404 26.118 1.00 28.47 351 ALA B N 1
ATOM 2574 C CA . ALA A 1 357 ? -22.325 -51.794 25.134 1.00 30.87 351 ALA B CA 1
ATOM 2575 C C . ALA A 1 357 ? -23.700 -51.525 25.778 1.00 33.77 351 ALA B C 1
ATOM 2576 O O . ALA A 1 357 ? -24.288 -50.458 25.628 1.00 30.83 351 ALA B O 1
ATOM 2578 N N . SER A 1 358 ? -24.134 -52.453 26.594 1.00 32.36 352 SER B N 1
ATOM 2579 C CA . SER A 1 358 ? -25.388 -52.281 27.291 1.00 34.49 352 SER B CA 1
ATOM 2580 C C . SER A 1 358 ? -25.241 -51.193 28.411 1.00 33.89 352 SER B C 1
ATOM 2581 O O . SER A 1 358 ? -26.122 -50.340 28.574 1.00 32.28 352 SER B O 1
ATOM 2584 N N . ASN A 1 359 ? -24.102 -51.163 29.108 1.00 29.89 353 ASN B N 1
ATOM 2585 C CA . ASN A 1 359 ? -23.824 -50.092 30.091 1.00 30.96 353 ASN B CA 1
ATOM 2586 C C . ASN A 1 359 ? -23.899 -48.724 29.392 1.00 32.64 353 ASN B C 1
ATOM 2587 O O . ASN A 1 359 ? -24.527 -47.759 29.896 1.00 29.36 353 ASN B O 1
ATOM 2592 N N . ALA A 1 360 ? -23.284 -48.653 28.204 1.00 30.78 354 ALA B N 1
ATOM 2593 C CA . ALA A 1 360 ? -23.247 -47.417 27.449 1.00 33.60 354 ALA B CA 1
ATOM 2594 C C . ALA A 1 360 ? -24.628 -46.836 27.108 1.00 30.45 354 ALA B C 1
ATOM 2595 O O . ALA A 1 360 ? -24.888 -45.653 27.317 1.00 31.40 354 ALA B O 1
ATOM 2597 N N . GLN A 1 361 ? -25.531 -47.661 26.604 1.00 32.08 355 GLN B N 1
ATOM 2598 C CA . GLN A 1 361 ? -26.881 -47.199 26.308 1.00 28.73 355 GLN B CA 1
ATOM 2599 C C . GLN A 1 361 ? -27.522 -46.631 27.552 1.00 28.47 355 GLN B C 1
ATOM 2600 O O . GLN A 1 361 ? -28.154 -45.585 27.468 1.00 28.69 355 GLN B O 1
ATOM 2606 N N . ALA A 1 362 ? -27.370 -47.332 28.683 1.00 31.75 356 ALA B N 1
ATOM 2607 C CA . ALA A 1 362 ? -28.020 -46.947 29.959 1.00 34.45 356 ALA B CA 1
ATOM 2608 C C . ALA A 1 362 ? -27.464 -45.614 30.439 1.00 35.85 356 ALA B C 1
ATOM 2609 O O . ALA A 1 362 ? -28.244 -44.748 30.802 1.00 29.86 356 ALA B O 1
ATOM 2611 N N . ILE A 1 363 ? -26.116 -45.470 30.496 1.00 29.97 357 ILE B N 1
ATOM 2612 C CA . ILE A 1 363 ? -25.559 -44.266 30.991 1.00 28.15 357 ILE B CA 1
ATOM 2613 C C . ILE A 1 363 ? -25.826 -43.083 30.039 1.00 30.61 357 ILE B C 1
ATOM 2614 O O . ILE A 1 363 ? -26.119 -41.976 30.502 1.00 30.41 357 ILE B O 1
ATOM 2619 N N . ALA A 1 364 ? -25.747 -43.279 28.728 1.00 29.91 358 ALA B N 1
ATOM 2620 C CA . ALA A 1 364 ? -25.925 -42.153 27.807 1.00 32.44 358 ALA B CA 1
ATOM 2621 C C . ALA A 1 364 ? -27.419 -41.678 27.825 1.00 32.67 358 ALA B C 1
ATOM 2622 O O . ALA A 1 364 ? -27.753 -40.485 27.646 1.00 28.54 358 ALA B O 1
ATOM 2624 N N . SER A 1 365 ? -28.321 -42.633 27.998 1.00 31.13 359 SER B N 1
ATOM 2625 C CA . SER A 1 365 ? -29.741 -42.295 28.063 1.00 32.82 359 SER B CA 1
ATOM 2626 C C . SER A 1 365 ? -29.986 -41.390 29.290 1.00 30.09 359 SER B C 1
ATOM 2627 O O . SER A 1 365 ? -30.801 -40.477 29.258 1.00 35.83 359 SER B O 1
ATOM 2630 N N . GLN A 1 366 ? -29.300 -41.706 30.377 1.00 29.87 360 GLN B N 1
ATOM 2631 C CA . GLN A 1 366 ? -29.416 -40.903 31.578 1.00 33.00 360 GLN B CA 1
ATOM 2632 C C . GLN A 1 366 ? -28.825 -39.486 31.417 1.00 30.71 360 GLN B C 1
ATOM 2633 O O . GLN A 1 366 ? -29.477 -38.494 31.800 1.00 27.86 360 GLN B O 1
ATOM 2639 N N . ARG A 1 367 ? -27.598 -39.372 30.902 1.00 29.95 361 ARG B N 1
ATOM 2640 C CA . ARG A 1 367 ? -26.884 -38.072 30.841 1.00 28.15 361 ARG B CA 1
ATOM 2641 C C . ARG A 1 367 ? -27.210 -37.143 29.697 1.00 28.73 361 ARG B C 1
ATOM 2642 O O . ARG A 1 367 ? -27.054 -35.972 29.823 1.00 29.93 361 ARG B O 1
ATOM 2650 N N . PHE A 1 368 ? -27.582 -37.668 28.519 1.00 27.87 362 PHE B N 1
ATOM 2651 C CA . PHE A 1 368 ? -27.657 -36.886 27.305 1.00 27.80 362 PHE B CA 1
ATOM 2652 C C . PHE A 1 368 ? -29.069 -36.870 26.663 1.00 28.29 362 PHE B C 1
ATOM 2653 O O . PHE A 1 368 ? -29.245 -36.448 25.518 1.00 30.21 362 PHE B O 1
ATOM 2661 N N . ASP A 1 369 ? -30.065 -37.297 27.431 1.00 30.23 363 ASP B N 1
ATOM 2662 C CA . ASP A 1 369 ? -31.468 -37.216 26.966 1.00 28.32 363 ASP B CA 1
ATOM 2663 C C . ASP A 1 369 ? -31.841 -35.752 26.738 1.00 26.97 363 ASP B C 1
ATOM 2664 O O . ASP A 1 369 ? -31.706 -34.927 27.629 1.00 26.07 363 ASP B O 1
ATOM 2669 N N . VAL A 1 370 ? -32.224 -35.437 25.518 1.00 28.91 364 VAL B N 1
ATOM 2670 C CA . VAL A 1 370 ? -32.656 -34.095 25.171 1.00 31.19 364 VAL B CA 1
ATOM 2671 C C . VAL A 1 370 ? -33.745 -33.542 26.076 1.00 32.58 364 VAL B C 1
ATOM 2672 O O . VAL A 1 370 ? -33.746 -32.334 26.285 1.00 28.74 364 VAL B O 1
ATOM 2676 N N . VAL A 1 371 ? -34.579 -34.403 26.688 1.00 31.60 365 VAL B N 1
ATOM 2677 C CA . VAL A 1 371 ? -35.598 -33.933 27.637 1.00 33.64 365 VAL B CA 1
ATOM 2678 C C . VAL A 1 371 ? -34.970 -33.368 28.868 1.00 31.54 365 VAL B C 1
ATOM 2679 O O . VAL A 1 371 ? -35.276 -32.245 29.285 1.00 28.93 365 VAL B O 1
ATOM 2683 N N . THR A 1 372 ? -33.972 -34.051 29.366 1.00 31.00 366 THR B N 1
ATOM 2684 C CA . THR A 1 372 ? -33.270 -33.587 30.521 1.00 32.21 366 THR B CA 1
ATOM 2685 C C . THR A 1 372 ? -32.437 -32.349 30.216 1.00 31.89 366 THR B C 1
ATOM 2686 O O . THR A 1 372 ? -32.470 -31.363 31.004 1.00 30.55 366 THR B O 1
ATOM 2690 N N . ILE A 1 373 ? -31.719 -32.386 29.088 1.00 30.42 367 ILE B N 1
ATOM 2691 C CA . ILE A 1 373 ? -30.890 -31.243 28.685 1.00 30.71 367 ILE B CA 1
ATOM 2692 C C . ILE A 1 373 ? -31.775 -30.032 28.510 1.00 30.77 367 ILE B C 1
ATOM 2693 O O . ILE A 1 373 ? -31.407 -28.961 28.954 1.00 28.40 367 ILE B O 1
ATOM 2698 N N . ASN A 1 374 ? -32.901 -30.164 27.800 1.00 26.85 368 ASN B N 1
ATOM 2699 C CA . ASN A 1 3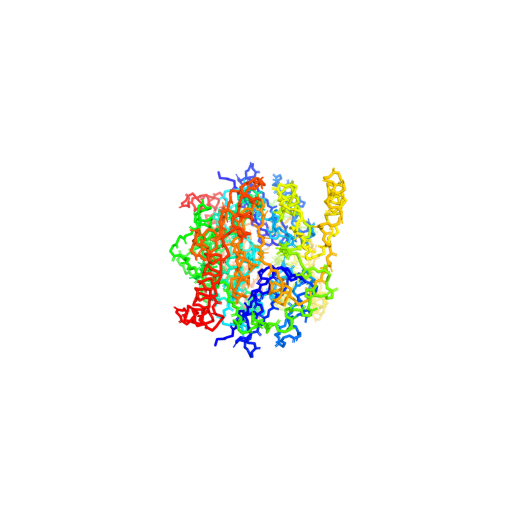74 ? -33.785 -28.982 27.611 1.00 28.18 368 ASN B CA 1
ATOM 2700 C C . ASN A 1 374 ? -34.301 -28.423 28.923 1.00 28.86 368 ASN B C 1
ATOM 2701 O O . ASN A 1 374 ? -34.392 -27.201 29.052 1.00 28.48 368 ASN B O 1
ATOM 2706 N N . GLN A 1 375 ? -34.565 -29.291 29.913 1.00 35.50 369 GLN B N 1
ATOM 2707 C CA . GLN A 1 375 ? -34.957 -28.841 31.257 1.00 34.52 369 GLN B CA 1
ATOM 2708 C C . GLN A 1 375 ? -33.823 -28.024 31.900 1.00 33.60 369 GLN B C 1
ATOM 2709 O O . GLN A 1 375 ? -34.045 -26.970 32.501 1.00 28.65 369 GLN B O 1
ATOM 2715 N N . GLN A 1 376 ? -32.609 -28.523 31.796 1.00 27.65 370 GLN B N 1
ATOM 2716 C CA . GLN A 1 376 ? -31.458 -27.782 32.352 1.00 27.84 370 GLN B CA 1
ATOM 2717 C C . GLN A 1 376 ? -31.324 -26.388 31.706 1.00 30.26 370 GLN B C 1
ATOM 2718 O O . GLN A 1 376 ? -31.143 -25.356 32.376 1.00 29.28 370 GLN B O 1
ATOM 2724 N N . ILE A 1 377 ? -31.394 -26.340 30.382 1.00 28.89 371 ILE B N 1
ATOM 2725 C CA . ILE A 1 377 ? -31.349 -25.053 29.708 1.00 27.88 371 ILE B CA 1
ATOM 2726 C C . ILE A 1 377 ? -32.478 -24.104 30.202 1.00 31.12 371 ILE B C 1
ATOM 2727 O O . ILE A 1 377 ? -32.215 -22.949 30.545 1.00 31.59 371 ILE B O 1
ATOM 2732 N N . ALA A 1 378 ? -33.720 -24.598 30.229 1.00 33.51 372 ALA B N 1
ATOM 2733 C CA . ALA A 1 378 ? -34.893 -23.793 30.645 1.00 33.09 372 ALA B CA 1
ATOM 2734 C C . ALA A 1 378 ? -34.698 -23.296 32.098 1.00 35.56 372 ALA B C 1
ATOM 2735 O O . ALA A 1 378 ? -34.875 -22.134 32.374 1.00 34.55 372 ALA B O 1
ATOM 2737 N N . GLU A 1 379 ? -34.294 -24.180 33.010 1.00 32.16 373 GLU B N 1
ATOM 2738 C CA . GLU A 1 379 ? -34.026 -23.773 34.397 1.00 35.69 373 GLU B CA 1
ATOM 2739 C C . GLU A 1 379 ? -32.935 -22.754 34.445 1.00 39.37 373 GLU B C 1
ATOM 2740 O O . GLU A 1 379 ? -33.037 -21.723 35.146 1.00 38.91 373 GLU B O 1
ATOM 2746 N N . THR A 1 380 ? -31.894 -22.970 33.669 1.00 34.29 374 THR B N 1
ATOM 2747 C CA . THR A 1 380 ? -30.807 -22.012 33.723 1.00 36.78 374 THR B CA 1
ATOM 2748 C C . THR A 1 380 ? -31.268 -20.631 33.142 1.00 36.74 374 THR B C 1
ATOM 2749 O O . THR A 1 380 ? -30.940 -19.606 33.683 1.00 32.83 374 THR B O 1
ATOM 2753 N N . LEU A 1 381 ? -32.062 -20.610 32.072 1.00 36.37 375 LEU B N 1
ATOM 2754 C CA . LEU A 1 381 ? -32.617 -19.353 31.552 1.00 37.92 375 LEU B CA 1
ATOM 2755 C C . LEU A 1 381 ? -33.578 -18.643 32.547 1.00 41.43 375 LEU B C 1
ATOM 2756 O O . LEU A 1 381 ? -33.546 -17.426 32.674 1.00 39.39 375 LEU B O 1
ATOM 2761 N N . SER A 1 382 ? -34.408 -19.376 33.269 1.00 40.31 376 SER B N 1
ATOM 2762 C CA . SER A 1 382 ? -35.348 -18.713 34.184 1.00 45.13 376 SER B CA 1
ATOM 2763 C C . SER A 1 382 ? -34.586 -18.179 35.399 1.00 48.61 376 SER B C 1
ATOM 2764 O O . SER A 1 382 ? -34.984 -17.226 36.035 1.00 43.56 376 SER B O 1
ATOM 2767 N N . SER A 1 383 ? -33.458 -18.805 35.707 1.00 48.46 377 SER B N 1
ATOM 2768 C CA . SER A 1 383 ? -32.515 -18.296 36.679 1.00 48.93 377 SER B CA 1
ATOM 2769 C C . SER A 1 383 ? -32.031 -16.850 36.415 1.00 53.73 377 SER B C 1
ATOM 2770 O O . SER A 1 383 ? -31.435 -16.261 37.271 1.00 53.38 377 SER B O 1
ATOM 2773 N N . LEU A 1 384 ? -32.283 -16.271 35.251 1.00 54.69 378 LEU B N 1
ATOM 2774 C CA . LEU A 1 384 ? -31.912 -14.879 35.005 1.00 62.94 378 LEU B CA 1
ATOM 2775 C C . LEU A 1 384 ? -33.051 -14.070 34.334 1.00 68.47 378 LEU B C 1
ATOM 2776 O O . LEU A 1 384 ? -34.239 -14.263 34.663 1.00 60.63 378 LEU B O 1
ATOM 2781 N N . MET B 1 7 ? 1.303 9.637 27.484 1.00 55.13 1 MET A N 1
ATOM 2782 C CA . MET B 1 7 ? -0.142 9.443 27.122 1.00 51.26 1 MET A CA 1
ATOM 2783 C C . MET B 1 7 ? -0.271 9.723 25.628 1.00 44.10 1 MET A C 1
ATOM 2784 O O . MET B 1 7 ? -0.093 10.873 25.159 1.00 50.25 1 MET A O 1
ATOM 2789 N N . LYS B 1 8 ? -0.520 8.674 24.867 1.00 39.63 2 LYS A N 1
ATOM 2790 C CA . LYS B 1 8 ? -0.910 8.852 23.451 1.00 38.58 2 LYS A CA 1
ATOM 2791 C C . LYS B 1 8 ? -2.427 8.925 23.339 1.00 37.54 2 LYS A C 1
ATOM 2792 O O . LYS B 1 8 ? -3.161 8.054 23.934 1.00 35.77 2 LYS A O 1
ATOM 2798 N N . ILE B 1 9 ? -2.916 9.955 22.631 1.00 33.87 3 ILE A N 1
ATOM 2799 C CA . ILE B 1 9 ? -4.399 10.136 22.471 1.00 34.31 3 ILE A CA 1
ATOM 2800 C C . ILE B 1 9 ? -4.886 9.815 21.104 1.00 31.31 3 ILE A C 1
ATOM 2801 O O . ILE B 1 9 ? -4.353 10.335 20.153 1.00 29.46 3 ILE A O 1
ATOM 2806 N N . LEU B 1 10 ? -5.944 8.992 21.010 1.00 27.39 4 LEU A N 1
ATOM 2807 C CA . LEU B 1 10 ? -6.642 8.854 19.797 1.00 28.15 4 LEU A CA 1
ATOM 2808 C C . LEU B 1 10 ? -7.943 9.657 19.846 1.00 28.50 4 LEU A C 1
ATOM 2809 O O . LEU B 1 10 ? -8.855 9.320 20.589 1.00 31.67 4 LEU A O 1
ATOM 2814 N N . PHE B 1 11 ? -7.993 10.731 19.064 1.00 28.37 5 PHE A N 1
ATOM 2815 C CA . PHE B 1 11 ? -9.136 11.630 18.963 1.00 27.95 5 PHE A CA 1
ATOM 2816 C C . PHE B 1 11 ? -10.002 11.119 17.831 1.00 31.05 5 PHE A C 1
ATOM 2817 O O . PHE B 1 11 ? -9.485 10.687 16.786 1.00 31.94 5 PHE A O 1
ATOM 2825 N N . LEU B 1 12 ? -11.305 11.163 18.014 1.00 30.69 6 LEU A N 1
ATOM 2826 C CA . LEU B 1 12 ? -12.207 10.664 17.004 1.00 30.69 6 LEU A CA 1
ATOM 2827 C C . LEU B 1 12 ? -13.232 11.726 16.721 1.00 31.93 6 LEU A C 1
ATOM 2828 O O . LEU B 1 12 ? -13.787 12.276 17.646 1.00 30.81 6 LEU A O 1
ATOM 2833 N N . ASP B 1 13 ? -13.518 11.990 15.443 1.00 32.00 7 ASP A N 1
ATOM 2834 C CA . ASP B 1 13 ? -14.500 13.025 15.089 1.00 34.07 7 ASP A CA 1
ATOM 2835 C C . ASP B 1 13 ? -15.193 12.590 13.792 1.00 34.39 7 ASP A C 1
ATOM 2836 O O . ASP B 1 13 ? -14.551 12.161 12.859 1.00 32.65 7 ASP A O 1
ATOM 2841 N N . GLN B 1 14 ? -16.522 12.666 13.745 1.00 36.02 8 GLN A N 1
ATOM 2842 C CA . GLN B 1 14 ? -17.248 12.050 12.644 1.00 36.44 8 GLN A CA 1
ATOM 2843 C C . GLN B 1 14 ? -17.097 12.848 11.361 1.00 36.56 8 GLN A C 1
ATOM 2844 O O . GLN B 1 14 ? -17.166 12.289 10.270 1.00 41.71 8 GLN A O 1
ATOM 2850 N N . SER B 1 15 ? -16.812 14.130 11.476 1.00 35.98 9 SER A N 1
ATOM 2851 C CA . SER B 1 15 ? -16.964 15.028 10.326 1.00 38.80 9 SER A CA 1
ATOM 2852 C C . SER B 1 15 ? -15.667 15.364 9.645 1.00 43.28 9 SER A C 1
ATOM 2853 O O . SER B 1 15 ? -14.707 15.668 10.328 1.00 36.83 9 SER A O 1
ATOM 2856 N N . GLY B 1 16 ? -15.687 15.378 8.300 1.00 39.57 10 GLY A N 1
ATOM 2857 C CA . GLY B 1 16 ? -14.623 15.918 7.479 1.00 44.10 10 GLY A CA 1
ATOM 2858 C C . GLY B 1 16 ? -14.690 17.418 7.221 1.00 40.54 10 GLY A C 1
ATOM 2859 O O . GLY B 1 16 ? -13.850 17.950 6.504 1.00 42.22 10 GLY A O 1
ATOM 2860 N N . LYS B 1 17 ? -15.690 18.086 7.784 1.00 39.12 11 LYS A N 1
ATOM 2861 C CA . LYS B 1 17 ? -15.865 19.510 7.601 1.00 44.68 11 LYS A CA 1
ATOM 2862 C C . LYS B 1 17 ? -15.538 20.277 8.855 1.00 42.27 11 LYS A C 1
ATOM 2863 O O . LYS B 1 17 ? -15.835 19.817 9.972 1.00 40.90 11 LYS A O 1
ATOM 2869 N N . PRO B 1 18 ? -14.966 21.472 8.703 1.00 44.10 12 PRO A N 1
ATOM 2870 C CA . PRO B 1 18 ? -14.563 22.211 9.916 1.00 43.72 12 PRO A CA 1
ATOM 2871 C C . PRO B 1 18 ? -15.678 23.053 10.604 1.00 45.32 12 PRO A C 1
ATOM 2872 O O . PRO B 1 18 ? -15.645 24.257 10.513 1.00 44.80 12 PRO A O 1
ATOM 2876 N N . GLY B 1 19 ? -16.648 22.424 11.287 1.00 44.71 13 GLY A N 1
ATOM 2877 C CA . GLY B 1 19 ? -17.549 23.146 12.205 1.00 44.07 13 GLY A CA 1
ATOM 2878 C C . GLY B 1 19 ? -16.880 23.550 13.539 1.00 46.63 13 GLY A C 1
ATOM 2879 O O . GLY B 1 19 ? -15.680 23.285 13.773 1.00 42.18 13 GLY A O 1
ATOM 2880 N N . GLY B 1 20 ? -17.668 24.122 14.444 1.00 46.00 14 GLY A N 1
ATOM 2881 C CA . GLY B 1 20 ? -17.165 24.595 15.723 1.00 42.65 14 GLY A CA 1
ATOM 2882 C C . GLY B 1 20 ? -16.429 23.520 16.519 1.00 41.45 14 GLY A C 1
ATOM 2883 O O . GLY B 1 20 ? -15.326 23.794 17.064 1.00 36.85 14 GLY A O 1
ATOM 2884 N N . ALA B 1 21 ? -16.999 22.307 16.532 1.00 33.06 15 ALA A N 1
ATOM 2885 C CA . ALA B 1 21 ? -16.432 21.163 17.286 1.00 34.03 15 ALA A CA 1
ATOM 2886 C C . ALA B 1 21 ? -15.036 20.773 16.769 1.00 35.41 15 ALA A C 1
ATOM 2887 O O . ALA B 1 21 ? -14.133 20.425 17.532 1.00 38.30 15 ALA A O 1
ATOM 2889 N N . GLU B 1 22 ? -14.871 20.851 15.462 1.00 33.27 16 GLU A N 1
ATOM 2890 C CA . GLU B 1 22 ? -13.660 20.446 14.838 1.00 37.41 16 GLU A CA 1
ATOM 2891 C C . GLU B 1 22 ? -12.582 21.514 15.058 1.00 36.41 16 GLU A C 1
ATOM 2892 O O . GLU B 1 22 ? -11.401 21.199 15.312 1.00 35.62 16 GLU A O 1
ATOM 2898 N N . LEU B 1 23 ? -12.988 22.776 14.929 1.00 34.48 17 LEU A N 1
ATOM 2899 C CA . LEU B 1 23 ? -12.102 23.906 15.133 1.00 38.54 17 LEU A CA 1
ATOM 2900 C C . LEU B 1 23 ? -11.654 23.847 16.565 1.00 38.07 17 LEU A C 1
ATOM 2901 O O . LEU B 1 23 ? -10.479 24.022 16.873 1.00 37.38 17 LEU A O 1
ATOM 2906 N N . CYS B 1 24 ? -12.591 23.501 17.461 1.00 36.31 18 CYS A N 1
ATOM 2907 C CA . CYS B 1 24 ? -12.227 23.405 18.889 1.00 35.26 18 CYS A CA 1
ATOM 2908 C C . CYS B 1 24 ? -11.182 22.321 19.038 1.00 35.78 18 CYS A C 1
ATOM 2909 O O . CYS B 1 24 ? -10.228 22.501 19.778 1.00 36.84 18 CYS A O 1
ATOM 2912 N N . LEU B 1 25 ? -11.360 21.217 18.293 1.00 34.89 19 LEU A N 1
ATOM 2913 C CA . LEU B 1 25 ? -10.477 20.045 18.366 1.00 35.13 19 LEU A CA 1
ATOM 2914 C C . LEU B 1 25 ? -9.052 20.373 17.916 1.00 30.80 19 LEU A C 1
ATOM 2915 O O . LEU B 1 25 ? -8.140 19.824 18.481 1.00 33.53 19 LEU A O 1
ATOM 2920 N N . ILE B 1 26 ? -8.875 21.266 16.938 1.00 31.89 20 ILE A N 1
ATOM 2921 C CA . ILE B 1 26 ? -7.518 21.733 16.534 1.00 38.49 20 ILE A CA 1
ATOM 2922 C C . ILE B 1 26 ? -6.787 22.270 17.767 1.00 36.75 20 ILE A C 1
ATOM 2923 O O . ILE B 1 26 ? -5.655 21.890 18.002 1.00 36.43 20 ILE A O 1
ATOM 2928 N N . ASP B 1 27 ? -7.476 23.078 18.572 1.00 32.17 21 ASP A N 1
ATOM 2929 C CA . ASP B 1 27 ? -6.871 23.708 19.741 1.00 33.41 21 ASP A CA 1
ATOM 2930 C C . ASP B 1 27 ? -6.569 22.655 20.822 1.00 33.83 21 ASP A C 1
ATOM 2931 O O . ASP B 1 27 ? -5.511 22.653 21.513 1.00 32.91 21 ASP A O 1
ATOM 2936 N N . ILE B 1 28 ? -7.516 21.762 21.013 1.00 32.17 22 ILE A N 1
ATOM 2937 C CA . ILE B 1 28 ? -7.375 20.747 22.015 1.00 30.31 22 ILE A CA 1
ATOM 2938 C C . ILE B 1 28 ? -6.195 19.826 21.720 1.00 34.87 22 ILE A C 1
ATOM 2939 O O . ILE B 1 28 ? -5.462 19.466 22.636 1.00 31.82 22 ILE A O 1
ATOM 2944 N N . ALA B 1 29 ? -6.045 19.442 20.439 1.00 28.84 23 ALA A N 1
ATOM 2945 C CA . ALA B 1 29 ? -5.059 18.488 20.060 1.00 28.86 23 ALA A CA 1
ATOM 2946 C C . ALA B 1 29 ? -3.676 19.038 19.883 1.00 36.29 23 ALA A C 1
ATOM 2947 O O . ALA B 1 29 ? -2.681 18.278 20.073 1.00 35.24 23 ALA A O 1
ATOM 2949 N N . LYS B 1 30 ? -3.564 20.341 19.587 1.00 36.01 24 LYS A N 1
ATOM 2950 C CA . LYS B 1 30 ? -2.253 20.895 19.278 1.00 39.72 24 LYS A CA 1
ATOM 2951 C C . LYS B 1 30 ? -1.209 20.515 20.284 1.00 34.06 24 LYS A C 1
ATOM 2952 O O . LYS B 1 30 ? -0.154 20.088 19.869 1.00 38.97 24 LYS A O 1
ATOM 2958 N N . PRO B 1 31 ? -1.478 20.660 21.611 1.00 34.34 25 PRO A N 1
ATOM 2959 C CA . PRO B 1 31 ? -0.434 20.330 22.587 1.00 33.31 25 PRO A CA 1
ATOM 2960 C C . PRO B 1 31 ? 0.008 18.867 22.567 1.00 33.11 25 PRO A C 1
ATOM 2961 O O . PRO B 1 31 ? 1.033 18.559 23.165 1.00 34.97 25 PRO A O 1
ATOM 2965 N N . TYR B 1 32 ? -0.784 17.999 21.904 1.00 34.73 26 TYR A N 1
ATOM 2966 C CA . TYR B 1 32 ? -0.611 16.519 21.921 1.00 29.47 26 TYR A CA 1
ATOM 2967 C C . TYR B 1 32 ? -0.139 15.980 20.593 1.00 29.58 26 TYR A C 1
ATOM 2968 O O . TYR B 1 32 ? -0.087 14.745 20.376 1.00 29.50 26 TYR A O 1
ATOM 2977 N N . ARG B 1 33 ? 0.213 16.875 19.678 1.00 32.29 27 ARG A N 1
ATOM 2978 C CA . ARG B 1 33 ? 0.369 16.460 18.314 1.00 31.96 27 ARG A CA 1
ATOM 2979 C C . ARG B 1 33 ? 1.556 15.593 18.039 1.00 30.86 27 ARG A C 1
ATOM 2980 O O . ARG B 1 33 ? 1.554 14.970 17.050 1.00 33.53 27 ARG A O 1
ATOM 2988 N N . ASP B 1 34 ? 2.560 15.512 18.913 1.00 32.07 28 ASP A N 1
ATOM 2989 C CA . ASP B 1 34 ? 3.578 14.522 18.766 1.00 32.37 28 ASP A CA 1
ATOM 2990 C C . ASP B 1 34 ? 3.140 13.149 19.357 1.00 39.20 28 ASP A C 1
ATOM 2991 O O . ASP B 1 34 ? 3.892 12.219 19.357 1.00 36.04 28 ASP A O 1
ATOM 2996 N N . ARG B 1 35 ? 1.955 13.044 19.923 1.00 33.82 29 ARG A N 1
ATOM 2997 C CA . ARG B 1 35 ? 1.570 11.799 20.543 1.00 32.92 29 ARG A CA 1
ATOM 2998 C C . ARG B 1 35 ? 0.066 11.588 20.439 1.00 33.27 29 ARG A C 1
ATOM 2999 O O . ARG B 1 35 ? -0.557 11.087 21.423 1.00 33.46 29 ARG A O 1
ATOM 3007 N N . ALA B 1 36 ? -0.508 12.061 19.328 1.00 33.38 30 ALA A N 1
ATOM 3008 C CA . ALA B 1 36 ? -1.912 11.970 19.065 1.00 35.97 30 ALA A CA 1
ATOM 3009 C C . ALA B 1 36 ? -2.215 11.579 17.622 1.00 35.90 30 ALA A C 1
ATOM 3010 O O . ALA B 1 36 ? -1.357 11.628 16.769 1.00 37.89 30 ALA A O 1
ATOM 3012 N N . LEU B 1 37 ? -3.442 11.131 17.380 1.00 31.29 31 LEU A N 1
ATOM 3013 C CA . LEU B 1 37 ? -3.976 10.933 16.034 1.00 29.13 31 LEU A CA 1
ATOM 3014 C C . LEU B 1 37 ? -5.431 11.355 16.020 1.00 31.91 31 LEU A C 1
ATOM 3015 O O . LEU B 1 37 ? -6.207 10.985 16.915 1.00 29.80 31 LEU A O 1
ATOM 3020 N N . VAL B 1 38 ? -5.823 12.127 15.013 1.00 30.04 32 VAL A N 1
ATOM 3021 C CA . VAL B 1 38 ? -7.210 12.416 14.804 1.00 31.41 32 VAL A CA 1
ATOM 3022 C C . VAL B 1 38 ? -7.756 11.436 13.760 1.00 33.66 32 VAL A C 1
ATOM 3023 O O . VAL B 1 38 ? -7.330 11.448 12.629 1.00 32.02 32 VAL A O 1
ATOM 3027 N N . GLY B 1 39 ? -8.609 10.532 14.184 1.00 27.01 33 GLY A N 1
ATOM 3028 C CA . GLY B 1 39 ? -9.376 9.715 13.270 1.00 35.16 33 GLY A CA 1
ATOM 3029 C C . GLY B 1 39 ? -10.669 10.404 12.860 1.00 31.81 33 GLY A C 1
ATOM 3030 O O . GLY B 1 39 ? -11.509 10.790 13.729 1.00 27.90 33 GLY A O 1
ATOM 3031 N N . LEU B 1 40 ? -10.808 10.628 11.560 1.00 31.70 34 LEU A N 1
ATOM 3032 C CA . LEU B 1 40 ? -12.065 11.071 11.003 1.00 32.76 34 LEU A CA 1
ATOM 3033 C C . LEU B 1 40 ? -12.921 9.952 10.368 1.00 32.22 34 LEU A C 1
ATOM 3034 O O . LEU B 1 40 ? -12.421 9.001 9.846 1.00 34.55 34 LEU A O 1
ATOM 3039 N N . PHE B 1 41 ? -14.207 10.159 10.296 1.00 35.42 35 PHE A N 1
ATOM 3040 C CA . PHE B 1 41 ? -15.070 9.198 9.637 1.00 40.51 35 PHE A CA 1
ATOM 3041 C C . PHE B 1 41 ? -15.504 9.703 8.283 1.00 44.26 35 PHE A C 1
ATOM 3042 O O . PHE B 1 41 ? -16.365 9.112 7.711 1.00 46.31 35 PHE A O 1
ATOM 3050 N N . ALA B 1 42 ? -14.956 10.821 7.807 1.00 44.19 36 ALA A N 1
ATOM 3051 C CA . ALA B 1 42 ? -15.155 11.296 6.402 1.00 42.35 36 ALA A CA 1
ATOM 3052 C C . ALA B 1 42 ? -13.986 12.205 6.069 1.00 44.30 36 ALA A C 1
ATOM 3053 O O . ALA B 1 42 ? -13.382 12.779 6.968 1.00 43.97 36 ALA A O 1
ATOM 3055 N N . ASP B 1 43 ? -13.660 12.314 4.782 1.00 47.46 37 ASP A N 1
ATOM 3056 C CA . ASP B 1 43 ? -12.589 13.178 4.315 1.00 49.89 37 ASP A CA 1
ATOM 3057 C C . ASP B 1 43 ? -13.159 14.560 4.117 1.00 46.36 37 ASP A C 1
ATOM 3058 O O . ASP B 1 43 ? -14.362 14.728 4.026 1.00 44.66 37 ASP A O 1
ATOM 3063 N N . GLY B 1 44 ? -12.288 15.538 3.954 1.00 44.40 38 GLY A N 1
ATOM 3064 C CA . GLY B 1 44 ? -12.741 16.886 3.627 1.00 44.27 38 GLY A CA 1
ATOM 3065 C C . GLY B 1 44 ? -11.757 17.932 4.051 1.00 40.72 38 GLY A C 1
ATOM 3066 O O . GLY B 1 44 ? -10.564 17.636 4.312 1.00 43.35 38 GLY A O 1
ATOM 3067 N N . ALA B 1 45 ? -12.263 19.148 4.144 1.00 38.19 39 ALA A N 1
ATOM 3068 C CA . ALA B 1 45 ? -11.465 20.349 4.511 1.00 43.14 39 ALA A CA 1
ATOM 3069 C C . ALA B 1 45 ? -10.854 20.310 5.920 1.00 42.48 39 ALA A C 1
ATOM 3070 O O . ALA B 1 45 ? -9.761 20.859 6.145 1.00 39.93 39 ALA A O 1
ATOM 3072 N N . PHE B 1 46 ? -11.495 19.600 6.851 1.00 42.11 40 PHE A N 1
ATOM 3073 C CA . PHE B 1 46 ? -10.947 19.463 8.204 1.00 36.55 40 PHE A CA 1
ATOM 3074 C C . PHE B 1 46 ? -9.660 18.641 8.207 1.00 36.38 40 PHE A C 1
ATOM 3075 O O . PHE B 1 46 ? -8.717 18.956 8.965 1.00 37.11 40 PHE A O 1
ATOM 3083 N N . LYS B 1 47 ? -9.588 17.614 7.356 1.00 36.15 41 LYS A N 1
ATOM 3084 C CA . LYS B 1 47 ? -8.388 16.811 7.219 1.00 39.51 41 LYS A CA 1
ATOM 3085 C C . LYS B 1 47 ? -7.208 17.666 6.778 1.00 36.43 41 LYS A C 1
ATOM 3086 O O . LYS B 1 47 ? -6.152 17.576 7.341 1.00 38.89 41 LYS A O 1
ATOM 3092 N N . THR B 1 48 ? -7.401 18.464 5.740 1.00 42.12 42 THR A N 1
ATOM 3093 C CA . THR B 1 48 ? -6.335 19.373 5.237 1.00 40.09 42 THR A CA 1
ATOM 3094 C C . THR B 1 48 ? -5.914 20.379 6.313 1.00 40.73 42 THR A C 1
ATOM 3095 O O . THR B 1 48 ? -4.705 20.615 6.512 1.00 37.47 42 THR A O 1
ATOM 3099 N N . LEU B 1 49 ? -6.902 21.012 6.965 1.00 33.72 43 LEU A N 1
ATOM 3100 C CA . LEU B 1 49 ? -6.611 21.838 8.151 1.00 38.81 43 LEU A CA 1
ATOM 3101 C C . LEU B 1 49 ? -5.746 21.205 9.237 1.00 37.50 43 LEU A C 1
ATOM 3102 O O . LEU B 1 49 ? -4.839 21.852 9.790 1.00 35.34 43 LEU A O 1
ATOM 3107 N N . LEU B 1 50 ? -6.134 20.001 9.653 1.00 35.28 44 LEU A N 1
ATOM 3108 C CA . LEU B 1 50 ? -5.351 19.228 10.602 1.00 32.88 44 LEU A CA 1
ATOM 3109 C C . LEU B 1 50 ? -3.895 19.017 10.056 1.00 36.31 44 LEU A C 1
ATOM 3110 O O . LEU B 1 50 ? -2.871 19.181 10.786 1.00 31.77 44 LEU A O 1
ATOM 3115 N N . GLU B 1 51 ? -3.795 18.693 8.771 1.00 34.24 45 GLU A N 1
ATOM 3116 C CA . GLU B 1 51 ? -2.449 18.502 8.169 1.00 37.42 45 GLU A CA 1
ATOM 3117 C C . GLU B 1 51 ? -1.647 19.806 8.164 1.00 35.23 45 GLU A C 1
ATOM 3118 O O . GLU B 1 51 ? -0.438 19.824 8.506 1.00 34.49 45 GLU A O 1
ATOM 3124 N N . GLN B 1 52 ? -2.343 20.909 7.903 1.00 34.95 46 GLN A N 1
ATOM 3125 C CA . GLN B 1 52 ? -1.705 22.225 8.023 1.00 43.46 46 GLN A CA 1
ATOM 3126 C C . GLN B 1 52 ? -1.247 22.528 9.418 1.00 44.29 46 GLN A C 1
ATOM 3127 O O . GLN B 1 52 ? -0.275 23.224 9.610 1.00 38.48 46 GLN A O 1
ATOM 3133 N N . HIS B 1 53 ? -1.965 22.047 10.412 1.00 40.34 47 HIS A N 1
ATOM 3134 C CA . HIS B 1 53 ? -1.462 22.188 11.789 1.00 40.69 47 HIS A CA 1
ATOM 3135 C C . HIS B 1 53 ? -0.535 21.039 12.281 1.00 41.40 47 HIS A C 1
ATOM 3136 O O . HIS B 1 53 ? -0.291 20.930 13.491 1.00 38.35 47 HIS A O 1
ATOM 3143 N N . HIS B 1 54 ? 0.007 20.237 11.361 1.00 36.72 48 HIS A N 1
ATOM 3144 C CA . HIS B 1 54 ? 0.855 19.074 11.683 1.00 36.13 48 HIS A CA 1
ATOM 3145 C C . HIS B 1 54 ? 0.249 18.113 12.695 1.00 37.13 48 HIS A C 1
ATOM 3146 O O . HIS B 1 54 ? 0.977 17.483 13.471 1.00 36.51 48 HIS A O 1
ATOM 3153 N N . ILE B 1 55 ? -1.077 17.988 12.669 1.00 36.17 49 ILE A N 1
ATOM 3154 C CA . ILE B 1 55 ? -1.751 17.058 13.541 1.00 36.74 49 ILE A CA 1
ATOM 3155 C C . ILE B 1 55 ? -1.996 15.820 12.717 1.00 36.72 49 ILE A C 1
ATOM 3156 O O . ILE B 1 55 ? -2.643 15.920 11.683 1.00 38.23 49 ILE A O 1
ATOM 3161 N N . PRO B 1 56 ? -1.470 14.657 13.169 1.00 34.54 50 PRO A N 1
ATOM 3162 C CA . PRO B 1 56 ? -1.668 13.457 12.412 1.00 37.52 50 PRO A CA 1
ATOM 3163 C C . PRO B 1 56 ? -3.153 13.143 12.274 1.00 35.69 50 PRO A C 1
ATOM 3164 O O . PRO B 1 56 ? -3.885 13.245 13.265 1.00 30.69 50 PRO A O 1
ATOM 3168 N N . VAL B 1 57 ? -3.582 12.781 11.061 1.00 35.81 51 VAL A N 1
ATOM 3169 C CA . VAL B 1 57 ? -4.996 12.505 10.787 1.00 38.86 51 VAL A CA 1
ATOM 3170 C C . VAL B 1 57 ? -5.160 11.275 9.857 1.00 41.28 51 VAL A C 1
ATOM 3171 O O . VAL B 1 57 ? -4.353 11.039 8.972 1.00 41.33 51 VAL A O 1
ATOM 3175 N N . GLU B 1 58 ? -6.178 10.483 10.134 1.00 40.04 52 GLU A N 1
ATOM 3176 C CA . GLU B 1 58 ? -6.577 9.337 9.311 1.00 45.37 52 GLU A CA 1
ATOM 3177 C C . GLU B 1 58 ? -8.100 9.321 9.106 1.00 42.38 52 GLU A C 1
ATOM 3178 O O . GLU B 1 58 ? -8.890 9.655 10.013 1.00 40.65 52 GLU A O 1
ATOM 3184 N N . VAL B 1 59 ? -8.521 8.971 7.900 1.00 46.14 53 VAL A N 1
ATOM 3185 C CA . VAL B 1 59 ? -9.937 8.754 7.601 1.00 42.32 53 VAL A CA 1
ATOM 3186 C C . VAL B 1 59 ? -10.216 7.259 7.774 1.00 43.88 53 VAL A C 1
ATOM 3187 O O . VAL B 1 59 ? -9.554 6.421 7.200 1.00 38.94 53 VAL A O 1
ATOM 3191 N N . PHE B 1 60 ? -11.140 6.924 8.664 1.00 39.94 54 PHE A N 1
ATOM 3192 C CA . PHE B 1 60 ? -11.518 5.514 8.825 1.00 41.82 54 PHE A CA 1
ATOM 3193 C C . PHE B 1 60 ? -12.845 5.367 8.115 1.00 44.68 54 PHE A C 1
ATOM 3194 O O . PHE B 1 60 ? -13.732 6.157 8.359 1.00 36.04 54 PHE A O 1
ATOM 3202 N N . THR B 1 61 ? -12.996 4.373 7.246 1.00 45.47 55 THR A N 1
ATOM 3203 C CA . THR B 1 61 ? -14.320 4.195 6.615 1.00 49.98 55 THR A CA 1
ATOM 3204 C C . THR B 1 61 ? -14.815 2.792 6.842 1.00 49.30 55 THR A C 1
ATOM 3205 O O . THR B 1 61 ? -14.062 1.927 7.356 1.00 39.94 55 THR A O 1
ATOM 3209 N N . ASN B 1 62 ? -16.049 2.566 6.401 1.00 50.38 56 ASN A N 1
ATOM 3210 C CA . ASN B 1 62 ? -16.650 1.217 6.402 1.00 57.94 56 ASN A CA 1
ATOM 3211 C C . ASN B 1 62 ? -16.253 0.263 5.271 1.00 61.92 56 ASN A C 1
ATOM 3212 O O . ASN B 1 62 ? -16.969 -0.695 4.987 1.00 63.22 56 ASN A O 1
ATOM 3217 N N . GLN B 1 63 ? -15.094 0.484 4.661 1.00 67.06 57 GLN A N 1
ATOM 3218 C CA . GLN B 1 63 ? -14.631 -0.384 3.582 1.00 67.52 57 GLN A CA 1
ATOM 3219 C C . GLN B 1 63 ? -14.071 -1.685 4.134 1.00 65.96 57 GLN A C 1
ATOM 3220 O O . GLN B 1 63 ? -13.384 -1.662 5.145 1.00 56.30 57 GLN A O 1
ATOM 3226 N N . PRO B 1 64 ? -14.349 -2.828 3.460 1.00 69.31 58 PRO A N 1
ATOM 3227 C CA . PRO B 1 6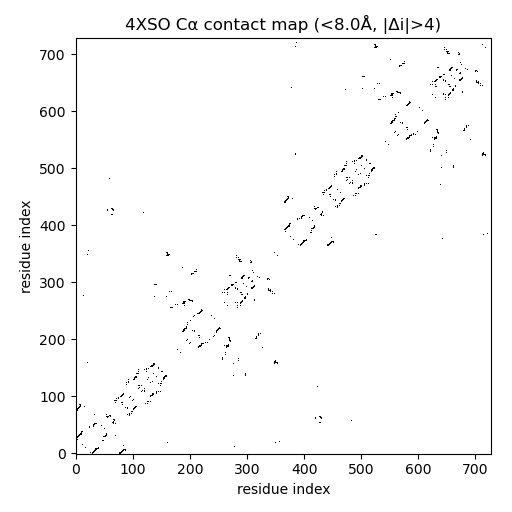4 ? -13.802 -4.113 3.929 1.00 70.81 58 PRO A CA 1
ATOM 3228 C C . PRO B 1 64 ? -12.298 -4.090 4.170 1.00 59.17 58 PRO A C 1
ATOM 3229 O O . PRO B 1 64 ? -11.619 -3.346 3.488 1.00 59.53 58 PRO A O 1
ATOM 3233 N N . SER B 1 79 ? -8.396 -10.872 12.926 1.00 101.89 73 SER A N 1
ATOM 3234 C CA . SER B 1 79 ? -8.808 -9.578 13.458 1.00 94.27 73 SER A CA 1
ATOM 3235 C C . SER B 1 79 ? -10.268 -9.602 13.898 1.00 92.89 73 SER A C 1
ATOM 3236 O O . SER B 1 79 ? -10.647 -8.934 14.860 1.00 95.66 73 SER A O 1
ATOM 3239 N N . LEU B 1 80 ? -11.082 -10.375 13.188 1.00 88.09 74 LEU A N 1
ATOM 3240 C CA . LEU B 1 80 ? -12.501 -10.488 13.504 1.00 85.90 74 LEU A CA 1
ATOM 3241 C C . LEU B 1 80 ? -13.271 -9.260 13.031 1.00 86.26 74 LEU A C 1
ATOM 3242 O O . LEU B 1 80 ? -14.440 -9.078 13.374 1.00 68.88 74 LEU A O 1
ATOM 3247 N N . GLY B 1 81 ? -12.610 -8.420 12.242 1.00 81.55 75 GLY A N 1
ATOM 3248 C CA . GLY B 1 81 ? -13.228 -7.213 11.723 1.00 68.71 75 GLY A CA 1
ATOM 3249 C C . GLY B 1 81 ? -14.060 -7.138 10.456 1.00 75.09 75 GLY A C 1
ATOM 3250 O O . GLY B 1 81 ? -14.488 -6.068 10.086 1.00 77.10 75 GLY A O 1
ATOM 3251 N N . GLN B 1 82 ? -14.304 -8.253 9.790 1.00 69.78 76 GLN A N 1
ATOM 3252 C CA . GLN B 1 82 ? -15.208 -8.296 8.637 1.00 64.56 76 GLN A CA 1
ATOM 3253 C C . GLN B 1 82 ? -16.621 -7.906 9.045 1.00 58.03 76 GLN A C 1
ATOM 3254 O O . GLN B 1 82 ? -17.382 -7.375 8.264 1.00 48.78 76 GLN A O 1
ATOM 3260 N N . LEU B 1 83 ? -16.964 -8.227 10.277 1.00 56.59 77 LEU A N 1
ATOM 3261 C CA . LEU B 1 83 ? -18.273 -7.943 10.812 1.00 58.41 77 LEU A CA 1
ATOM 3262 C C . LEU B 1 83 ? -18.594 -6.457 10.863 1.00 59.05 77 LEU A C 1
ATOM 3263 O O . LEU B 1 83 ? -19.701 -6.072 10.573 1.00 56.78 77 LEU A O 1
ATOM 3268 N N . ALA B 1 84 ? -17.620 -5.630 11.235 1.00 50.74 78 ALA A N 1
ATOM 3269 C CA . ALA B 1 84 ? -17.851 -4.165 11.477 1.00 51.96 78 ALA A CA 1
ATOM 3270 C C . ALA B 1 84 ? -16.582 -3.385 11.131 1.00 44.69 78 ALA A C 1
ATOM 3271 O O . ALA B 1 84 ? -15.823 -3.082 12.034 1.00 38.81 78 ALA A O 1
ATOM 3273 N N . PRO B 1 85 ? -16.308 -3.172 9.819 1.00 45.80 79 PRO A N 1
ATOM 3274 C CA . PRO B 1 85 ? -14.932 -2.795 9.436 1.00 48.53 79 PRO A CA 1
ATOM 3275 C C . PRO B 1 85 ? -14.474 -1.434 10.022 1.00 41.93 79 PRO A C 1
ATOM 3276 O O . PRO B 1 85 ? -13.354 -1.329 10.469 1.00 35.39 79 PRO A O 1
ATOM 3280 N N . LEU B 1 86 ? -15.348 -0.444 10.014 1.00 45.92 80 LEU A N 1
ATOM 3281 C CA . LEU B 1 86 ? -15.040 0.825 10.684 1.00 47.41 80 LEU A CA 1
ATOM 3282 C C . LEU B 1 86 ? -14.609 0.550 12.121 1.00 47.65 80 LEU A C 1
ATOM 3283 O O . LEU B 1 86 ? -13.502 0.950 12.531 1.00 41.41 80 LEU A O 1
ATOM 3288 N N . VAL B 1 87 ? -15.446 -0.166 12.877 1.00 43.77 81 VAL A N 1
ATOM 3289 C CA . VAL B 1 87 ? -15.156 -0.387 14.299 1.00 38.71 81 VAL A CA 1
ATOM 3290 C C . VAL B 1 87 ? -13.830 -1.154 14.458 1.00 41.71 81 VAL A C 1
ATOM 3291 O O . VAL B 1 87 ? -12.976 -0.801 15.265 1.00 37.22 81 VAL A O 1
ATOM 3295 N N . ALA B 1 88 ? -13.583 -2.141 13.594 1.00 43.91 82 ALA A N 1
ATOM 3296 C CA . ALA B 1 88 ? -12.348 -2.941 13.694 1.00 41.03 82 ALA A CA 1
ATOM 3297 C C . ALA B 1 88 ? -11.120 -2.113 13.475 1.00 40.22 82 ALA A C 1
ATOM 3298 O O . ALA B 1 88 ? -10.056 -2.353 14.083 1.00 41.60 82 ALA A O 1
ATOM 3300 N N . LYS B 1 89 ? -11.211 -1.158 12.567 1.00 38.02 83 LYS A N 1
ATOM 3301 C CA . LYS B 1 89 ? -9.996 -0.342 12.326 1.00 40.19 83 LYS A CA 1
ATOM 3302 C C . LYS B 1 89 ? -9.753 0.580 13.560 1.00 38.78 83 LYS A C 1
ATOM 3303 O O . LYS B 1 89 ? -8.617 0.695 14.035 1.00 40.09 83 LYS A O 1
ATOM 3309 N N . VAL B 1 90 ? -10.836 1.149 14.104 1.00 35.31 84 VAL A N 1
ATOM 3310 C CA . VAL B 1 90 ? -10.716 2.067 15.229 1.00 36.45 84 VAL A CA 1
ATOM 3311 C C . VAL B 1 90 ? -10.152 1.227 16.337 1.00 38.10 84 VAL A C 1
ATOM 3312 O O . VAL B 1 90 ? -9.148 1.601 16.910 1.00 38.89 84 VAL A O 1
ATOM 3316 N N . VAL B 1 91 ? -10.748 0.046 16.597 1.00 35.72 85 VAL A N 1
ATOM 3317 C CA . VAL B 1 91 ? -10.249 -0.836 17.671 1.00 33.14 85 VAL A CA 1
ATOM 3318 C C . VAL B 1 91 ? -8.807 -1.149 17.502 1.00 34.34 85 VAL A C 1
ATOM 3319 O O . VAL B 1 91 ? -8.052 -1.063 18.435 1.00 40.05 85 VAL A O 1
ATOM 3323 N N . GLN B 1 92 ? -8.394 -1.509 16.298 1.00 36.96 86 GLN A N 1
ATOM 3324 C CA . GLN B 1 92 ? -6.984 -1.845 16.077 1.00 38.20 86 GLN A CA 1
ATOM 3325 C C . GLN B 1 92 ? -6.035 -0.648 16.222 1.00 36.57 86 GLN A C 1
ATOM 3326 O O . GLN B 1 92 ? -4.946 -0.773 16.737 1.00 37.51 86 GLN A O 1
ATOM 3332 N N . THR B 1 93 ? -6.423 0.502 15.708 1.00 35.97 87 THR A N 1
ATOM 3333 C CA . THR B 1 93 ? -5.624 1.715 15.961 1.00 37.06 87 THR A CA 1
ATOM 3334 C C . THR B 1 93 ? -5.554 2.040 17.476 1.00 37.83 87 THR A C 1
ATOM 3335 O O . THR B 1 93 ? -4.444 2.266 18.075 1.00 38.62 87 THR A O 1
ATOM 3339 N N . ALA B 1 94 ? -6.716 1.992 18.117 1.00 35.87 88 ALA A N 1
ATOM 3340 C CA . ALA B 1 94 ? -6.815 2.199 19.578 1.00 43.30 88 ALA A CA 1
ATOM 3341 C C . ALA B 1 94 ? -5.885 1.378 20.451 1.00 44.80 88 ALA A C 1
ATOM 3342 O O . ALA B 1 94 ? -5.527 1.839 21.539 1.00 42.93 88 ALA A O 1
ATOM 3344 N N . HIS B 1 95 ? -5.517 0.164 20.026 1.00 48.05 89 HIS A N 1
ATOM 3345 C CA . HIS B 1 95 ? -4.464 -0.630 20.729 1.00 48.45 89 HIS A CA 1
ATOM 3346 C C . HIS B 1 95 ? -3.145 0.124 20.908 1.00 45.10 89 HIS A C 1
ATOM 3347 O O . HIS B 1 95 ? -2.490 0.007 21.962 1.00 45.90 89 HIS A O 1
ATOM 3354 N N . GLU B 1 96 ? -2.757 0.935 19.928 1.00 44.25 90 GLU A N 1
ATOM 3355 C CA . GLU B 1 96 ? -1.495 1.686 20.032 1.00 44.81 90 GLU A CA 1
ATOM 3356 C C . GLU B 1 96 ? -1.643 3.027 20.772 1.00 47.28 90 GLU A C 1
ATOM 3357 O O . GLU B 1 96 ? -0.668 3.736 20.934 1.00 44.48 90 GLU A O 1
ATOM 3363 N N . TYR B 1 97 ? -2.851 3.355 21.252 1.00 42.96 91 TYR A N 1
ATOM 3364 C CA . TYR B 1 97 ? -3.034 4.595 22.011 1.00 40.32 91 TYR A CA 1
ATOM 3365 C C . TYR B 1 97 ? -3.386 4.281 23.447 1.00 34.69 91 TYR A C 1
ATOM 3366 O O . TYR B 1 97 ? -3.672 3.117 23.776 1.00 37.87 91 TYR A O 1
ATOM 3375 N N . ASP B 1 98 ? -3.310 5.274 24.316 1.00 34.36 92 ASP A N 1
ATOM 3376 C CA . ASP B 1 98 ? -3.672 5.109 25.711 1.00 37.18 92 ASP A CA 1
ATOM 3377 C C . ASP B 1 98 ? -5.041 5.634 26.104 1.00 34.79 92 ASP A C 1
ATOM 3378 O O . ASP B 1 98 ? -5.505 5.280 27.149 1.00 35.97 92 ASP A O 1
ATOM 3383 N N . LEU B 1 99 ? -5.634 6.503 25.295 1.00 35.99 93 LEU A N 1
ATOM 3384 C CA . LEU B 1 99 ? -6.893 7.143 25.621 1.00 37.29 93 LEU A CA 1
ATOM 3385 C C . LEU B 1 99 ? -7.633 7.461 24.333 1.00 32.36 93 LEU A C 1
ATOM 3386 O O . LEU B 1 99 ? -7.056 7.817 23.299 1.00 31.42 93 LEU A O 1
ATOM 3391 N N . ILE B 1 100 ? -8.935 7.286 24.374 1.00 30.89 94 ILE A N 1
ATOM 3392 C CA . ILE B 1 100 ? -9.744 7.528 23.235 1.00 27.54 94 ILE A CA 1
ATOM 3393 C C . ILE B 1 100 ? -10.524 8.770 23.600 1.00 30.51 94 ILE A C 1
ATOM 3394 O O . ILE B 1 100 ? -11.196 8.785 24.653 1.00 29.75 94 ILE A O 1
ATOM 3399 N N . TYR B 1 101 ? -10.506 9.772 22.716 1.00 29.03 95 TYR A N 1
ATOM 3400 C CA . TYR B 1 101 ? -11.189 11.045 23.014 1.00 30.98 95 TYR A CA 1
ATOM 3401 C C . TYR B 1 101 ? -12.201 11.345 21.922 1.00 27.37 95 TYR A C 1
ATOM 3402 O O . TYR B 1 101 ? -11.876 11.735 20.799 1.00 29.22 95 TYR A O 1
ATOM 3411 N N . ALA B 1 102 ? -13.441 11.112 22.230 1.00 29.28 96 ALA A N 1
ATOM 3412 C CA . ALA B 1 102 ? -14.480 11.171 21.188 1.00 29.10 96 ALA A CA 1
ATOM 3413 C C . ALA B 1 102 ? -15.119 12.525 21.180 1.00 26.25 96 ALA A C 1
ATOM 3414 O O . ALA B 1 102 ? -15.585 13.006 22.202 1.00 28.30 96 ALA A O 1
ATOM 3416 N N . ASN B 1 103 ? -15.096 13.181 20.021 1.00 28.12 97 ASN A N 1
ATOM 3417 C CA . ASN B 1 103 ? -15.445 14.605 19.987 1.00 27.81 97 ASN A CA 1
ATOM 3418 C C . ASN B 1 103 ? -16.819 14.915 19.391 1.00 28.83 97 ASN A C 1
ATOM 3419 O O . ASN B 1 103 ? -17.229 16.056 19.366 1.00 27.39 97 ASN A O 1
ATOM 3424 N N . THR B 1 104 ? -17.497 13.898 18.879 1.00 32.70 98 THR A N 1
ATOM 3425 C CA . THR B 1 104 ? -18.824 14.017 18.310 1.00 31.64 98 THR A CA 1
ATOM 3426 C C . THR B 1 104 ? -19.620 12.724 18.637 1.00 35.03 98 THR A C 1
ATOM 3427 O O . THR B 1 104 ? -19.089 11.750 19.156 1.00 35.77 98 THR A O 1
ATOM 3431 N N . GLN B 1 105 ? -20.918 12.766 18.387 1.00 34.93 99 GLN A N 1
ATOM 3432 C CA . GLN B 1 105 ? -21.803 11.678 18.799 1.00 42.02 99 GLN A CA 1
ATOM 3433 C C . GLN B 1 105 ? -21.571 10.316 18.145 1.00 36.86 99 GLN A C 1
ATOM 3434 O O . GLN B 1 105 ? -21.607 9.273 18.789 1.00 34.77 99 GLN A O 1
ATOM 3440 N N . LYS B 1 106 ? -21.304 10.292 16.847 1.00 37.44 100 LYS A N 1
ATOM 3441 C CA . LYS B 1 106 ? -21.005 9.044 16.216 1.00 37.56 100 LYS A CA 1
ATOM 3442 C C . LYS B 1 106 ? -19.635 8.515 16.613 1.00 37.48 100 LYS A C 1
ATOM 3443 O O . LYS B 1 106 ? -19.376 7.301 16.619 1.00 39.09 100 LYS A O 1
ATOM 3449 N N . ALA B 1 107 ? -18.745 9.441 16.964 1.00 33.08 101 ALA A N 1
ATOM 3450 C CA . ALA B 1 107 ? -17.382 9.070 17.449 1.00 35.37 101 ALA A CA 1
ATOM 3451 C C . ALA B 1 107 ? -17.500 8.503 18.849 1.00 29.85 101 ALA A C 1
ATOM 3452 O O . ALA B 1 107 ? -16.764 7.602 19.243 1.00 33.47 101 ALA A O 1
ATOM 3454 N N . LEU B 1 108 ? -18.478 9.009 19.603 1.00 32.67 102 LEU A N 1
ATOM 3455 C CA . LEU B 1 108 ? -18.726 8.424 20.909 1.00 30.46 102 LEU A CA 1
ATOM 3456 C C . LEU B 1 108 ? -19.300 7.004 20.771 1.00 29.02 102 LEU A C 1
ATOM 3457 O O . LEU B 1 108 ? -18.946 6.086 21.542 1.00 29.99 102 LEU A O 1
ATOM 3462 N N . VAL B 1 109 ? -20.108 6.772 19.736 1.00 34.15 103 VAL A N 1
ATOM 3463 C CA . VAL B 1 109 ? -20.702 5.456 19.597 1.00 33.65 103 VAL A CA 1
ATOM 3464 C C . VAL B 1 109 ? -19.635 4.468 19.239 1.00 33.29 103 VAL A C 1
ATOM 3465 O O . VAL B 1 109 ? -19.450 3.459 19.889 1.00 36.05 103 VAL A O 1
ATOM 3469 N N . VAL B 1 110 ? -18.892 4.779 18.192 1.00 34.77 104 VAL A N 1
ATOM 3470 C CA . VAL B 1 110 ? -17.781 3.910 17.794 1.00 34.44 104 VAL A CA 1
ATOM 3471 C C . VAL B 1 110 ? -16.696 3.845 18.856 1.00 31.15 104 VAL A C 1
ATOM 3472 O O . VAL B 1 110 ? -16.174 2.777 19.178 1.00 38.24 104 VAL A O 1
ATOM 3476 N N . GLY B 1 111 ? -16.307 4.997 19.388 1.00 34.52 105 GLY A N 1
ATOM 3477 C CA . GLY B 1 111 ? -15.300 5.067 20.419 1.00 31.46 105 GLY A CA 1
ATOM 3478 C C . GLY B 1 111 ? -15.568 4.223 21.668 1.00 29.63 105 GLY A C 1
ATOM 3479 O O . GLY B 1 111 ? -14.636 3.667 22.281 1.00 30.38 105 GLY A O 1
ATOM 3480 N N . ALA B 1 112 ? -16.822 4.192 22.088 1.00 33.65 106 ALA A N 1
ATOM 3481 C CA . ALA B 1 112 ? -17.252 3.443 23.270 1.00 34.50 106 ALA A CA 1
ATOM 3482 C C . ALA B 1 112 ? -17.051 1.962 23.078 1.00 30.63 106 ALA A C 1
ATOM 3483 O O . ALA B 1 112 ? -16.503 1.229 23.916 1.00 33.15 106 ALA A O 1
ATOM 3485 N N . ILE B 1 113 ? -17.480 1.511 21.932 1.00 35.13 107 ILE A N 1
ATOM 3486 C CA . ILE B 1 113 ? -17.244 0.125 21.474 1.00 40.35 107 ILE A CA 1
ATOM 3487 C C . ILE B 1 113 ? -15.791 -0.217 21.403 1.00 42.40 107 ILE A C 1
ATOM 3488 O O . ILE B 1 113 ? -15.312 -1.213 21.987 1.00 43.54 107 ILE A O 1
ATOM 3493 N N . ALA B 1 114 ? -15.030 0.624 20.752 1.00 39.62 108 ALA A N 1
ATOM 3494 C CA . ALA B 1 114 ? -13.593 0.428 20.765 1.00 33.68 108 ALA A CA 1
ATOM 3495 C C . ALA B 1 114 ? -12.992 0.506 22.124 1.00 43.78 108 ALA A C 1
ATOM 3496 O O . ALA B 1 114 ? -11.942 -0.146 22.407 1.00 44.52 108 ALA A O 1
ATOM 3498 N N . SER B 1 115 ? -13.543 1.390 22.968 1.00 39.62 109 SER A N 1
ATOM 3499 C CA . SER B 1 115 ? -12.974 1.495 24.301 1.00 36.33 109 SER A CA 1
ATOM 3500 C C . SER B 1 115 ? -13.076 0.119 25.016 1.00 38.04 109 SER A C 1
ATOM 3501 O O . SER B 1 115 ? -12.105 -0.330 25.654 1.00 40.37 109 SER A O 1
ATOM 3504 N N . PHE B 1 116 ? -14.241 -0.496 24.993 1.00 36.91 110 PHE A N 1
ATOM 3505 C CA . PHE B 1 116 ? -14.331 -1.777 25.644 1.00 42.36 110 PHE A CA 1
ATOM 3506 C C . PHE B 1 116 ? -13.542 -2.917 25.009 1.00 49.51 110 PHE A C 1
ATOM 3507 O O . PHE B 1 116 ? -12.774 -3.544 25.681 1.00 53.51 110 PHE A O 1
ATOM 3515 N N . ILE B 1 117 ? -13.609 -3.062 23.704 1.00 46.25 111 ILE A N 1
ATOM 3516 C CA . ILE B 1 117 ? -12.849 -4.102 23.010 1.00 45.44 111 ILE A CA 1
ATOM 3517 C C . ILE B 1 117 ? -11.343 -3.909 23.146 1.00 46.14 111 ILE A C 1
ATOM 3518 O O . ILE B 1 117 ? -10.671 -4.849 23.402 1.00 47.34 111 ILE A O 1
ATOM 3523 N N . ALA B 1 118 ? -10.792 -2.714 22.986 1.00 44.78 112 ALA A N 1
ATOM 3524 C CA . ALA B 1 118 ? -9.337 -2.553 23.081 1.00 44.25 112 ALA A CA 1
ATOM 3525 C C . ALA B 1 118 ? -8.824 -2.241 24.483 1.00 41.80 112 ALA A C 1
ATOM 3526 O O . ALA B 1 118 ? -7.627 -2.113 24.693 1.00 50.45 112 ALA A O 1
ATOM 3528 N N . ARG B 1 119 ? -9.735 -2.010 25.408 1.00 46.64 113 ARG A N 1
ATOM 3529 C CA . ARG B 1 119 ? -9.438 -1.835 26.821 1.00 46.69 113 ARG A CA 1
ATOM 3530 C C . ARG B 1 119 ? -8.655 -0.560 27.047 1.00 43.66 113 ARG A C 1
ATOM 3531 O O . ARG B 1 119 ? -7.554 -0.582 27.569 1.00 38.76 113 ARG A O 1
ATOM 3539 N N . ARG B 1 120 ? -9.243 0.562 26.613 1.00 38.56 114 ARG A N 1
ATOM 3540 C CA . ARG B 1 120 ? -8.619 1.863 26.779 1.00 38.75 114 ARG A CA 1
ATOM 3541 C C . ARG B 1 120 ? -9.637 2.811 27.377 1.00 35.71 114 ARG A C 1
ATOM 3542 O O . ARG B 1 120 ? -10.800 2.734 27.043 1.00 35.95 114 ARG A O 1
ATOM 3550 N N . PRO B 1 121 ? -9.221 3.728 28.234 1.00 32.96 115 PRO A N 1
ATOM 3551 C CA . PRO B 1 121 ? -10.284 4.655 28.737 1.00 32.27 115 PRO A CA 1
ATOM 3552 C C . PRO B 1 121 ? -10.791 5.630 27.612 1.00 32.42 115 PRO A C 1
ATOM 3553 O O . PRO B 1 121 ? -10.112 5.842 26.595 1.00 35.40 115 PRO A O 1
ATOM 3557 N N . LEU B 1 122 ? -12.035 6.082 27.774 1.00 30.90 116 LEU A N 1
ATOM 3558 C CA . LEU B 1 122 ? -12.735 6.925 26.890 1.00 27.62 116 LEU A CA 1
ATOM 3559 C C . LEU B 1 122 ? -13.112 8.257 27.595 1.00 30.44 116 LEU A C 1
ATOM 3560 O O . LEU B 1 122 ? -13.639 8.276 28.703 1.00 29.59 116 LEU A O 1
ATOM 3565 N N . VAL B 1 123 ? -12.834 9.356 26.922 1.00 27.71 117 VAL A N 1
ATOM 3566 C CA . VAL B 1 123 ? -13.323 10.672 27.243 1.00 26.32 117 VAL A CA 1
ATOM 3567 C C . VAL B 1 123 ? -14.274 11.039 26.124 1.00 27.68 117 VAL A C 1
ATOM 3568 O O . VAL B 1 123 ? -13.987 10.781 24.916 1.00 28.74 117 VAL A O 1
ATOM 3572 N N . TYR B 1 124 ? -15.436 11.565 26.500 1.00 28.73 118 TYR A N 1
ATOM 3573 C CA . TYR B 1 124 ? -16.428 12.085 25.556 1.00 27.43 118 TYR A CA 1
ATOM 3574 C C . TYR B 1 124 ? -16.441 13.634 25.723 1.00 30.91 118 TYR A C 1
ATOM 3575 O O . TYR B 1 124 ? -16.715 14.121 26.792 1.00 28.45 118 TYR A O 1
ATOM 3584 N N . HIS B 1 125 ? -16.066 14.381 24.686 1.00 28.15 119 HIS A N 1
ATOM 3585 C CA . HIS B 1 125 ? -16.187 15.856 24.710 1.00 29.57 119 HIS A CA 1
ATOM 3586 C C . HIS B 1 125 ? -17.486 16.227 24.041 1.00 30.38 119 HIS A C 1
ATOM 3587 O O . HIS B 1 125 ? -17.651 16.024 22.851 1.00 29.33 119 HIS A O 1
ATOM 3594 N N . LEU B 1 126 ? -18.422 16.715 24.846 1.00 31.22 120 LEU A N 1
ATOM 3595 C CA . LEU B 1 126 ? -19.761 17.027 24.421 1.00 30.35 120 LEU A CA 1
ATOM 3596 C C . LEU B 1 126 ? -19.829 18.469 23.977 1.00 28.06 120 LEU A C 1
ATOM 3597 O O . LEU B 1 126 ? -19.655 19.415 24.762 1.00 30.41 120 LEU A O 1
ATOM 3602 N N . HIS B 1 127 ? -20.005 18.660 22.700 1.00 31.81 121 HIS A N 1
ATOM 3603 C CA . HIS B 1 127 ? -20.088 20.000 22.144 1.00 29.23 121 HIS A CA 1
ATOM 3604 C C . HIS B 1 127 ? -21.539 20.332 21.742 1.00 31.79 121 HIS A C 1
ATOM 3605 O O . HIS B 1 127 ? -21.750 21.406 21.188 1.00 34.04 121 HIS A O 1
ATOM 3612 N N . ASP B 1 128 ? -22.500 19.419 21.969 1.00 33.66 122 ASP A N 1
ATOM 3613 C CA . ASP B 1 128 ? -23.896 19.621 21.427 1.00 34.94 122 ASP A CA 1
ATOM 3614 C C . ASP B 1 128 ? -24.841 19.776 22.619 1.00 33.47 122 ASP A C 1
ATOM 3615 O O . ASP B 1 128 ? -24.549 19.291 23.723 1.00 34.75 122 ASP A O 1
ATOM 3620 N N . ILE B 1 129 ? -25.994 20.390 22.378 1.00 32.45 123 ILE A N 1
ATOM 3621 C CA . ILE B 1 129 ? -27.122 20.327 23.297 1.00 37.95 123 ILE A CA 1
ATOM 3622 C C . ILE B 1 129 ? -27.864 19.073 22.854 1.00 36.38 123 ILE A C 1
ATOM 3623 O O . ILE B 1 129 ? -28.266 18.973 21.691 1.00 35.70 123 ILE A O 1
ATOM 3628 N N . LEU B 1 130 ? -27.894 18.058 23.703 1.00 37.53 124 LEU A N 1
ATOM 3629 C CA . LEU B 1 130 ? -28.597 16.822 23.383 1.00 39.33 124 LEU A CA 1
ATOM 3630 C C . LEU B 1 130 ? -30.142 16.985 23.475 1.00 39.18 124 LEU A C 1
ATOM 3631 O O . LEU B 1 130 ? -30.747 16.516 24.387 1.00 42.66 124 LEU A O 1
ATOM 3636 N N . SER B 1 131 ? -30.740 17.703 22.526 1.00 43.84 125 SER A N 1
ATOM 3637 C CA . SER B 1 131 ? -32.222 17.922 22.533 1.00 49.62 125 SER A CA 1
ATOM 3638 C C . SER B 1 131 ? -32.986 16.966 21.564 1.00 47.33 125 SER A C 1
ATOM 3639 O O . SER B 1 131 ? -32.550 16.731 20.428 1.00 40.79 125 SER A O 1
ATOM 3642 N N . PRO B 1 132 ? -34.150 16.423 21.998 1.00 55.25 126 PRO A N 1
ATOM 3643 C CA . PRO B 1 132 ? -35.032 15.660 21.075 1.00 52.04 126 PRO A CA 1
ATOM 3644 C C . PRO B 1 132 ? -35.458 16.449 19.811 1.00 50.70 126 PRO A C 1
ATOM 3645 O O . PRO B 1 132 ? -35.836 15.862 18.794 1.00 57.24 126 PRO A O 1
ATOM 3649 N N . GLU B 1 133 ? -35.397 17.769 19.878 1.00 44.23 127 GLU A N 1
ATOM 3650 C CA . GLU B 1 133 ? -35.767 18.593 18.739 1.00 51.69 127 GLU A CA 1
ATOM 3651 C C . GLU B 1 133 ? -34.730 18.498 17.629 1.00 55.39 127 GLU A C 1
ATOM 3652 O O . GLU B 1 133 ? -35.064 18.683 16.475 1.00 57.11 127 GLU A O 1
ATOM 3658 N N . HIS B 1 134 ? -33.478 18.191 17.982 1.00 58.61 128 HIS A N 1
ATOM 3659 C CA . HIS B 1 134 ? -32.396 18.172 17.012 1.00 57.97 128 HIS A CA 1
ATOM 3660 C C . HIS B 1 134 ? -31.754 16.813 16.798 1.00 56.10 128 HIS A C 1
ATOM 3661 O O . HIS B 1 134 ? -31.095 16.616 15.809 1.00 60.05 128 HIS A O 1
ATOM 3668 N N . PHE B 1 135 ? -31.977 15.862 17.688 1.00 52.73 129 PHE A N 1
ATOM 3669 C CA . PHE B 1 135 ? -31.418 14.530 17.539 1.00 53.32 129 PHE A CA 1
ATOM 3670 C C . PHE B 1 135 ? -32.544 13.566 17.752 1.00 51.35 129 PHE A C 1
ATOM 3671 O O . PHE B 1 135 ? -33.350 13.769 18.632 1.00 51.38 129 PHE A O 1
ATOM 3679 N N . SER B 1 136 ? -32.599 12.482 16.994 1.00 54.97 130 SER A N 1
ATOM 3680 C CA . SER B 1 136 ? -33.668 11.515 17.256 1.00 57.90 130 SER A CA 1
ATOM 3681 C C . SER B 1 136 ? -33.442 10.919 18.661 1.00 61.15 130 SER A C 1
ATOM 3682 O O . SER B 1 136 ? -32.278 10.728 19.108 1.00 46.96 130 SER A O 1
ATOM 3685 N N . GLN B 1 137 ? -34.545 10.661 19.360 1.00 60.48 131 GLN A N 1
ATOM 3686 C CA . GLN B 1 137 ? -34.517 10.014 20.673 1.00 69.21 131 GLN A CA 1
ATOM 3687 C C . GLN B 1 137 ? -33.678 8.724 20.702 1.00 67.22 131 GLN A C 1
ATOM 3688 O O . GLN B 1 137 ? -33.057 8.420 21.717 1.00 60.84 131 GLN A O 1
ATOM 3694 N N . THR B 1 138 ? -33.654 7.970 19.606 1.00 58.02 132 THR A N 1
ATOM 3695 C CA . THR B 1 138 ? -32.848 6.759 19.578 1.00 61.34 132 THR A CA 1
ATOM 3696 C C . THR B 1 138 ? -31.379 7.106 19.649 1.00 52.60 132 THR A C 1
ATOM 3697 O O . THR B 1 138 ? -30.674 6.523 20.438 1.00 48.52 132 THR A O 1
ATOM 3701 N N . ASN B 1 139 ? -30.924 8.039 18.825 1.00 48.41 133 ASN A N 1
ATOM 3702 C CA . ASN B 1 139 ? -29.533 8.450 18.906 1.00 53.49 133 ASN A CA 1
ATOM 3703 C C . ASN B 1 139 ? -29.217 9.070 20.270 1.00 51.57 133 ASN A C 1
ATOM 3704 O O . ASN B 1 139 ? -28.117 8.873 20.746 1.00 43.00 133 ASN A O 1
ATOM 3709 N N . LEU B 1 140 ? -30.158 9.770 20.918 1.00 42.27 134 LEU A N 1
ATOM 3710 C CA . LEU B 1 140 ? -29.868 10.271 22.288 1.00 47.92 134 LEU A CA 1
ATOM 3711 C C . LEU B 1 140 ? -29.726 9.188 23.356 1.00 47.28 134 LEU A C 1
ATOM 3712 O O . LEU B 1 140 ? -28.877 9.254 24.266 1.00 42.90 134 LEU A O 1
ATOM 3717 N N . ARG B 1 141 ? -30.634 8.230 23.305 1.00 44.94 135 ARG A N 1
ATOM 3718 C CA . ARG B 1 141 ? -30.685 7.189 24.283 1.00 46.55 135 ARG A CA 1
ATOM 3719 C C . ARG B 1 141 ? -29.392 6.341 24.131 1.00 44.57 135 ARG A C 1
ATOM 3720 O O . ARG B 1 141 ? -28.794 5.953 25.118 1.00 41.82 135 ARG A O 1
ATOM 3728 N N . VAL B 1 142 ? -28.934 6.132 22.898 1.00 39.70 136 VAL A N 1
ATOM 3729 C CA . VAL B 1 142 ? -27.722 5.338 22.628 1.00 41.42 136 VAL A CA 1
ATOM 3730 C C . VAL B 1 142 ? -26.494 6.083 23.128 1.00 39.01 136 VAL A C 1
ATOM 3731 O O . VAL B 1 142 ? -25.661 5.549 23.900 1.00 39.72 136 VAL A O 1
ATOM 3735 N N . ALA B 1 143 ? -26.386 7.337 22.735 1.00 36.89 137 ALA A N 1
ATOM 3736 C CA . ALA B 1 143 ? -25.230 8.105 23.143 1.00 35.11 137 ALA A CA 1
ATOM 3737 C C . ALA B 1 143 ? -25.140 8.262 24.687 1.00 32.52 137 ALA A C 1
ATOM 3738 O O . ALA B 1 143 ? -24.114 8.012 25.314 1.00 36.34 137 ALA A O 1
ATOM 3740 N N . VAL B 1 144 ? -26.237 8.599 25.333 1.00 31.05 138 VAL A N 1
ATOM 3741 C CA . VAL B 1 144 ? -26.269 8.729 26.769 1.00 35.46 138 VAL A CA 1
ATOM 3742 C C . VAL B 1 144 ? -25.926 7.403 27.492 1.00 39.14 138 VAL A C 1
ATOM 3743 O O . VAL B 1 144 ? -25.111 7.371 28.431 1.00 33.82 138 VAL A O 1
ATOM 3747 N N . ASN B 1 145 ? -26.493 6.287 27.034 1.00 33.46 139 ASN A N 1
ATOM 3748 C CA . ASN B 1 145 ? -26.187 5.030 27.712 1.00 34.14 139 ASN A CA 1
ATOM 3749 C C . ASN B 1 145 ? -24.746 4.568 27.483 1.00 30.15 139 ASN A C 1
ATOM 3750 O O . ASN B 1 145 ? -24.094 4.022 28.382 1.00 29.32 139 ASN A O 1
ATOM 3755 N N . LEU B 1 146 ? -24.222 4.762 26.276 1.00 31.36 140 LEU A N 1
ATOM 3756 C CA . LEU B 1 146 ? -22.836 4.438 26.058 1.00 31.18 140 LEU A CA 1
ATOM 3757 C C . LEU B 1 146 ? -21.926 5.329 26.899 1.00 30.05 140 LEU A C 1
ATOM 3758 O O . LEU B 1 146 ? -20.999 4.834 27.550 1.00 34.27 140 LEU A O 1
ATOM 3763 N N . ALA B 1 147 ? -22.211 6.629 26.927 1.00 29.50 141 ALA A N 1
ATOM 3764 C CA . ALA B 1 147 ? -21.435 7.531 27.769 1.00 29.66 141 ALA A CA 1
ATOM 3765 C C . ALA B 1 147 ? -21.440 7.122 29.219 1.00 28.80 141 ALA A C 1
ATOM 3766 O O . ALA B 1 147 ? -20.356 7.007 29.878 1.00 29.56 141 ALA A O 1
ATOM 3768 N N . ASN B 1 148 ? -22.639 6.923 29.744 1.00 31.10 142 ASN A N 1
ATOM 3769 C CA . ASN B 1 148 ? -22.791 6.572 31.135 1.00 29.97 142 ASN A CA 1
ATOM 3770 C C . ASN B 1 148 ? -22.041 5.323 31.543 1.00 30.96 142 ASN A C 1
ATOM 3771 O O . ASN B 1 148 ? -21.516 5.268 32.612 1.00 31.36 142 ASN A O 1
ATOM 3776 N N . ARG B 1 149 ? -22.030 4.297 30.699 1.00 31.49 143 ARG A N 1
ATOM 3777 C CA . ARG B 1 149 ? -21.383 3.048 31.074 1.00 34.44 143 ARG A CA 1
ATOM 3778 C C . ARG B 1 149 ? -19.846 3.042 30.752 1.00 34.35 143 ARG A C 1
ATOM 3779 O O . ARG B 1 149 ? -19.098 2.384 31.429 1.00 29.69 143 ARG A O 1
ATOM 3787 N N . PHE B 1 150 ? -19.409 3.706 29.697 1.00 29.94 144 PHE A N 1
ATOM 3788 C CA . PHE B 1 150 ? -18.022 3.520 29.229 1.00 29.36 144 PHE A CA 1
ATOM 3789 C C . PHE B 1 150 ? -17.129 4.731 29.372 1.00 30.04 144 PHE A C 1
ATOM 3790 O O . PHE B 1 150 ? -15.900 4.612 29.354 1.00 31.52 144 PHE A O 1
ATOM 3798 N N . ALA B 1 151 ? -17.719 5.907 29.383 1.00 29.79 145 ALA A N 1
ATOM 3799 C CA . ALA B 1 151 ? -16.895 7.156 29.453 1.00 32.22 145 ALA A CA 1
ATOM 3800 C C . ALA B 1 151 ? -16.402 7.364 30.871 1.00 31.91 145 ALA A C 1
ATOM 3801 O O . ALA B 1 151 ? -17.168 7.266 31.825 1.00 32.63 145 ALA A O 1
ATOM 3803 N N . SER B 1 152 ? -15.095 7.553 31.038 1.00 31.77 146 SER A N 1
ATOM 3804 C CA . SER B 1 152 ? -14.565 7.991 32.302 1.00 29.02 146 SER A CA 1
ATOM 3805 C C . SER B 1 152 ? -14.874 9.448 32.627 1.00 32.38 146 SER A C 1
ATOM 3806 O O . SER B 1 152 ? -14.771 9.835 33.740 1.00 31.04 146 SER A O 1
ATOM 3809 N N . LEU B 1 153 ? -15.251 10.257 31.645 1.00 29.77 147 LEU A N 1
ATOM 3810 C CA . LEU B 1 153 ? -15.421 11.662 31.839 1.00 32.76 147 LEU A CA 1
ATOM 3811 C C . LEU B 1 153 ? -16.193 12.181 30.643 1.00 29.01 147 LEU A C 1
ATOM 3812 O O . LEU B 1 153 ? -15.919 11.771 29.538 1.00 30.10 147 LEU A O 1
ATOM 3817 N N . VAL B 1 154 ? -17.107 13.086 30.880 1.00 30.26 148 VAL A N 1
ATOM 3818 C CA . VAL B 1 154 ? -17.823 13.748 29.811 1.00 27.56 148 VAL A CA 1
ATOM 3819 C C . VAL B 1 154 ? -17.534 15.236 29.984 1.00 29.34 148 VAL A C 1
ATOM 3820 O O . VAL B 1 154 ? -17.952 15.856 30.954 1.00 26.64 148 VAL A O 1
ATOM 3824 N N . ILE B 1 155 ? -16.787 15.782 29.060 1.00 27.96 149 ILE A N 1
ATOM 3825 C CA . ILE B 1 155 ? -16.395 17.213 29.114 1.00 27.81 149 ILE A CA 1
ATOM 3826 C C . ILE B 1 155 ? -17.492 17.915 28.376 1.00 28.87 149 ILE A C 1
ATOM 3827 O O . ILE B 1 155 ? -17.730 17.580 27.266 1.00 33.53 149 ILE A O 1
ATOM 3832 N N . ALA B 1 156 ? -18.202 18.834 29.026 1.00 27.25 150 ALA A N 1
ATOM 3833 C CA . ALA B 1 156 ? -19.253 19.626 28.391 1.00 28.83 150 ALA A CA 1
ATOM 3834 C C . ALA B 1 156 ? -18.696 21.024 28.034 1.00 27.51 150 ALA A C 1
ATOM 3835 O O . ALA B 1 156 ? -17.903 21.570 28.791 1.00 27.92 150 ALA A O 1
ATOM 3837 N N . ASN B 1 157 ? -19.052 21.559 26.869 1.00 27.02 151 ASN A N 1
ATOM 3838 C CA . ASN B 1 157 ? -18.536 22.857 26.438 1.00 26.27 151 ASN A CA 1
ATOM 3839 C C . ASN B 1 157 ? -19.251 24.004 27.116 1.00 32.29 151 ASN A C 1
ATOM 3840 O O . ASN B 1 157 ? -18.842 25.140 26.999 1.00 34.40 151 ASN A O 1
ATOM 3845 N N . SER B 1 158 ? -20.297 23.693 27.880 1.00 28.27 152 SER A N 1
ATOM 3846 C CA . SER B 1 158 ? -21.023 24.710 28.617 1.00 33.92 152 SER A CA 1
ATOM 3847 C C . SER B 1 158 ? -21.967 24.058 29.633 1.00 33.22 152 SER A C 1
ATOM 3848 O O . SER B 1 158 ? -22.283 22.870 29.517 1.00 29.24 152 SER A O 1
ATOM 3851 N N . GLN B 1 159 ? -22.448 24.843 30.583 1.00 34.54 153 GLN A N 1
ATOM 3852 C CA . GLN B 1 159 ? -23.553 24.398 31.451 1.00 33.58 153 GLN A CA 1
ATOM 3853 C C . GLN B 1 159 ? -24.833 23.969 30.760 1.00 34.15 153 GLN A C 1
ATOM 3854 O O . GLN B 1 159 ? -25.513 23.077 31.220 1.00 30.64 153 GLN A O 1
ATOM 3860 N N . ALA B 1 160 ? -25.182 24.633 29.668 1.00 35.72 154 ALA A N 1
ATOM 3861 C CA . ALA B 1 160 ? -26.365 24.292 28.895 1.00 34.29 154 ALA A CA 1
ATOM 3862 C C . ALA B 1 160 ? -26.227 22.880 28.263 1.00 33.61 154 ALA A C 1
ATOM 3863 O O . ALA B 1 160 ? -27.176 22.109 28.249 1.00 33.76 154 ALA A O 1
ATOM 3865 N N . SER B 1 161 ? -25.040 22.560 27.732 1.00 31.11 155 SER A N 1
ATOM 3866 C CA . SER B 1 161 ? -24.746 21.253 27.178 1.00 31.39 155 SER A CA 1
ATOM 3867 C C . SER B 1 161 ? -24.715 20.201 28.319 1.00 32.80 155 SER A C 1
ATOM 3868 O O . SER B 1 161 ? -25.264 19.108 28.168 1.00 35.13 155 SER A O 1
ATOM 3871 N N . GLN B 1 162 ? -24.054 20.525 29.421 1.00 30.80 156 GLN A N 1
ATOM 3872 C CA . GLN B 1 162 ? -24.037 19.718 30.627 1.00 30.02 156 GLN A CA 1
ATOM 3873 C C . GLN B 1 162 ? -25.449 19.386 31.114 1.00 34.29 156 GLN A C 1
ATOM 3874 O O . GLN B 1 162 ? -25.780 18.225 31.377 1.00 30.54 156 GLN A O 1
ATOM 3880 N N . THR B 1 163 ? -26.275 20.404 31.238 1.00 33.00 157 THR A N 1
ATOM 3881 C CA . THR B 1 163 ? -27.640 20.220 31.737 1.00 35.40 157 THR A CA 1
ATOM 3882 C C . THR B 1 163 ? -28.480 19.417 30.783 1.00 34.95 157 THR A C 1
ATOM 3883 O O . THR B 1 163 ? -29.248 18.580 31.229 1.00 34.39 157 THR A O 1
ATOM 3887 N N . ALA B 1 164 ? -28.363 19.670 29.469 1.00 33.62 158 ALA A N 1
ATOM 3888 C CA . ALA B 1 164 ? -29.136 18.858 28.524 1.00 34.24 158 ALA A CA 1
ATOM 3889 C C . ALA B 1 164 ? -28.683 17.390 28.557 1.00 37.24 158 ALA A C 1
ATOM 3890 O O . ALA B 1 164 ? -29.512 16.491 28.408 1.00 29.48 158 ALA A O 1
ATOM 3892 N N . PHE B 1 165 ? -27.383 17.140 28.814 1.00 30.83 159 PHE A N 1
ATOM 3893 C CA . PHE B 1 165 ? -26.876 15.768 28.908 1.00 29.42 159 PHE A CA 1
ATOM 3894 C C . PHE B 1 165 ? -27.557 15.076 30.086 1.00 35.84 159 PHE A C 1
ATOM 3895 O O . PHE B 1 165 ? -28.084 13.950 29.973 1.00 34.04 159 PHE A O 1
ATOM 3903 N N . ILE B 1 166 ? -27.607 15.791 31.204 1.00 30.63 160 ILE A N 1
ATOM 3904 C CA . ILE B 1 166 ? -28.191 15.252 32.432 1.00 33.66 160 ILE A CA 1
ATOM 3905 C C . ILE B 1 166 ? -29.699 14.994 32.227 1.00 40.10 160 ILE A C 1
ATOM 3906 O O . ILE B 1 166 ? -30.219 13.903 32.568 1.00 36.12 160 ILE A O 1
ATOM 3911 N N . GLN B 1 167 ? -30.379 15.991 31.659 1.00 36.10 161 GLN A N 1
ATOM 3912 C CA . GLN B 1 167 ? -31.844 15.900 31.406 1.00 39.53 161 GLN A CA 1
ATOM 3913 C C . GLN B 1 167 ? -32.230 14.750 30.475 1.00 44.29 161 GLN A C 1
ATOM 3914 O O . GLN B 1 167 ? -33.360 14.256 30.544 1.00 42.01 161 GLN A O 1
ATOM 3920 N N . ALA B 1 168 ? -31.293 14.307 29.625 1.00 41.85 162 ALA A N 1
ATOM 3921 C CA . ALA B 1 168 ? -31.521 13.160 28.768 1.00 37.60 162 ALA A CA 1
ATOM 3922 C C . ALA B 1 168 ? -31.180 11.844 29.483 1.00 39.57 162 ALA A C 1
ATOM 3923 O O . ALA B 1 168 ? -31.055 10.844 28.843 1.00 41.91 162 ALA A O 1
ATOM 3925 N N . GLY B 1 169 ? -31.015 11.853 30.803 1.00 36.29 163 GLY A N 1
ATOM 3926 C CA . GLY B 1 169 ? -30.520 10.699 31.549 1.00 38.29 163 GLY A CA 1
ATOM 3927 C C . GLY B 1 169 ? -28.995 10.514 31.653 1.00 36.40 163 GLY A C 1
ATOM 3928 O O . GLY B 1 169 ? -28.534 9.514 32.163 1.00 33.56 163 GLY A O 1
ATOM 3929 N N . GLY B 1 170 ? -28.185 11.478 31.229 1.00 35.81 164 GLY A N 1
ATOM 3930 C CA . GLY B 1 170 ? -26.733 11.347 31.454 1.00 32.80 164 GLY A CA 1
ATOM 3931 C C . GLY B 1 170 ? -26.396 11.479 32.918 1.00 32.66 164 GLY A C 1
ATOM 3932 O O . GLY B 1 170 ? -27.065 12.179 33.682 1.00 32.49 164 GLY A O 1
ATOM 3933 N N . ARG B 1 171 ? -25.333 10.825 33.319 1.00 34.76 165 ARG A N 1
ATOM 3934 C CA . ARG B 1 171 ? -24.886 10.847 34.706 1.00 34.28 165 ARG A CA 1
ATOM 3935 C C . ARG B 1 171 ? -24.134 12.151 35.057 1.00 36.69 165 ARG A C 1
ATOM 3936 O O . ARG B 1 171 ? -22.998 12.352 34.588 1.00 32.16 165 ARG A O 1
ATOM 3944 N N . ALA B 1 172 ? -24.745 12.983 35.921 1.00 33.90 166 ALA A N 1
ATOM 3945 C CA . ALA B 1 172 ? -24.209 14.293 36.262 1.00 32.28 166 ALA A CA 1
ATOM 3946 C C . ALA B 1 172 ? -22.765 14.240 36.791 1.00 30.24 166 ALA A C 1
ATOM 3947 O O . ALA B 1 172 ? -21.950 15.088 36.449 1.00 32.65 166 ALA A O 1
ATOM 3949 N N . GLU B 1 173 ? -22.398 13.182 37.487 1.00 28.58 167 GLU A N 1
ATOM 3950 C CA . GLU B 1 173 ? -21.130 13.095 38.206 1.00 29.71 167 GLU A CA 1
ATOM 3951 C C . GLU B 1 173 ? -19.921 12.819 37.280 1.00 29.63 167 GLU A C 1
ATOM 3952 O O . GLU B 1 173 ? -18.760 12.920 37.701 1.00 29.23 167 GLU A O 1
ATOM 3958 N N . LEU B 1 174 ? -20.229 12.455 36.028 1.00 29.91 168 LEU A N 1
ATOM 3959 C CA . LEU B 1 174 ? -19.277 12.161 35.024 1.00 30.63 168 LEU A CA 1
ATOM 3960 C C . LEU B 1 174 ? -18.865 13.474 34.318 1.00 32.63 168 LEU A C 1
ATOM 3961 O O . LEU B 1 174 ? -17.852 13.491 33.650 1.00 33.06 168 LEU A O 1
ATOM 3966 N N . THR B 1 175 ? -19.603 14.586 34.523 1.00 32.90 169 THR A N 1
ATOM 3967 C CA . THR B 1 175 ? -19.505 15.711 33.650 1.00 30.32 169 THR A CA 1
ATOM 3968 C C . THR B 1 175 ? -18.605 16.749 34.288 1.00 30.63 169 THR A C 1
ATOM 3969 O O . THR B 1 175 ? -18.538 16.823 35.497 1.00 29.26 169 THR A O 1
ATOM 3973 N N . LYS B 1 176 ? -17.891 17.486 33.448 1.00 30.89 170 LYS A N 1
ATOM 3974 C CA . LYS B 1 176 ? -17.170 18.662 33.860 1.00 32.71 170 LYS A CA 1
ATOM 3975 C C . LYS B 1 176 ? -17.303 19.719 32.782 1.00 31.29 170 LYS A C 1
ATOM 3976 O O . LYS B 1 176 ? -17.105 19.396 31.623 1.00 33.04 170 LYS A O 1
ATOM 3982 N N . VAL B 1 177 ? -17.504 20.997 33.128 1.00 23.52 171 VAL A N 1
ATOM 3983 C CA . VAL B 1 177 ? -17.574 22.012 32.121 1.00 25.53 171 VAL A CA 1
ATOM 3984 C C . VAL B 1 177 ? -16.159 22.522 31.752 1.00 26.94 171 VAL A C 1
ATOM 3985 O O . VAL B 1 177 ? -15.477 22.864 32.643 1.00 27.84 171 VAL A O 1
ATOM 3989 N N . ILE B 1 178 ? -15.753 22.512 30.470 1.00 26.45 172 ILE A N 1
ATOM 3990 C CA . ILE B 1 178 ? -14.521 23.215 30.026 1.00 28.07 172 ILE A CA 1
ATOM 3991 C C . ILE B 1 178 ? -14.929 23.941 28.777 1.00 27.96 172 ILE A C 1
ATOM 3992 O O . ILE B 1 178 ? -15.458 23.350 27.795 1.00 31.30 172 ILE A O 1
ATOM 3997 N N . TYR B 1 179 ? -14.740 25.259 28.787 1.00 27.80 173 TYR A N 1
ATOM 3998 C CA . TYR B 1 179 ? -15.177 26.125 27.683 1.00 27.96 173 TYR A CA 1
ATOM 3999 C C . TYR B 1 179 ? -14.209 25.973 26.537 1.00 27.09 173 TYR A C 1
ATOM 4000 O O . TYR B 1 179 ? -13.173 25.471 26.727 1.00 31.16 173 TYR A O 1
ATOM 4009 N N . ASN B 1 180 ? -14.571 26.388 25.342 1.00 27.89 174 ASN A N 1
ATOM 4010 C CA . ASN B 1 180 ? -13.630 26.485 24.238 1.00 30.97 174 ASN A CA 1
ATOM 4011 C C . ASN B 1 180 ? -12.533 27.565 24.565 1.00 33.34 174 ASN A C 1
ATOM 4012 O O . ASN B 1 180 ? -12.847 28.574 25.199 1.00 30.11 174 ASN A O 1
ATOM 4017 N N . GLY B 1 181 ? -11.288 27.367 24.096 1.00 28.60 175 GLY A N 1
ATOM 4018 C CA . GLY B 1 181 ? -10.202 28.302 24.334 1.00 31.50 175 GLY A CA 1
ATOM 4019 C C . GLY B 1 181 ? -9.848 29.049 23.019 1.00 28.47 175 GLY A C 1
ATOM 4020 O O . GLY B 1 181 ? -10.042 28.573 21.952 1.00 31.11 175 GLY A O 1
ATOM 4021 N N . PHE B 1 182 ? -9.293 30.225 23.137 1.00 27.12 176 PHE A N 1
ATOM 4022 C CA . PHE B 1 182 ? -8.947 31.074 22.011 1.00 28.14 176 PHE A CA 1
ATOM 4023 C C . PHE B 1 182 ? -7.571 31.702 22.270 1.00 29.70 176 PHE A C 1
ATOM 4024 O O . PHE B 1 182 ? -7.238 32.015 23.421 1.00 27.73 176 PHE A O 1
ATOM 4032 N N . ASP B 1 183 ? -6.825 31.960 21.217 1.00 34.01 177 ASP A N 1
ATOM 4033 C CA . ASP B 1 183 ? -5.547 32.704 21.360 1.00 31.06 177 ASP A CA 1
ATOM 4034 C C . ASP B 1 183 ? -5.916 34.136 21.367 1.00 29.24 177 ASP A C 1
ATOM 4035 O O . ASP B 1 183 ? -6.326 34.683 20.335 1.00 30.99 177 ASP A O 1
ATOM 4040 N N . ILE B 1 184 ? -5.821 34.758 22.531 1.00 28.91 178 ILE A N 1
ATOM 4041 C CA . ILE B 1 184 ? -6.452 36.047 22.730 1.00 33.06 178 ILE A CA 1
ATOM 4042 C C . ILE B 1 184 ? -5.801 37.147 21.868 1.00 33.77 178 ILE A C 1
ATOM 4043 O O . ILE B 1 184 ? -6.495 38.016 21.447 1.00 31.35 178 ILE A O 1
ATOM 4048 N N . ASN B 1 185 ? -4.495 37.039 21.553 1.00 30.24 179 ASN A N 1
ATOM 4049 C CA . ASN B 1 185 ? -3.805 38.062 20.807 1.00 33.22 179 ASN A CA 1
ATOM 4050 C C . ASN B 1 185 ? -4.162 38.065 19.333 1.00 30.42 179 ASN A C 1
ATOM 4051 O O . ASN B 1 185 ? -4.058 39.103 18.682 1.00 33.25 179 ASN A O 1
ATOM 4056 N N . LEU B 1 186 ? -4.729 36.977 18.825 1.00 32.51 180 LEU A N 1
ATOM 4057 C CA . LEU B 1 186 ? -5.257 36.959 17.466 1.00 35.04 180 LEU A CA 1
ATOM 4058 C C . LEU B 1 186 ? -6.412 37.931 17.252 1.00 32.36 180 LEU A C 1
ATOM 4059 O O . LEU B 1 186 ? -6.719 38.273 16.116 1.00 33.37 180 LEU A O 1
ATOM 4064 N N . TYR B 1 187 ? -7.000 38.437 18.322 1.00 34.43 181 TYR A N 1
ATOM 4065 C CA . TYR B 1 187 ? -8.215 39.201 18.231 1.00 31.75 181 TYR A CA 1
ATOM 4066 C C . TYR B 1 187 ? -7.904 40.668 18.449 1.00 32.32 181 TYR A C 1
ATOM 4067 O O . TYR B 1 187 ? -8.812 41.485 18.565 1.00 31.07 181 TYR A O 1
ATOM 4076 N N . LYS B 1 188 ? -6.618 41.009 18.409 1.00 29.23 182 LYS A N 1
ATOM 4077 C CA . LYS B 1 188 ? -6.203 42.418 18.494 1.00 31.92 182 LYS A CA 1
ATOM 4078 C C . LYS B 1 188 ? -5.907 42.995 17.109 1.00 31.14 182 LYS A C 1
ATOM 4079 O O . LYS B 1 188 ? -5.135 42.448 16.321 1.00 37.91 182 LYS A O 1
ATOM 4085 N N . THR B 1 189 ? -6.546 44.086 16.788 1.00 30.37 183 THR A N 1
ATOM 4086 C CA . THR B 1 189 ? -6.404 44.720 15.492 1.00 31.38 183 THR A CA 1
ATOM 4087 C C . THR B 1 189 ? -6.161 46.225 15.729 1.00 32.36 183 THR A C 1
ATOM 4088 O O . THR B 1 189 ? -6.862 46.850 16.551 1.00 36.46 183 THR A O 1
ATOM 4092 N N . SER B 1 190 ? -5.229 46.829 14.971 1.00 38.56 184 SER A N 1
ATOM 4093 C CA . SER B 1 190 ? -4.879 48.250 15.235 1.00 39.98 184 SER A CA 1
ATOM 4094 C C . SER B 1 190 ? -5.961 49.167 14.674 1.00 37.24 184 SER A C 1
ATOM 4095 O O . SER B 1 190 ? -6.582 48.820 13.651 1.00 32.77 184 SER A O 1
ATOM 4098 N N . PRO B 1 191 ? -6.128 50.346 15.274 1.00 40.99 185 PRO A N 1
ATOM 4099 C CA . PRO B 1 191 ? -7.048 51.349 14.678 1.00 46.04 185 PRO A CA 1
ATOM 4100 C C . PRO B 1 191 ? -6.784 51.738 13.232 1.00 40.97 185 PRO A C 1
ATOM 4101 O O . PRO B 1 191 ? -7.733 52.051 12.520 1.00 38.82 185 PRO A O 1
ATOM 4105 N N . SER B 1 192 ? -5.543 51.714 12.771 1.00 43.66 186 SER A N 1
ATOM 4106 C CA . SER B 1 192 ? -5.297 52.098 11.373 1.00 49.47 186 SER A CA 1
ATOM 4107 C C . SER B 1 192 ? -5.829 51.015 10.399 1.00 47.08 186 SER A C 1
ATOM 4108 O O . SER B 1 192 ? -6.437 51.347 9.372 1.00 48.69 186 SER A O 1
ATOM 4111 N N . ASP B 1 193 ? -5.597 49.744 10.705 1.00 36.45 187 ASP A N 1
ATOM 4112 C CA . ASP B 1 193 ? -6.216 48.630 9.980 1.00 37.02 187 ASP A CA 1
ATOM 4113 C C . ASP B 1 193 ? -7.755 48.714 9.970 1.00 39.61 187 ASP A C 1
ATOM 4114 O O . ASP B 1 193 ? -8.404 48.477 8.908 1.00 40.27 187 ASP A O 1
ATOM 4119 N N . ILE B 1 194 ? -8.322 49.086 11.107 1.00 35.84 188 ILE A N 1
ATOM 4120 C CA . ILE B 1 194 ? -9.730 49.116 11.249 1.00 36.33 188 ILE A CA 1
ATOM 4121 C C . ILE B 1 194 ? -10.238 50.205 10.327 1.00 36.54 188 ILE A C 1
ATOM 4122 O O . ILE B 1 194 ? -11.164 49.992 9.600 1.00 28.17 188 ILE A O 1
ATOM 4127 N N . SER B 1 195 ? -9.580 51.359 10.330 1.00 36.70 189 SER A N 1
ATOM 4128 C CA . SER B 1 195 ? -10.049 52.517 9.521 1.00 36.58 189 SER A CA 1
ATOM 4129 C C . SER B 1 195 ? -10.010 52.263 7.992 1.00 37.86 189 SER A C 1
ATOM 4130 O O . SER B 1 195 ? -10.939 52.581 7.286 1.00 36.46 189 SER A O 1
ATOM 4133 N N . LYS B 1 196 ? -8.936 51.655 7.532 1.00 32.25 190 LYS A N 1
ATOM 4134 C CA . LYS B 1 196 ? -8.743 51.339 6.170 1.00 36.09 190 LYS A CA 1
ATOM 4135 C C . LYS B 1 196 ? -9.764 50.269 5.722 1.00 32.51 190 LYS A C 1
ATOM 4136 O O . LYS B 1 196 ? -10.239 50.328 4.601 1.00 33.47 190 LYS A O 1
ATOM 4142 N N . LEU B 1 197 ? -10.096 49.326 6.582 1.00 32.61 191 LEU A N 1
ATOM 4143 C CA . LEU B 1 197 ? -10.992 48.269 6.208 1.00 33.36 191 LEU A CA 1
ATOM 4144 C C . LEU B 1 197 ? -12.425 48.791 6.077 1.00 32.41 191 LEU A C 1
ATOM 4145 O O . LEU B 1 197 ? -13.132 48.429 5.116 1.00 33.26 191 LEU A O 1
ATOM 4150 N N . ARG B 1 198 ? -12.821 49.610 7.033 1.00 29.90 192 ARG A N 1
ATOM 4151 C CA . ARG B 1 198 ? -14.068 50.314 6.959 1.00 30.73 192 ARG A CA 1
ATOM 4152 C C . ARG B 1 198 ? -14.190 51.151 5.683 1.00 35.89 192 ARG A C 1
ATOM 4153 O O . ARG B 1 198 ? -15.238 51.116 5.027 1.00 32.83 192 ARG A O 1
ATOM 4161 N N . GLN B 1 199 ? -13.115 51.828 5.291 1.00 35.43 193 GLN A N 1
ATOM 4162 C CA . GLN B 1 199 ? -13.152 52.591 4.041 1.00 41.73 193 GLN A CA 1
ATOM 4163 C C . GLN B 1 199 ? -13.306 51.719 2.832 1.00 37.33 193 GLN A C 1
ATOM 4164 O O . GLN B 1 199 ? -14.063 52.045 1.925 1.00 35.29 193 GLN A O 1
ATOM 4170 N N . GLN B 1 200 ? -12.617 50.580 2.804 1.00 37.49 194 GLN A N 1
ATOM 4171 C CA . GLN B 1 200 ? -12.756 49.664 1.666 1.00 35.29 194 GLN A CA 1
ATOM 4172 C C . GLN B 1 200 ? -14.099 48.959 1.676 1.00 35.93 194 GLN A C 1
ATOM 4173 O O . GLN B 1 200 ? -14.554 48.451 0.623 1.00 37.70 194 GLN A O 1
ATOM 4179 N N . LEU B 1 201 ? -14.700 48.828 2.853 1.00 28.42 195 LEU A N 1
ATOM 4180 C CA . LEU B 1 201 ? -15.998 48.213 2.890 1.00 32.48 195 LEU A CA 1
ATOM 4181 C C . LEU B 1 201 ? -17.082 49.255 2.544 1.00 34.50 195 LEU A C 1
ATOM 4182 O O . LEU B 1 201 ? -18.207 48.893 2.354 1.00 40.33 195 LEU A O 1
ATOM 4187 N N . GLY B 1 202 ? -16.721 50.536 2.490 1.00 37.50 196 GLY A N 1
ATOM 4188 C CA . GLY B 1 202 ? -17.686 51.597 2.238 1.00 37.58 196 GLY A CA 1
ATOM 4189 C C . GLY B 1 202 ? -18.526 51.905 3.443 1.00 42.66 196 GLY A C 1
ATOM 4190 O O . GLY B 1 202 ? -19.623 52.423 3.300 1.00 38.61 196 GLY A O 1
ATOM 4191 N N . VAL B 1 203 ? -18.043 51.575 4.644 1.00 37.85 197 VAL A N 1
ATOM 4192 C CA . VAL B 1 203 ? -18.846 51.784 5.805 1.00 36.22 197 VAL A CA 1
ATOM 4193 C C . VAL B 1 203 ? -18.259 52.767 6.808 1.00 36.37 197 VAL A C 1
ATOM 4194 O O . VAL B 1 203 ? -18.666 52.796 8.021 1.00 34.02 197 VAL A O 1
ATOM 4198 N N . ALA B 1 204 ? -17.322 53.588 6.350 1.00 36.19 198 ALA A N 1
ATOM 4199 C CA . ALA B 1 204 ? -16.576 54.455 7.281 1.00 37.76 198 ALA A CA 1
ATOM 4200 C C . ALA B 1 204 ? -17.472 55.394 8.091 1.00 39.22 198 ALA A C 1
ATOM 4201 O O . ALA B 1 204 ? -17.190 55.678 9.263 1.00 38.96 198 ALA A O 1
ATOM 4203 N N . ASN B 1 205 ? -18.604 55.785 7.523 1.00 42.20 199 ASN A N 1
ATOM 4204 C CA . ASN B 1 205 ? -19.475 56.741 8.167 1.00 38.54 199 ASN A CA 1
ATOM 4205 C C . ASN B 1 205 ? -20.719 56.092 8.660 1.00 45.14 199 ASN A C 1
ATOM 4206 O O . ASN B 1 205 ? -21.705 56.781 8.868 1.00 39.86 199 ASN A O 1
ATOM 4211 N N . ASN B 1 206 ? -20.697 54.772 8.819 1.00 41.22 200 ASN A N 1
ATOM 4212 C CA . ASN B 1 206 ? -21.876 54.029 9.256 1.00 37.07 200 ASN A CA 1
ATOM 4213 C C . ASN B 1 206 ? -21.683 53.469 10.670 1.00 32.95 200 ASN A C 1
ATOM 4214 O O . ASN B 1 206 ? -20.581 53.365 11.161 1.00 33.82 200 ASN A O 1
ATOM 4219 N N . PHE B 1 207 ? -22.777 53.037 11.273 1.00 37.51 201 PHE A N 1
ATOM 4220 C CA . PHE B 1 207 ? -22.748 52.193 12.440 1.00 33.40 201 PHE A CA 1
ATOM 4221 C C . PHE B 1 207 ? -23.011 50.779 11.927 1.00 37.19 201 PHE A C 1
ATOM 4222 O O . PHE B 1 207 ? -24.158 50.427 11.542 1.00 34.80 201 PHE A O 1
ATOM 4230 N N . VAL B 1 208 ? -21.979 49.944 12.057 1.00 31.98 202 VAL A N 1
ATOM 4231 C CA . VAL B 1 208 ? -21.918 48.658 11.445 1.00 30.60 202 VAL A CA 1
ATOM 4232 C C . VAL B 1 208 ? -22.219 47.553 12.429 1.00 34.16 202 VAL A C 1
ATOM 4233 O O . VAL B 1 208 ? -21.527 47.369 13.472 1.00 33.23 202 VAL A O 1
ATOM 4237 N N . VAL B 1 209 ? -23.241 46.786 12.097 1.00 31.13 203 VAL A N 1
ATOM 4238 C CA . VAL B 1 209 ? -23.613 45.583 12.862 1.00 32.06 203 VAL A CA 1
ATOM 4239 C C . VAL B 1 209 ? -23.197 44.332 12.074 1.00 36.29 203 VAL A C 1
ATOM 4240 O O . VAL B 1 209 ? -23.620 44.070 10.932 1.00 33.22 203 VAL A O 1
ATOM 4244 N N . GLY B 1 210 ? -22.283 43.586 12.661 1.00 34.63 204 GLY A N 1
ATOM 4245 C CA . GLY B 1 210 ? -21.772 42.450 12.047 1.00 32.52 204 GLY A CA 1
ATOM 4246 C C . GLY B 1 210 ? -22.436 41.194 12.553 1.00 33.40 204 GLY A C 1
ATOM 4247 O O . GLY B 1 210 ? -22.738 41.057 13.724 1.00 32.49 204 GLY A O 1
ATOM 4248 N N . HIS B 1 211 ? -22.591 40.234 11.647 1.00 33.14 205 HIS A N 1
ATOM 4249 C CA . HIS B 1 211 ? -23.183 38.958 11.962 1.00 31.75 205 HIS A CA 1
ATOM 4250 C C . HIS B 1 211 ? -22.298 37.926 11.333 1.00 32.66 205 HIS A C 1
ATOM 4251 O O . HIS B 1 211 ? -22.026 37.949 10.124 1.00 31.15 205 HIS A O 1
ATOM 4258 N N . PHE B 1 212 ? -21.815 37.015 12.134 1.00 29.52 206 PHE A N 1
ATOM 4259 C CA . PHE B 1 212 ? -20.851 36.068 11.636 1.00 34.90 206 PHE A CA 1
ATOM 4260 C C . PHE B 1 212 ? -21.300 34.613 11.841 1.00 42.79 206 PHE A C 1
ATOM 4261 O O . PHE B 1 212 ? -20.981 33.961 12.811 1.00 52.69 206 PHE A O 1
ATOM 4269 N N . SER B 1 213 ? -22.048 34.100 10.914 1.00 45.49 207 SER A N 1
ATOM 4270 C CA . SER B 1 213 ? -22.363 32.712 10.932 1.00 47.46 207 SER A CA 1
ATOM 4271 C C . SER B 1 213 ? -22.906 32.424 9.608 1.00 45.26 207 SER A C 1
ATOM 4272 O O . SER B 1 213 ? -23.288 33.332 8.895 1.00 46.62 207 SER A O 1
ATOM 4275 N N . ARG B 1 214 ? -22.900 31.153 9.274 1.00 45.79 208 ARG A N 1
ATOM 4276 C CA . ARG B 1 214 ? -23.518 30.658 8.071 1.00 51.72 208 ARG A CA 1
ATOM 4277 C C . ARG B 1 214 ? -24.992 31.103 7.955 1.00 45.02 208 ARG A C 1
ATOM 4278 O O . ARG B 1 214 ? -25.703 31.252 8.946 1.00 39.66 208 ARG A O 1
ATOM 4286 N N . LEU B 1 215 ? -25.443 31.322 6.731 1.00 45.27 209 LEU A N 1
ATOM 4287 C CA . LEU B 1 215 ? -26.809 31.710 6.505 1.00 48.09 209 LEU A CA 1
ATOM 4288 C C . LEU B 1 215 ? -27.670 30.460 6.675 1.00 46.60 209 LEU A C 1
ATOM 4289 O O . LEU B 1 215 ? -27.512 29.475 5.967 1.00 50.12 209 LEU A O 1
ATOM 4294 N N . SER B 1 216 ? -28.525 30.484 7.682 1.00 45.98 210 SER A N 1
ATOM 4295 C CA . SER B 1 216 ? -29.475 29.414 7.919 1.00 44.44 210 SER A CA 1
ATOM 4296 C C . SER B 1 216 ? -30.592 30.047 8.720 1.00 47.09 210 SER A C 1
ATOM 4297 O O . SER B 1 216 ? -30.334 31.015 9.451 1.00 51.37 210 SER A O 1
ATOM 4300 N N . PRO B 1 217 ? -31.824 29.526 8.594 1.00 45.60 211 PRO A N 1
ATOM 4301 C CA . PRO B 1 217 ? -32.962 30.055 9.376 1.00 48.64 211 PRO A CA 1
ATOM 4302 C C . PRO B 1 217 ? -32.662 30.101 10.900 1.00 42.33 211 PRO A C 1
ATOM 4303 O O . PRO B 1 217 ? -32.955 31.084 11.553 1.00 46.30 211 PRO A O 1
ATOM 4307 N N . TRP B 1 218 ? -32.050 29.020 11.391 1.00 45.41 212 TRP A N 1
ATOM 4308 C CA . TRP B 1 218 ? -31.553 28.825 12.791 1.00 47.56 212 TRP A CA 1
ATOM 4309 C C . TRP B 1 218 ? -30.594 29.962 13.242 1.00 42.77 212 TRP A C 1
ATOM 4310 O O . TRP B 1 218 ? -30.575 30.306 14.430 1.00 38.04 212 TRP A O 1
ATOM 4321 N N . LYS B 1 219 ? -29.766 30.485 12.325 1.00 40.23 213 LYS A N 1
ATOM 4322 C CA . LYS B 1 219 ? -28.828 31.554 12.662 1.00 38.53 213 LYS A CA 1
ATOM 4323 C C . LYS B 1 219 ? -29.422 32.956 12.645 1.00 38.30 213 LYS A C 1
ATOM 4324 O O . LYS B 1 219 ? -28.753 33.905 13.012 1.00 33.74 213 LYS A O 1
ATOM 4330 N N . GLY B 1 220 ? -30.695 33.071 12.239 1.00 35.37 214 GLY A N 1
ATOM 4331 C CA . GLY B 1 220 ? -31.459 34.262 12.387 1.00 31.86 214 GLY A CA 1
ATOM 4332 C C . GLY B 1 220 ? -31.021 35.523 11.691 1.00 32.37 214 GLY A C 1
ATOM 4333 O O . GLY B 1 220 ? -31.321 36.602 12.147 1.00 33.54 214 GLY A O 1
ATOM 4334 N N . GLN B 1 221 ? -30.372 35.423 10.549 1.00 37.34 215 GLN A N 1
ATOM 4335 C CA . GLN B 1 221 ? -30.073 36.622 9.798 1.00 34.16 215 GLN A CA 1
ATOM 4336 C C . GLN B 1 221 ? -31.298 37.536 9.558 1.00 39.83 215 GLN A C 1
ATOM 4337 O O . GLN B 1 221 ? -31.154 38.762 9.563 1.00 33.00 215 GLN A O 1
ATOM 4343 N N . HIS B 1 222 ? -32.466 36.925 9.310 1.00 32.67 216 HIS A N 1
ATOM 4344 C CA . HIS B 1 222 ? -33.677 37.649 9.046 1.00 38.16 216 HIS A CA 1
ATOM 4345 C C . HIS B 1 222 ? -34.079 38.526 10.234 1.00 31.65 216 HIS A C 1
ATOM 4346 O O . HIS B 1 222 ? -34.686 39.564 10.019 1.00 35.39 216 HIS A O 1
ATOM 4353 N N . ILE B 1 223 ? -33.776 38.100 11.463 1.00 29.23 217 ILE A N 1
ATOM 4354 C CA . ILE B 1 223 ? -34.072 38.887 12.668 1.00 30.83 217 ILE A CA 1
ATOM 4355 C C . ILE B 1 223 ? -33.221 40.190 12.635 1.00 32.79 217 ILE A C 1
ATOM 4356 O O . ILE B 1 223 ? -33.750 41.281 12.875 1.00 36.69 217 ILE A O 1
ATOM 4361 N N . LEU B 1 224 ? -31.914 40.104 12.250 1.00 30.68 218 LEU A N 1
ATOM 4362 C CA . LEU B 1 224 ? -31.125 41.297 12.140 1.00 29.95 218 LEU A CA 1
ATOM 4363 C C . LEU B 1 224 ? -31.719 42.190 11.106 1.00 32.81 218 LEU A C 1
ATOM 4364 O O . LEU B 1 224 ? -31.784 43.448 11.240 1.00 29.25 218 LEU A O 1
ATOM 4369 N N . ILE B 1 225 ? -32.107 41.567 10.011 1.00 33.12 219 ILE A N 1
ATOM 4370 C CA . ILE B 1 225 ? -32.635 42.351 8.922 1.00 34.66 219 ILE A CA 1
ATOM 4371 C C . ILE B 1 225 ? -33.918 43.136 9.334 1.00 33.89 219 ILE A C 1
ATOM 4372 O O . ILE B 1 225 ? -34.004 44.361 9.100 1.00 35.31 219 ILE A O 1
ATOM 4377 N N . ASP B 1 226 ? -34.861 42.478 10.005 1.00 31.27 220 ASP A N 1
ATOM 4378 C CA . ASP B 1 226 ? -36.028 43.184 10.491 1.00 37.04 220 ASP A CA 1
ATOM 4379 C C . ASP B 1 226 ? -35.655 44.288 11.460 1.00 38.87 220 ASP A C 1
ATOM 4380 O O . ASP B 1 226 ? -36.204 45.371 11.435 1.00 35.08 220 ASP A O 1
ATOM 4385 N N . ALA B 1 227 ? -34.671 44.022 12.302 1.00 35.57 221 ALA A N 1
ATOM 4386 C CA . ALA B 1 227 ? -34.232 45.038 13.233 1.00 32.07 221 ALA A CA 1
ATOM 4387 C C . ALA B 1 227 ? -33.647 46.237 12.539 1.00 31.29 221 ALA A C 1
ATOM 4388 O O . ALA B 1 227 ? -33.818 47.373 12.957 1.00 32.35 221 ALA A O 1
ATOM 4390 N N . LEU B 1 228 ? -32.927 45.997 11.465 1.00 34.67 222 LEU A N 1
ATOM 4391 C CA . LEU B 1 228 ? -32.308 47.075 10.708 1.00 40.78 222 LEU A CA 1
ATOM 4392 C C . LEU B 1 228 ? -33.392 48.002 10.203 1.00 43.76 222 LEU A C 1
ATOM 4393 O O . LEU B 1 228 ? -33.180 49.191 10.099 1.00 37.68 222 LEU A O 1
ATOM 4398 N N . ALA B 1 229 ? -34.555 47.447 9.886 1.00 39.30 223 ALA A N 1
ATOM 4399 C CA . ALA B 1 229 ? -35.692 48.277 9.414 1.00 47.56 223 ALA A CA 1
ATOM 4400 C C . ALA B 1 229 ? -36.151 49.305 10.430 1.00 48.96 223 ALA A C 1
ATOM 4401 O O . ALA B 1 229 ? -36.767 50.310 10.069 1.00 50.21 223 ALA A O 1
ATOM 4403 N N . GLN B 1 230 ? -35.867 49.046 11.703 1.00 43.12 224 GLN A N 1
ATOM 4404 C CA . GLN B 1 230 ? -36.271 49.904 12.804 1.00 43.45 224 GLN A CA 1
ATOM 4405 C C . GLN B 1 230 ? -35.161 50.830 13.288 1.00 44.75 224 GLN A C 1
ATOM 4406 O O . GLN B 1 230 ? -35.294 51.409 14.358 1.00 44.41 224 GLN A O 1
ATOM 4412 N N . CYS B 1 231 ? -34.050 50.924 12.539 1.00 42.33 225 CYS A N 1
ATOM 4413 C CA . CYS B 1 231 ? -32.856 51.594 13.026 1.00 41.21 225 CYS A CA 1
ATOM 4414 C C . CYS B 1 231 ? -32.610 52.882 12.256 1.00 42.47 225 CYS A C 1
ATOM 4415 O O . CYS B 1 231 ? -33.009 52.994 11.173 1.00 41.03 225 CYS A O 1
ATOM 4418 N N . PRO B 1 232 ? -31.881 53.840 12.826 1.00 45.20 226 PRO A N 1
ATOM 4419 C CA . PRO B 1 232 ? -31.570 54.973 12.014 1.00 42.20 226 PRO A CA 1
ATOM 4420 C C . PRO B 1 232 ? -30.865 54.591 10.745 1.00 40.09 226 PRO A C 1
ATOM 4421 O O . PRO B 1 232 ? -30.233 53.516 10.639 1.00 40.23 226 PRO A O 1
ATOM 4425 N N . PRO B 1 233 ? -30.904 55.485 9.783 1.00 45.36 227 PRO A N 1
ATOM 4426 C CA . PRO B 1 233 ? -30.460 55.107 8.454 1.00 45.92 227 PRO A CA 1
ATOM 4427 C C . PRO B 1 233 ? -28.939 54.953 8.351 1.00 41.99 227 PRO A C 1
ATOM 4428 O O . PRO B 1 233 ? -28.480 54.339 7.407 1.00 48.42 227 PRO A O 1
ATOM 4432 N N . GLN B 1 234 ? -28.155 55.457 9.312 1.00 42.71 228 GLN A N 1
ATOM 4433 C CA . GLN B 1 234 ? -26.697 55.240 9.227 1.00 38.43 228 GLN A CA 1
ATOM 4434 C C . GLN B 1 234 ? -26.324 53.805 9.657 1.00 42.69 228 GLN A C 1
ATOM 4435 O O . GLN B 1 234 ? -25.143 53.414 9.544 1.00 38.77 228 GLN A O 1
ATOM 4441 N N . VAL B 1 235 ? -27.316 53.024 10.138 1.00 35.32 229 VAL A N 1
ATOM 4442 C CA . VAL B 1 235 ? -27.068 51.677 10.546 1.00 37.35 229 VAL A CA 1
ATOM 4443 C C . VAL B 1 235 ? -27.004 50.760 9.320 1.00 38.82 229 VAL A C 1
ATOM 4444 O O . VAL B 1 235 ? -27.940 50.712 8.533 1.00 32.15 229 VAL A O 1
ATOM 4448 N N . THR B 1 236 ? -25.874 50.040 9.157 1.00 34.99 230 THR A N 1
ATOM 4449 C CA . THR B 1 236 ? -25.718 48.997 8.146 1.00 33.42 230 THR A CA 1
ATOM 4450 C C . THR B 1 236 ? -25.279 47.659 8.746 1.00 35.44 230 THR A C 1
ATOM 4451 O O . THR B 1 236 ? -24.695 47.598 9.829 1.00 37.29 230 THR A O 1
ATOM 4455 N N . ALA B 1 237 ? -25.561 46.593 8.031 1.00 31.43 231 ALA A N 1
ATOM 4456 C CA . ALA B 1 237 ? -25.288 45.251 8.488 1.00 32.45 231 ALA A CA 1
ATOM 4457 C C . ALA B 1 237 ? -24.318 44.579 7.534 1.00 34.86 231 ALA A C 1
ATOM 4458 O O . ALA B 1 237 ? -24.448 44.706 6.327 1.00 33.84 231 ALA A O 1
ATOM 4460 N N . ILE B 1 238 ? -23.350 43.868 8.093 1.00 34.91 232 ILE A N 1
ATOM 4461 C CA . ILE B 1 238 ? -22.528 42.951 7.347 1.00 32.97 232 ILE A CA 1
ATOM 4462 C C . ILE B 1 238 ? -22.746 41.532 7.774 1.00 32.74 232 ILE A C 1
ATOM 4463 O O . ILE B 1 238 ? -22.674 41.197 8.976 1.00 35.46 232 ILE A O 1
ATOM 4468 N N . LEU B 1 239 ? -23.043 40.665 6.794 1.00 34.98 233 LEU A N 1
ATOM 4469 C CA . LEU B 1 239 ? -23.386 39.245 7.025 1.00 31.60 233 LEU A CA 1
ATOM 4470 C C . LEU B 1 239 ? -22.251 38.468 6.482 1.00 37.06 233 LEU A C 1
ATOM 4471 O O . LEU B 1 239 ? -22.003 38.516 5.273 1.00 37.18 233 LEU A O 1
ATOM 4476 N N . VAL B 1 240 ? -21.526 37.787 7.374 1.00 35.09 234 VAL A N 1
ATOM 4477 C CA . VAL B 1 240 ? -20.277 37.141 7.024 1.00 36.51 234 VAL A CA 1
ATOM 4478 C C . VAL B 1 240 ? -20.468 35.697 7.174 1.00 37.31 234 VAL A C 1
ATOM 4479 O O . VAL B 1 240 ? -20.846 35.218 8.247 1.00 36.14 234 VAL A O 1
ATOM 4483 N N . GLY B 1 241 ? -20.240 34.973 6.083 1.00 40.12 235 GLY A N 1
ATOM 4484 C CA . GLY B 1 241 ? -20.450 33.527 6.066 1.00 39.39 235 GLY A CA 1
ATOM 4485 C C . GLY B 1 241 ? -21.018 33.019 4.741 1.00 41.95 235 GLY A C 1
ATOM 4486 O O . GLY B 1 241 ? -21.603 33.770 3.942 1.00 43.75 235 GLY A O 1
ATOM 4487 N N . ASP B 1 242 ? -20.845 31.735 4.495 1.00 46.30 236 ASP A N 1
ATOM 4488 C CA . ASP B 1 242 ? -21.428 31.099 3.306 1.00 53.50 236 ASP A CA 1
ATOM 4489 C C . ASP B 1 242 ? -22.795 30.566 3.687 1.00 58.36 236 ASP A C 1
ATOM 4490 O O . ASP B 1 242 ? -23.105 30.373 4.879 1.00 49.45 236 ASP A O 1
ATOM 4495 N N . ALA B 1 243 ? -23.606 30.295 2.673 1.00 66.29 237 ALA A N 1
ATOM 4496 C CA . ALA B 1 243 ? -24.923 29.699 2.897 1.00 79.69 237 ALA A CA 1
ATOM 4497 C C . ALA B 1 243 ? -24.751 28.256 3.404 1.00 79.59 237 ALA A C 1
ATOM 4498 O O . ALA B 1 243 ? -23.949 27.494 2.869 1.00 92.11 237 ALA A O 1
ATOM 4500 N N . LEU B 1 244 ? -25.468 27.904 4.463 1.00 77.14 238 LEU A N 1
ATOM 4501 C CA . LEU B 1 244 ? -25.473 26.534 4.981 1.00 76.71 238 LEU A CA 1
ATOM 4502 C C . LEU B 1 244 ? -26.035 25.594 3.913 1.00 71.81 238 LEU A C 1
ATOM 4503 O O . LEU B 1 244 ? -27.069 25.905 3.312 1.00 67.25 238 LEU A O 1
ATOM 4508 N N . PHE B 1 245 ? -25.364 24.458 3.694 1.00 75.40 239 PHE A N 1
ATOM 4509 C CA . PHE B 1 245 ? -25.851 23.396 2.793 1.00 76.49 239 PHE A CA 1
ATOM 4510 C C . PHE B 1 245 ? -27.346 23.087 3.014 1.00 70.52 239 PHE A C 1
ATOM 4511 O O . PHE B 1 245 ? -27.803 22.911 4.147 1.00 59.57 239 PHE A O 1
ATOM 4519 N N . GLY B 1 246 ? -28.096 23.022 1.920 1.00 64.14 240 GLY A N 1
ATOM 4520 C CA . GLY B 1 246 ? -29.544 22.899 1.993 1.00 67.74 240 GLY A CA 1
ATOM 4521 C C . GLY B 1 246 ? -30.321 24.207 2.019 1.00 66.39 240 GLY A C 1
ATOM 4522 O O . GLY B 1 246 ? -31.439 24.228 1.534 1.00 71.87 240 GLY A O 1
ATOM 4523 N N . GLU B 1 247 ? -29.717 25.297 2.518 1.00 65.01 241 GLU A N 1
ATOM 4524 C CA . GLU B 1 247 ? -30.414 26.584 2.764 1.00 57.48 241 GLU A CA 1
ATOM 4525 C C . GLU B 1 247 ? -30.387 27.672 1.681 1.00 55.46 241 GLU A C 1
ATOM 4526 O O . GLU B 1 247 ? -30.490 28.845 1.981 1.00 58.11 241 GLU A O 1
ATOM 4532 N N . GLN B 1 248 ? -30.328 27.301 0.414 1.00 50.82 242 GLN A N 1
ATOM 4533 C CA . GLN B 1 248 ? -30.524 28.285 -0.674 1.00 49.90 242 GLN A CA 1
ATOM 4534 C C . GLN B 1 248 ? -31.920 28.938 -0.794 1.00 46.30 242 GLN A C 1
ATOM 4535 O O . GLN B 1 248 ? -32.026 30.021 -1.345 1.00 43.05 242 GLN A O 1
ATOM 4541 N N . ASP B 1 249 ? -32.982 28.295 -0.305 1.00 43.48 243 ASP A N 1
ATOM 4542 C CA . ASP B 1 249 ? -34.283 28.962 -0.218 1.00 46.89 243 ASP A CA 1
ATOM 4543 C C . ASP B 1 249 ? -34.235 30.131 0.786 1.00 42.64 243 ASP A C 1
ATOM 4544 O O . ASP B 1 249 ? -34.946 31.137 0.635 1.00 39.49 243 ASP A O 1
ATOM 4549 N N . TYR B 1 250 ? -33.399 29.958 1.815 1.00 46.47 244 TYR A N 1
ATOM 4550 C CA . TYR B 1 250 ? -33.229 30.968 2.871 1.00 42.87 244 TYR A CA 1
ATOM 4551 C C . TYR B 1 250 ? -32.551 32.214 2.322 1.00 46.85 244 TYR A C 1
ATOM 4552 O O . TYR B 1 250 ? -33.110 33.334 2.375 1.00 46.13 244 TYR A O 1
ATOM 4561 N N . VAL B 1 251 ? -31.393 32.009 1.712 1.00 48.51 245 VAL A N 1
ATOM 4562 C CA . VAL B 1 251 ? -30.738 33.067 1.012 1.00 50.05 245 VAL A CA 1
ATOM 4563 C C . VAL B 1 251 ? -31.743 33.840 0.123 1.00 52.85 245 VAL A C 1
ATOM 4564 O O . VAL B 1 251 ? -31.753 35.070 0.117 1.00 42.39 245 VAL A O 1
ATOM 4568 N N . LYS B 1 252 ? -32.588 33.136 -0.646 1.00 56.50 246 LYS A N 1
ATOM 4569 C CA . LYS B 1 252 ? -33.557 33.858 -1.514 1.00 48.64 246 LYS A CA 1
ATOM 4570 C C . LYS B 1 252 ? -34.482 34.770 -0.718 1.00 39.92 246 LYS A C 1
ATOM 4571 O O . LYS B 1 252 ? -34.739 35.938 -1.082 1.00 43.98 246 LYS A O 1
ATOM 4577 N N . GLU B 1 253 ? -34.964 34.223 0.387 1.00 43.08 247 GLU A N 1
ATOM 4578 C CA . GLU B 1 253 ? -35.947 34.854 1.264 1.00 48.97 247 GLU A CA 1
ATOM 4579 C C . GLU B 1 253 ? -35.320 36.072 1.906 1.00 43.04 247 GLU A C 1
ATOM 4580 O O . GLU B 1 253 ? -36.010 37.082 2.126 1.00 41.89 247 GLU A O 1
ATOM 4586 N N . LEU B 1 254 ? -34.016 35.991 2.176 1.00 41.80 248 LEU A N 1
ATOM 4587 C CA . LEU B 1 254 ? -33.317 37.130 2.778 1.00 40.17 248 LEU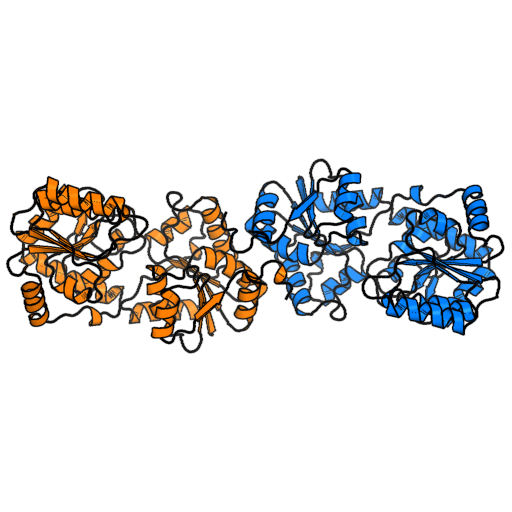 A CA 1
ATOM 4588 C C . LEU B 1 254 ? -33.235 38.236 1.780 1.00 39.41 248 LEU A C 1
ATOM 4589 O O . LEU B 1 254 ? -33.515 39.360 2.119 1.00 41.15 248 LEU A O 1
ATOM 4594 N N . HIS B 1 255 ? -32.733 37.929 0.577 1.00 43.97 249 HIS A N 1
ATOM 4595 C CA . HIS B 1 255 ? -32.624 38.937 -0.485 1.00 44.01 249 HIS A CA 1
ATOM 4596 C C . HIS B 1 255 ? -33.979 39.595 -0.751 1.00 40.80 249 HIS A C 1
ATOM 4597 O O . HIS B 1 255 ? -34.047 40.806 -0.977 1.00 47.95 249 HIS A O 1
ATOM 4604 N N . GLN B 1 256 ? -35.063 38.837 -0.656 1.00 44.08 250 GLN A N 1
ATOM 4605 C CA . GLN B 1 256 ? -36.414 39.391 -0.877 1.00 44.37 250 GLN A CA 1
ATOM 4606 C C . GLN B 1 256 ? -36.912 40.279 0.237 1.00 49.94 250 GLN A C 1
ATOM 4607 O O . GLN B 1 256 ? -37.599 41.306 -0.000 1.00 52.50 250 GLN A O 1
ATOM 4613 N N . GLN B 1 257 ? -36.593 39.880 1.474 1.00 44.12 251 GLN A N 1
ATOM 4614 C CA . GLN B 1 257 ? -36.964 40.661 2.651 1.00 42.58 251 GLN A CA 1
ATOM 4615 C C . GLN B 1 257 ? -36.168 41.990 2.574 1.00 41.97 251 GLN A C 1
ATOM 4616 O O . GLN B 1 257 ? -36.713 43.078 2.755 1.00 37.72 251 GLN A O 1
ATOM 4622 N N . ILE B 1 258 ? -34.866 41.874 2.299 1.00 38.79 252 ILE A N 1
ATOM 4623 C CA . ILE B 1 258 ? -34.004 43.052 2.165 1.00 39.68 252 ILE A CA 1
ATOM 4624 C C . ILE B 1 258 ? -34.606 43.987 1.083 1.00 43.97 252 ILE A C 1
ATOM 4625 O O . ILE B 1 258 ? -34.789 45.202 1.319 1.00 40.00 252 ILE A O 1
ATOM 4630 N N . THR B 1 259 ? -34.906 43.421 -0.097 1.00 43.09 253 THR A N 1
ATOM 4631 C CA . THR B 1 259 ? -35.438 44.246 -1.206 1.00 48.17 253 THR A CA 1
ATOM 4632 C C . THR B 1 259 ? -36.787 44.837 -0.778 1.00 45.11 253 THR A C 1
ATOM 4633 O O . THR B 1 259 ? -36.999 46.033 -0.857 1.00 53.70 253 THR A O 1
ATOM 4637 N N . ARG B 1 260 ? -37.657 44.006 -0.238 1.00 43.13 254 ARG A N 1
ATOM 4638 C CA . ARG B 1 260 ? -38.901 44.485 0.317 1.00 47.11 254 ARG A CA 1
ATOM 4639 C C . ARG B 1 260 ? -38.751 45.625 1.280 1.00 52.83 254 ARG A C 1
ATOM 4640 O O . ARG B 1 260 ? -39.634 46.437 1.316 1.00 50.80 254 ARG A O 1
ATOM 4648 N N . LEU B 1 261 ? -37.678 45.674 2.098 1.00 52.06 255 LEU A N 1
ATOM 4649 C CA . LEU B 1 261 ? -37.587 46.691 3.192 1.00 47.06 255 LEU A CA 1
ATOM 4650 C C . LEU B 1 261 ? -36.798 47.907 2.758 1.00 46.98 255 LEU A C 1
ATOM 4651 O O . LEU B 1 261 ? -36.695 48.852 3.508 1.00 46.68 255 LEU A O 1
ATOM 4656 N N . GLY B 1 262 ? -36.215 47.870 1.559 1.00 51.51 256 GLY A N 1
ATOM 4657 C CA . GLY B 1 262 ? -35.359 48.968 1.073 1.00 49.80 256 GLY A CA 1
ATOM 4658 C C . GLY B 1 262 ? -33.921 48.965 1.578 1.00 50.05 256 GLY A C 1
ATOM 4659 O O . GLY B 1 262 ? -33.264 49.989 1.543 1.00 45.41 256 GLY A O 1
ATOM 4660 N N . LEU B 1 263 ? -33.401 47.808 1.989 1.00 49.44 257 LEU A N 1
ATOM 4661 C CA . LEU B 1 263 ? -32.150 47.773 2.693 1.00 41.38 257 LEU A CA 1
ATOM 4662 C C . LEU B 1 263 ? -31.004 47.272 1.844 1.00 46.28 257 LEU A C 1
ATOM 4663 O O . LEU B 1 263 ? -29.934 46.957 2.359 1.00 38.06 257 LEU A O 1
ATOM 4668 N N . GLU B 1 264 ? -31.176 47.224 0.517 1.00 43.41 258 GLU A N 1
ATOM 4669 C CA . GLU B 1 264 ? -30.210 46.477 -0.310 1.00 48.63 258 GLU A CA 1
ATOM 4670 C C . GLU B 1 264 ? -28.825 47.060 -0.190 1.00 45.14 258 GLU A C 1
ATOM 4671 O O . GLU B 1 264 ? -27.834 46.352 -0.344 1.00 40.95 258 GLU A O 1
ATOM 4677 N N . ASN B 1 265 ? -28.778 48.367 0.046 1.00 43.00 259 ASN A N 1
ATOM 4678 C CA . ASN B 1 265 ? -27.535 49.076 0.167 1.00 45.05 259 ASN A CA 1
ATOM 4679 C C . ASN B 1 265 ? -27.063 49.243 1.594 1.00 43.93 259 ASN A C 1
ATOM 4680 O O . ASN B 1 265 ? -25.992 49.835 1.817 1.00 40.44 259 ASN A O 1
ATOM 4685 N N . ARG B 1 266 ? -27.834 48.674 2.514 1.00 39.89 260 ARG A N 1
ATOM 4686 C CA . ARG B 1 266 ? -27.543 48.689 3.953 1.00 39.96 260 ARG A CA 1
ATOM 4687 C C . ARG B 1 266 ? -27.188 47.309 4.519 1.00 39.53 260 ARG A C 1
ATOM 4688 O O . ARG B 1 266 ? -27.001 47.160 5.741 1.00 35.70 260 ARG A O 1
ATOM 4696 N N . VAL B 1 267 ? -27.119 46.298 3.643 1.00 38.08 261 VAL A N 1
ATOM 4697 C CA . VAL B 1 267 ? -26.749 44.943 4.033 1.00 36.97 261 VAL A CA 1
ATOM 4698 C C . VAL B 1 267 ? -25.690 44.472 3.044 1.00 44.07 261 VAL A C 1
ATOM 4699 O O . VAL B 1 267 ? -25.902 44.598 1.829 1.00 40.58 261 VAL A O 1
ATOM 4703 N N . LYS B 1 268 ? -24.510 44.061 3.531 1.00 38.79 262 LYS A N 1
ATOM 4704 C CA . LYS B 1 268 ? -23.506 43.416 2.676 1.00 36.26 262 LYS A CA 1
ATOM 4705 C C . LYS B 1 268 ? -23.395 41.924 2.982 1.00 36.51 262 LYS A C 1
ATOM 4706 O O . LYS B 1 268 ? -23.213 41.569 4.147 1.00 39.10 262 LYS A O 1
ATOM 4712 N N . PHE B 1 269 ? -23.418 41.067 1.968 1.00 33.26 263 PHE A N 1
ATOM 4713 C CA . PHE B 1 269 ? -23.117 39.686 2.141 1.00 32.92 263 PHE A CA 1
ATOM 4714 C C . PHE B 1 269 ? -21.670 39.447 1.719 1.00 36.56 263 PHE A C 1
ATOM 4715 O O . PHE B 1 269 ? -21.389 39.430 0.540 1.00 37.17 263 PHE A O 1
ATOM 4723 N N . LEU B 1 270 ? -20.764 39.184 2.655 1.00 35.34 264 LEU A N 1
ATOM 4724 C CA . LEU B 1 270 ? -19.360 39.042 2.297 1.00 35.77 264 LEU A CA 1
ATOM 4725 C C . LEU B 1 270 ? -18.955 37.685 1.847 1.00 37.14 264 LEU A C 1
ATOM 4726 O O . LEU B 1 270 ? -17.830 37.520 1.391 1.00 43.69 264 LEU A O 1
ATOM 4731 N N . GLY B 1 271 ? -19.777 36.690 2.094 1.00 40.26 265 GLY A N 1
ATOM 4732 C CA . GLY B 1 271 ? -19.376 35.339 1.785 1.00 38.36 265 GLY A CA 1
ATOM 4733 C C . GLY B 1 271 ? -18.469 34.773 2.851 1.00 43.87 265 GLY A C 1
ATOM 4734 O O . GLY B 1 271 ? -18.371 35.297 3.983 1.00 43.95 265 GLY A O 1
ATOM 4735 N N . PHE B 1 272 ? -17.744 33.718 2.499 1.00 44.92 266 PHE A N 1
ATOM 4736 C CA . PHE B 1 272 ? -16.855 33.143 3.470 1.00 46.03 266 PHE A CA 1
ATOM 4737 C C . PHE B 1 272 ? -15.647 34.030 3.646 1.00 41.76 266 PHE A C 1
ATOM 4738 O O . PHE B 1 272 ? -14.997 34.414 2.697 1.00 42.41 266 PHE A O 1
ATOM 4746 N N . ARG B 1 273 ? -15.333 34.306 4.893 1.00 38.29 267 ARG A N 1
ATOM 4747 C CA . ARG B 1 273 ? -14.141 35.036 5.256 1.00 39.86 267 ARG A CA 1
ATOM 4748 C C . ARG B 1 273 ? -13.329 34.363 6.344 1.00 39.43 267 ARG A C 1
ATOM 4749 O O . ARG B 1 273 ? -13.855 33.979 7.329 1.00 42.32 267 ARG A O 1
ATOM 4757 N N . ALA B 1 274 ? -12.041 34.188 6.136 1.00 44.39 268 ALA A N 1
ATOM 4758 C CA . ALA B 1 274 ? -11.109 33.813 7.190 1.00 45.91 268 ALA A CA 1
ATOM 4759 C C . ALA B 1 274 ? -10.803 34.890 8.213 1.00 43.26 268 ALA A C 1
ATOM 4760 O O . ALA B 1 274 ? -10.634 34.611 9.364 1.00 48.04 268 ALA A O 1
ATOM 4762 N N . ASP B 1 275 ? -10.697 36.120 7.757 1.00 41.35 269 ASP A N 1
ATOM 4763 C CA . ASP B 1 275 ? -10.231 37.219 8.564 1.00 42.71 269 ASP A CA 1
ATOM 4764 C C . ASP B 1 275 ? -11.329 37.792 9.453 1.00 36.62 269 ASP A C 1
ATOM 4765 O O . ASP B 1 275 ? -11.649 38.951 9.390 1.00 34.75 269 ASP A O 1
ATOM 4770 N N . ILE B 1 276 ? -11.890 36.946 10.289 1.00 35.30 270 ILE A N 1
ATOM 4771 C CA . ILE B 1 276 ? -12.994 37.340 11.131 1.00 40.12 270 ILE A CA 1
ATOM 4772 C C . ILE B 1 276 ? -12.647 38.398 12.162 1.00 35.30 270 ILE A C 1
ATOM 4773 O O . ILE B 1 276 ? -13.369 39.328 12.377 1.00 34.28 270 ILE A O 1
ATOM 4778 N N . PRO B 1 277 ? -11.414 38.182 12.784 1.00 32.66 271 PRO A N 1
ATOM 4779 C CA . PRO B 1 277 ? -11.102 39.159 13.826 1.00 31.54 271 PRO A CA 1
ATOM 4780 C C . PRO B 1 277 ? -11.069 40.566 13.282 1.00 32.20 271 PRO A C 1
ATOM 4781 O O . PRO B 1 277 ? -11.595 41.457 13.884 1.00 32.30 271 PRO A O 1
ATOM 4785 N N . GLN B 1 278 ? -10.466 40.729 12.128 1.00 32.79 272 GLN A N 1
ATOM 4786 C CA . GLN B 1 278 ? -10.348 42.042 11.488 1.00 35.46 272 GLN A CA 1
ATOM 4787 C C . GLN B 1 278 ? -11.706 42.632 11.088 1.00 27.05 272 GLN A C 1
ATOM 4788 O O . GLN B 1 278 ? -11.906 43.780 11.277 1.00 29.96 272 GLN A O 1
ATOM 4794 N N . LEU B 1 279 ? -12.583 41.843 10.472 1.00 33.33 273 LEU A N 1
ATOM 4795 C CA . LEU B 1 279 ? -13.983 42.263 10.204 1.00 31.37 273 LEU A CA 1
ATOM 4796 C C . LEU B 1 279 ? -14.728 42.606 11.443 1.00 30.75 273 LEU A C 1
ATOM 4797 O O . LEU B 1 279 ? -15.488 43.562 11.470 1.00 32.91 273 LEU A O 1
ATOM 4802 N N . MET B 1 280 ? -14.557 41.812 12.512 1.00 33.42 274 MET A N 1
ATOM 4803 C CA . MET B 1 280 ? -15.165 42.171 13.794 1.00 30.38 274 MET A CA 1
ATOM 4804 C C . MET B 1 280 ? -14.730 43.537 14.317 1.00 31.30 274 MET A C 1
ATOM 4805 O O . MET B 1 280 ? -15.559 44.330 14.833 1.00 30.52 274 MET A O 1
ATOM 4810 N N . ALA B 1 281 ? -13.434 43.793 14.251 1.00 28.93 275 ALA A N 1
ATOM 4811 C CA . ALA B 1 281 ? -12.842 45.051 14.677 1.00 30.38 275 ALA A CA 1
ATOM 4812 C C . ALA B 1 281 ? -13.434 46.242 13.873 1.00 33.23 275 ALA A C 1
ATOM 4813 O O . ALA B 1 281 ? -13.557 47.337 14.374 1.00 37.40 275 ALA A O 1
ATOM 4815 N N . ALA B 1 282 ? -13.772 46.015 12.627 1.00 29.53 276 ALA A N 1
ATOM 4816 C CA . ALA B 1 282 ? -14.347 47.059 11.786 1.00 30.94 276 ALA A CA 1
ATOM 4817 C C . ALA B 1 282 ? -15.827 47.285 12.095 1.00 32.30 276 ALA A C 1
ATOM 4818 O O . ALA B 1 282 ? -16.370 48.236 11.621 1.00 31.99 276 ALA A O 1
ATOM 4820 N N . CYS B 1 283 ? -16.497 46.338 12.762 1.00 32.78 277 CYS A N 1
ATOM 4821 C CA . CYS B 1 283 ? -17.891 46.550 13.203 1.00 30.10 277 CYS A CA 1
ATOM 4822 C C . CYS B 1 283 ? -17.958 47.493 14.384 1.00 33.28 277 CYS A C 1
ATOM 4823 O O . CYS B 1 283 ? -16.977 47.737 15.056 1.00 32.28 277 CYS A O 1
ATOM 4826 N N . ASP B 1 284 ? -19.139 48.024 14.640 1.00 33.61 278 ASP A N 1
ATOM 4827 C CA . ASP B 1 284 ? -19.360 48.769 15.835 1.00 35.66 278 ASP A CA 1
ATOM 4828 C C . ASP B 1 284 ? -20.155 47.929 16.871 1.00 37.31 278 ASP A C 1
ATOM 4829 O O . ASP B 1 284 ? -20.272 48.294 18.008 1.00 32.19 278 ASP A O 1
ATOM 4834 N N . LEU B 1 285 ? -20.784 46.849 16.436 1.00 32.58 279 LEU A N 1
ATOM 4835 C CA . LEU B 1 285 ? -21.541 45.962 17.283 1.00 29.26 279 LEU A CA 1
ATOM 4836 C C . LEU B 1 285 ? -21.542 44.627 16.560 1.00 32.14 279 LEU A C 1
ATOM 4837 O O . LEU B 1 285 ? -21.678 44.592 15.311 1.00 30.59 279 LEU A O 1
ATOM 4842 N N . VAL B 1 286 ? -21.411 43.524 17.317 1.00 30.29 280 VAL A N 1
ATOM 4843 C CA . VAL B 1 286 ? -21.484 42.207 16.767 1.00 28.04 280 VAL A CA 1
ATOM 4844 C C . VAL B 1 286 ? -22.767 41.601 17.276 1.00 32.59 280 VAL A C 1
ATOM 4845 O O . VAL B 1 286 ? -23.028 41.597 18.473 1.00 34.06 280 VAL A O 1
ATOM 4849 N N . ALA B 1 287 ? -23.568 41.028 16.378 1.00 34.82 281 ALA A N 1
ATOM 4850 C CA . ALA B 1 287 ? -24.818 40.405 16.773 1.00 29.64 281 ALA A CA 1
ATOM 4851 C C . ALA B 1 287 ? -24.887 38.951 16.471 1.00 28.10 281 ALA A C 1
ATOM 4852 O O . ALA B 1 287 ? -24.654 38.494 15.344 1.00 32.03 281 ALA A O 1
ATOM 4854 N N . HIS B 1 288 ? -25.262 38.197 17.478 1.00 29.90 282 HIS A N 1
ATOM 4855 C CA . HIS B 1 288 ? -25.614 36.792 17.357 1.00 32.30 282 HIS A CA 1
ATOM 4856 C C . HIS B 1 288 ? -27.149 36.749 17.535 1.00 36.80 282 HIS A C 1
ATOM 4857 O O . HIS B 1 288 ? -27.648 37.295 18.474 1.00 33.70 282 HIS A O 1
ATOM 4864 N N . THR B 1 289 ? -27.892 36.154 16.609 1.00 37.92 283 THR A N 1
ATOM 4865 C CA . THR B 1 289 ? -29.349 36.295 16.610 1.00 37.77 283 THR A CA 1
ATOM 4866 C C . THR B 1 289 ? -30.034 34.935 16.379 1.00 41.94 283 THR A C 1
ATOM 4867 O O . THR B 1 289 ? -31.220 34.876 15.925 1.00 40.51 283 THR A O 1
ATOM 4871 N N . SER B 1 290 ? -29.320 33.846 16.706 1.00 37.88 284 SER A N 1
ATOM 4872 C CA . SER B 1 290 ? -29.818 32.485 16.524 1.00 39.71 284 SER A CA 1
ATOM 4873 C C . SER B 1 290 ? -31.150 32.236 17.234 1.00 40.41 284 SER A C 1
ATOM 4874 O O . SER B 1 290 ? -31.409 32.770 18.305 1.00 37.29 284 SER A O 1
ATOM 4877 N N . THR B 1 291 ? -32.023 31.470 16.596 1.00 40.98 285 THR A N 1
ATOM 4878 C CA . THR B 1 291 ? -33.397 31.270 17.079 1.00 44.24 285 THR A CA 1
ATOM 4879 C C . THR B 1 291 ? -33.539 29.914 17.740 1.00 50.48 285 THR A C 1
ATOM 4880 O O . THR B 1 291 ? -34.621 29.557 18.199 1.00 53.11 285 THR A O 1
ATOM 4884 N N . ALA B 1 292 ? -32.452 29.147 17.773 1.00 48.78 286 ALA A N 1
ATOM 4885 C CA . ALA B 1 292 ? -32.450 27.901 18.513 1.00 53.59 286 ALA A CA 1
ATOM 4886 C C . ALA B 1 292 ? -31.284 27.942 19.491 1.00 45.80 286 ALA A C 1
ATOM 4887 O O . ALA B 1 292 ? -30.229 28.430 19.117 1.00 40.25 286 ALA A O 1
ATOM 4889 N N . PRO B 1 293 ? -31.454 27.415 20.712 1.00 45.03 287 PRO A N 1
ATOM 4890 C CA . PRO B 1 293 ? -30.353 27.498 21.714 1.00 45.23 287 PRO A CA 1
ATOM 4891 C C . PRO B 1 293 ? -29.150 26.820 21.165 1.00 41.95 287 PRO A C 1
ATOM 4892 O O . PRO B 1 293 ? -29.305 25.832 20.515 1.00 40.92 287 PRO A O 1
ATOM 4896 N N . GLU B 1 294 ? -27.992 27.413 21.326 1.00 39.94 288 GLU A N 1
ATOM 4897 C CA . GLU B 1 294 ? -26.733 26.863 20.892 1.00 45.00 288 GLU A CA 1
ATOM 4898 C C . GLU B 1 294 ? -25.827 26.602 22.112 1.00 41.65 288 GLU A C 1
ATOM 4899 O O . GLU B 1 294 ? -25.888 27.283 23.124 1.00 40.15 288 GLU A O 1
ATOM 4905 N N . PRO B 1 295 ? -25.016 25.569 22.025 1.00 40.07 289 PRO A N 1
ATOM 4906 C CA . PRO B 1 295 ? -24.321 25.143 23.249 1.00 43.05 289 PRO A CA 1
ATOM 4907 C C . PRO B 1 295 ? -23.242 26.103 23.670 1.00 38.54 289 PRO A C 1
ATOM 4908 O O . PRO B 1 295 ? -23.035 26.237 24.832 1.00 41.65 289 PRO A O 1
ATOM 4912 N N . PHE B 1 296 ? -22.606 26.790 22.712 1.00 35.06 290 PHE A N 1
ATOM 4913 C CA . PHE B 1 296 ? -21.467 27.687 23.014 1.00 42.14 290 PHE A CA 1
ATOM 4914 C C . PHE B 1 296 ? -21.201 28.567 21.784 1.00 47.88 290 PHE A C 1
ATOM 4915 O O . PHE B 1 296 ? -20.599 28.116 20.753 1.00 63.24 290 PHE A O 1
ATOM 4923 N N . GLY B 1 297 ? -21.596 29.802 21.856 1.00 40.66 291 GLY A N 1
ATOM 4924 C CA . GLY B 1 297 ? -21.333 30.721 20.718 1.00 41.32 291 GLY A CA 1
ATOM 4925 C C . GLY B 1 297 ? -19.858 31.193 20.591 1.00 36.46 291 GLY A C 1
ATOM 4926 O O . GLY B 1 297 ? -19.466 32.164 21.233 1.00 34.04 291 GLY A O 1
ATOM 4927 N N . ARG B 1 298 ? -19.052 30.512 19.786 1.00 32.57 292 ARG A N 1
ATOM 4928 C CA . ARG B 1 298 ? -17.654 30.951 19.497 1.00 32.55 292 ARG A CA 1
ATOM 4929 C C . ARG B 1 298 ? -17.604 32.393 19.079 1.00 29.73 292 ARG A C 1
ATOM 4930 O O . ARG B 1 298 ? -16.823 33.191 19.577 1.00 29.04 292 ARG A O 1
ATOM 4938 N N . VAL B 1 299 ? -18.534 32.798 18.231 1.00 32.51 293 VAL A N 1
ATOM 4939 C CA . VAL B 1 299 ? -18.550 34.159 17.707 1.00 30.39 293 VAL A CA 1
ATOM 4940 C C . VAL B 1 299 ? -18.774 35.210 18.768 1.00 30.15 293 VAL A C 1
ATOM 4941 O O . VAL B 1 299 ? -18.308 36.351 18.641 1.00 30.31 293 VAL A O 1
ATOM 4945 N N . ILE B 1 300 ? -19.510 34.855 19.790 1.00 28.81 294 ILE A N 1
ATOM 4946 C CA . ILE B 1 300 ? -19.790 35.796 20.842 1.00 28.86 294 ILE A CA 1
ATOM 4947 C C . ILE B 1 300 ? -18.441 36.052 21.615 1.00 28.37 294 ILE A C 1
ATOM 4948 O O . ILE B 1 300 ? -18.041 37.175 21.856 1.00 28.10 294 ILE A O 1
ATOM 4953 N N . VAL B 1 301 ? -17.771 34.993 21.965 1.00 27.64 295 VAL A N 1
ATOM 4954 C CA . VAL B 1 301 ? -16.455 35.122 22.641 1.00 26.79 295 VAL A CA 1
ATOM 4955 C C . VAL B 1 301 ? -15.437 35.881 21.779 1.00 26.24 295 VAL A C 1
ATOM 4956 O O . VAL B 1 301 ? -14.632 36.713 22.266 1.00 31.51 295 VAL A O 1
ATOM 4960 N N . GLU B 1 302 ? -15.391 35.553 20.499 1.00 29.76 296 GLU A N 1
ATOM 4961 C CA . GLU B 1 302 ? -14.449 36.214 19.597 1.00 30.87 296 GLU A CA 1
ATOM 4962 C C . GLU B 1 302 ? -14.685 37.723 19.556 1.00 32.47 296 GLU A C 1
ATOM 4963 O O . GLU B 1 302 ? -13.749 38.510 19.666 1.00 25.83 296 GLU A O 1
ATOM 4969 N N . ALA B 1 303 ? -15.964 38.123 19.515 1.00 29.12 297 ALA A N 1
ATOM 4970 C CA . ALA B 1 303 ? -16.339 39.522 19.483 1.00 28.85 297 ALA A CA 1
ATOM 4971 C C . ALA B 1 303 ? -15.894 40.216 20.710 1.00 29.35 297 ALA A C 1
ATOM 4972 O O . ALA B 1 303 ? -15.378 41.324 20.625 1.00 26.70 297 ALA A O 1
ATOM 4974 N N . MET B 1 304 ? -16.101 39.541 21.848 1.00 28.77 298 MET A N 1
ATOM 4975 C CA . MET B 1 304 ? -15.681 40.023 23.158 1.00 29.53 298 MET A CA 1
ATOM 4976 C C . MET B 1 304 ? -14.147 40.178 23.188 1.00 30.00 298 MET A C 1
ATOM 4977 O O . MET B 1 304 ? -13.636 41.198 23.673 1.00 29.74 298 MET A O 1
ATOM 4982 N N . LEU B 1 305 ? -13.422 39.201 22.678 1.00 27.31 299 LEU A N 1
ATOM 4983 C CA . LEU B 1 305 ? -11.931 39.287 22.677 1.00 30.30 299 LEU A CA 1
ATOM 4984 C C . LEU B 1 305 ? -11.465 40.369 21.700 1.00 33.42 299 LEU A C 1
ATOM 4985 O O . LEU B 1 305 ? -10.398 40.969 21.878 1.00 30.60 299 LEU A O 1
ATOM 4990 N N . CYS B 1 306 ? -12.308 40.696 20.710 1.00 32.41 300 CYS A N 1
ATOM 4991 C CA . CYS B 1 306 ? -12.045 41.855 19.845 1.00 30.82 300 CYS A CA 1
ATOM 4992 C C . CYS B 1 306 ? -12.287 43.193 20.523 1.00 33.03 300 CYS A C 1
ATOM 4993 O O . CYS B 1 306 ? -12.116 44.234 19.905 1.00 34.50 300 CYS A O 1
ATOM 4996 N N . GLY B 1 307 ? -12.638 43.174 21.787 1.00 31.17 301 GLY A N 1
ATOM 4997 C CA . GLY B 1 307 ? -13.131 44.360 22.460 1.00 35.75 301 GLY A CA 1
ATOM 4998 C C . GLY B 1 307 ? -14.388 45.024 21.842 1.00 37.24 301 GLY A C 1
ATOM 4999 O O . GLY B 1 307 ? -14.454 46.239 21.764 1.00 30.82 301 GLY A 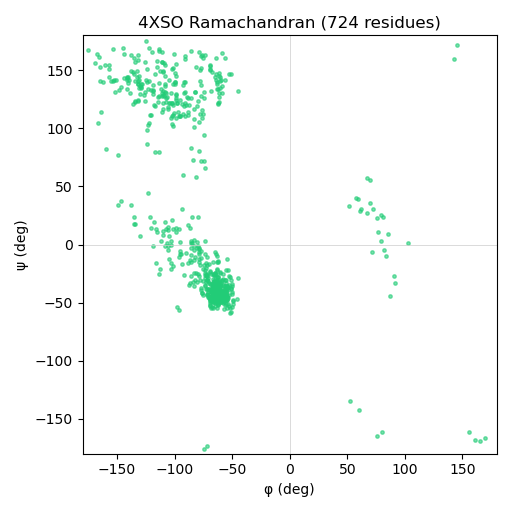O 1
ATOM 5000 N N . LYS B 1 308 ? -15.357 44.248 21.394 1.00 31.44 302 LYS A N 1
ATOM 5001 C CA . LYS B 1 308 ? -16.548 44.808 20.751 1.00 30.29 302 LYS A CA 1
ATOM 5002 C C . LYS B 1 308 ? -17.818 44.672 21.586 1.00 26.48 302 LYS A C 1
ATOM 5003 O O . LYS B 1 308 ? -17.991 43.762 22.335 1.00 28.81 302 LYS A O 1
ATOM 5009 N N . PRO B 1 309 ? -18.724 45.615 21.458 1.00 26.70 303 PRO A N 1
ATOM 5010 C CA . PRO B 1 309 ? -20.030 45.340 22.039 1.00 29.49 303 PRO A CA 1
ATOM 5011 C C . PRO B 1 309 ? -20.641 44.156 21.317 1.00 29.90 303 PRO A C 1
ATOM 5012 O O . PRO B 1 309 ? -20.520 44.034 20.041 1.00 29.40 303 PRO A O 1
ATOM 5016 N N . VAL B 1 310 ? -21.252 43.286 22.078 1.00 28.83 304 VAL A N 1
ATOM 5017 C CA . VAL B 1 310 ? -21.876 42.084 21.543 1.00 28.83 304 VAL A CA 1
ATOM 5018 C C . VAL B 1 310 ? -23.328 41.982 22.059 1.00 27.88 304 VAL A C 1
ATOM 5019 O O . VAL B 1 310 ? -23.608 42.291 23.211 1.00 29.85 304 VAL A O 1
ATOM 5023 N N . VAL B 1 311 ? -24.241 41.608 21.184 1.00 29.51 305 VAL A N 1
ATOM 5024 C CA . VAL B 1 311 ? -25.639 41.332 21.564 1.00 29.80 305 VAL A CA 1
ATOM 5025 C C . VAL B 1 311 ? -25.891 39.920 21.117 1.00 29.84 305 VAL A C 1
ATOM 5026 O O . VAL B 1 311 ? -25.559 39.530 20.024 1.00 29.86 305 VAL A O 1
ATOM 5030 N N . ALA B 1 312 ? -26.484 39.138 21.977 1.00 29.18 306 ALA A N 1
ATOM 5031 C CA . ALA B 1 312 ? -26.697 37.762 21.676 1.00 32.25 306 ALA A CA 1
ATOM 5032 C C . ALA B 1 312 ? -28.109 37.366 22.063 1.00 32.63 306 ALA A C 1
ATOM 5033 O O . ALA B 1 312 ? -28.746 37.997 22.883 1.00 32.76 306 ALA A O 1
ATOM 5035 N N . ALA B 1 313 ? -28.564 36.275 21.495 1.00 37.19 307 ALA A N 1
ATOM 5036 C CA . ALA B 1 313 ? -29.891 35.742 21.829 1.00 38.88 307 ALA A CA 1
ATOM 5037 C C . ALA B 1 313 ? -29.735 35.050 23.163 1.00 38.41 307 ALA A C 1
ATOM 5038 O O . ALA B 1 313 ? -28.739 34.333 23.384 1.00 37.41 307 ALA A O 1
ATOM 5040 N N . LYS B 1 314 ? -30.720 35.256 24.046 1.00 33.69 308 LYS A N 1
ATOM 5041 C CA . LYS B 1 314 ? -30.728 34.764 25.386 1.00 36.29 308 LYS A CA 1
ATOM 5042 C C . LYS B 1 314 ? -31.296 33.335 25.427 1.00 41.52 308 LYS A C 1
ATOM 5043 O O . LYS B 1 314 ? -32.491 33.129 25.676 1.00 41.52 308 LYS A O 1
ATOM 5049 N N . ALA B 1 315 ? -30.425 32.379 25.136 1.00 37.54 309 ALA A N 1
ATOM 5050 C CA . ALA B 1 315 ? -30.726 30.951 25.106 1.00 40.30 309 ALA A CA 1
ATOM 5051 C C . ALA B 1 315 ? -29.389 30.186 25.106 1.00 37.93 309 ALA A C 1
ATOM 5052 O O . ALA B 1 315 ? -28.348 30.721 24.697 1.00 35.63 309 ALA A O 1
ATOM 5054 N N . GLY B 1 316 ? -29.394 28.969 25.617 1.00 37.93 310 GLY A N 1
ATOM 5055 C CA . GLY B 1 316 ? -28.260 28.085 25.478 1.00 37.06 310 GLY A CA 1
ATOM 5056 C C . GLY B 1 316 ? -26.980 28.662 26.099 1.00 36.56 310 GLY A C 1
ATOM 5057 O O . GLY B 1 316 ? -27.039 29.274 27.135 1.00 39.62 310 GLY A O 1
ATOM 5058 N N . GLY B 1 317 ? -25.825 28.444 25.477 1.00 34.34 311 GLY A N 1
ATOM 5059 C CA . GLY B 1 317 ? -24.543 28.914 26.045 1.00 36.50 311 GLY A CA 1
ATOM 5060 C C . GLY B 1 317 ? -24.360 30.414 26.172 1.00 38.76 311 GLY A C 1
ATOM 5061 O O . GLY B 1 317 ? -23.611 30.860 27.027 1.00 37.56 311 GLY A O 1
ATOM 5062 N N . ALA B 1 318 ? -25.072 31.197 25.339 1.00 36.23 312 ALA A N 1
ATOM 5063 C CA . ALA B 1 318 ? -25.000 32.670 25.348 1.00 40.59 312 ALA A CA 1
ATOM 5064 C C . ALA B 1 318 ? -25.184 33.299 26.753 1.00 36.86 312 ALA A C 1
ATOM 5065 O O . ALA B 1 318 ? -24.411 34.195 27.185 1.00 33.11 312 ALA A O 1
ATOM 5067 N N . MET B 1 319 ? -26.112 32.745 27.500 1.00 36.59 313 MET A N 1
ATOM 5068 C CA . MET B 1 319 ? -26.427 33.209 28.837 1.00 40.94 313 MET A CA 1
ATOM 5069 C C . MET B 1 319 ? -25.230 33.060 29.801 1.00 35.48 313 MET A C 1
ATOM 5070 O O . MET B 1 319 ? -25.099 33.801 30.728 1.00 32.93 313 MET A O 1
ATOM 5075 N N . GLU B 1 320 ? -24.337 32.111 29.576 1.00 34.98 314 GLU A N 1
ATOM 5076 C CA . GLU B 1 320 ? -23.186 31.948 30.505 1.00 34.11 314 GLU A CA 1
ATOM 5077 C C . GLU B 1 320 ? -22.064 32.832 30.042 1.00 35.39 314 GLU A C 1
ATOM 5078 O O . GLU B 1 320 ? -21.083 33.018 30.784 1.00 34.74 314 GLU A O 1
ATOM 5084 N N . LEU B 1 321 ? -22.136 33.295 28.809 1.00 30.17 315 LEU A N 1
ATOM 5085 C CA . LEU B 1 321 ? -20.995 34.032 28.258 1.00 35.37 315 LEU A CA 1
ATOM 5086 C C . LEU B 1 321 ? -21.152 35.535 28.510 1.00 36.20 315 LEU A C 1
ATOM 5087 O O . LEU B 1 321 ? -20.180 36.271 28.527 1.00 29.65 315 LEU A O 1
ATOM 5092 N N . VAL B 1 322 ? -22.368 36.008 28.639 1.00 34.17 316 VAL A N 1
ATOM 5093 C CA . VAL B 1 322 ? -22.587 37.470 28.639 1.00 34.27 316 VAL A CA 1
ATOM 5094 C C . VAL B 1 322 ? -23.348 37.760 29.870 1.00 36.53 316 VAL A C 1
ATOM 5095 O O . VAL B 1 322 ? -24.391 37.156 30.079 1.00 33.71 316 VAL A O 1
ATOM 5099 N N . GLU B 1 323 ? -22.892 38.717 30.670 1.00 36.94 317 GLU A N 1
ATOM 5100 C CA . GLU B 1 323 ? -23.825 39.327 31.657 1.00 36.44 317 GLU A CA 1
ATOM 5101 C C . GLU B 1 323 ? -24.380 40.662 31.112 1.00 30.69 317 GLU A C 1
ATOM 5102 O O . GLU B 1 323 ? -23.621 41.616 30.817 1.00 27.99 317 GLU A O 1
ATOM 5108 N N . HIS B 1 324 ? -25.698 40.728 31.068 1.00 28.40 318 HIS A N 1
ATOM 5109 C CA . HIS B 1 324 ? -26.432 41.761 30.390 1.00 30.09 318 HIS A CA 1
ATOM 5110 C C . HIS B 1 324 ? -26.167 43.083 30.979 1.00 28.25 318 HIS A C 1
ATOM 5111 O O . HIS B 1 324 ? -26.390 43.284 32.138 1.00 31.66 318 HIS A O 1
ATOM 5118 N N . GLY B 1 325 ? -25.681 43.981 30.135 1.00 30.31 319 GLY A N 1
ATOM 5119 C CA . GLY B 1 325 ? -25.276 45.317 30.525 1.00 34.45 319 GLY A CA 1
ATOM 5120 C C . GLY B 1 325 ? -23.864 45.433 31.094 1.00 31.05 319 GLY A C 1
ATOM 5121 O O . GLY B 1 325 ? -23.435 46.496 31.392 1.00 28.96 319 GLY A O 1
ATOM 5122 N N . VAL B 1 326 ? -23.218 44.335 31.375 1.00 27.75 320 VAL A N 1
ATOM 5123 C CA . VAL B 1 326 ? -21.868 44.370 31.949 1.00 29.57 320 VAL A CA 1
ATOM 5124 C C . VAL B 1 326 ? -20.834 44.177 30.887 1.00 29.20 320 VAL A C 1
ATOM 5125 O O . VAL B 1 326 ? -19.928 45.010 30.755 1.00 30.53 320 VAL A O 1
ATOM 5129 N N . ASN B 1 327 ? -20.951 43.085 30.104 1.00 27.08 321 ASN A N 1
ATOM 5130 C CA . ASN B 1 327 ? -19.950 42.776 29.063 1.00 30.50 321 ASN A CA 1
ATOM 5131 C C . ASN B 1 327 ? -20.581 42.379 27.726 1.00 32.57 321 ASN A C 1
ATOM 5132 O O . ASN B 1 327 ? -19.929 41.883 26.829 1.00 32.02 321 ASN A O 1
ATOM 5137 N N . GLY B 1 328 ? -21.833 42.712 27.579 1.00 26.74 322 GLY A N 1
ATOM 5138 C CA . GLY B 1 328 ? -22.558 42.522 26.340 1.00 28.74 322 GLY A CA 1
ATOM 5139 C C . GLY B 1 328 ? -24.060 42.783 26.630 1.00 29.30 322 GLY A C 1
ATOM 5140 O O . GLY B 1 328 ? -24.387 43.203 27.706 1.00 25.90 322 GLY A O 1
ATOM 5141 N N . PHE B 1 329 ? -24.935 42.395 25.704 1.00 29.46 323 PHE A N 1
ATOM 5142 C CA . PHE B 1 329 ? -26.365 42.512 25.855 1.00 33.23 323 PHE A CA 1
ATOM 5143 C C . PHE B 1 329 ? -27.000 41.211 25.386 1.00 35.87 323 PHE A C 1
ATOM 5144 O O . PHE B 1 329 ? -26.518 40.526 24.435 1.00 32.76 323 PHE A O 1
ATOM 5152 N N . LEU B 1 330 ? -28.092 40.869 26.039 1.00 32.60 324 LEU A N 1
ATOM 5153 C CA . LEU B 1 330 ? -28.847 39.622 25.739 1.00 35.65 324 LEU A CA 1
ATOM 5154 C C . LEU B 1 330 ? -30.252 40.047 25.383 1.00 36.52 324 LEU A C 1
ATOM 5155 O O . LEU B 1 330 ? -30.767 40.960 26.001 1.00 35.43 324 LEU A O 1
ATOM 5160 N N . THR B 1 331 ? -30.853 39.391 24.394 1.00 37.37 325 THR A N 1
ATOM 5161 C CA . THR B 1 331 ? -32.193 39.711 23.890 1.00 36.69 325 THR A CA 1
ATOM 5162 C C . THR B 1 331 ? -33.018 38.432 23.663 1.00 36.60 325 THR A C 1
ATOM 5163 O O . THR B 1 331 ? -32.504 37.408 23.331 1.00 38.69 325 THR A O 1
ATOM 5167 N N . THR B 1 332 ? -34.327 38.518 23.840 1.00 37.88 326 THR A N 1
ATOM 5168 C CA . THR B 1 332 ? -35.190 37.375 23.644 1.00 35.30 326 THR A CA 1
ATOM 5169 C C . THR B 1 332 ? -35.053 36.863 22.232 1.00 33.26 326 THR A C 1
ATOM 5170 O O . THR B 1 332 ? -35.176 37.623 21.271 1.00 35.28 326 THR A O 1
ATOM 5174 N N . PRO B 1 333 ? -34.849 35.562 22.082 1.00 35.22 327 PRO A N 1
ATOM 5175 C CA . PRO B 1 333 ? -34.613 35.090 20.736 1.00 42.54 327 PRO A CA 1
ATOM 5176 C C . PRO B 1 333 ? -35.818 35.286 19.815 1.00 44.62 327 PRO A C 1
ATOM 5177 O O . PRO B 1 333 ? -36.973 35.115 20.219 1.00 37.51 327 PRO A O 1
ATOM 5181 N N . GLY B 1 334 ? -35.509 35.655 18.584 1.00 40.18 328 GLY A N 1
ATOM 5182 C CA . GLY B 1 334 ? -36.489 35.880 17.601 1.00 37.61 328 GLY A CA 1
ATOM 5183 C C . GLY B 1 334 ? -37.184 37.218 17.715 1.00 38.51 328 GLY A C 1
ATOM 5184 O O . GLY B 1 334 ? -38.077 37.482 16.916 1.00 35.35 328 GLY A O 1
ATOM 5185 N N . GLU B 1 335 ? -36.811 38.088 18.643 1.00 38.19 329 GLU A N 1
ATOM 5186 C CA . GLU B 1 335 ? -37.515 39.390 18.744 1.00 40.71 329 GLU A CA 1
ATOM 5187 C C . GLU B 1 335 ? -36.726 40.558 18.124 1.00 40.06 329 GLU A C 1
ATOM 5188 O O . GLU B 1 335 ? -35.784 41.076 18.725 1.00 39.69 329 GLU A O 1
ATOM 5194 N N . SER B 1 336 ? -37.122 41.003 16.941 1.00 34.04 330 SER A N 1
ATOM 5195 C CA . SER B 1 336 ? -36.307 41.959 16.216 1.00 41.07 330 SER A CA 1
ATOM 5196 C C . SER B 1 336 ? -36.404 43.310 16.857 1.00 41.93 330 SER A C 1
ATOM 5197 O O . SER B 1 336 ? -35.429 44.105 16.799 1.00 35.86 330 SER A O 1
ATOM 5200 N N . GLN B 1 337 ? -37.536 43.610 17.508 1.00 35.86 331 GLN A N 1
ATOM 5201 C CA . GLN B 1 337 ? -37.597 44.937 18.149 1.00 39.03 331 GLN A CA 1
ATOM 5202 C C . GLN B 1 337 ? -36.573 45.126 19.289 1.00 29.70 331 GLN A C 1
ATOM 5203 O O . GLN B 1 337 ? -36.121 46.210 19.525 1.00 31.78 331 GLN A O 1
ATOM 5209 N N . GLU B 1 338 ? -36.402 44.109 20.095 1.00 32.52 332 GLU A N 1
ATOM 5210 C CA . GLU B 1 338 ? -35.552 44.174 21.254 1.00 37.68 332 GLU A CA 1
ATOM 5211 C C . GLU B 1 338 ? -34.097 44.345 20.755 1.00 34.52 332 GLU A C 1
ATOM 5212 O O . GLU B 1 338 ? -33.336 45.131 21.280 1.00 32.02 332 GLU A O 1
ATOM 5218 N N . LEU B 1 339 ? -33.795 43.708 19.628 1.00 34.69 333 LEU A N 1
ATOM 5219 C CA . LEU B 1 339 ? -32.486 43.879 18.965 1.00 34.60 333 LEU A CA 1
ATOM 5220 C C . LEU B 1 339 ? -32.288 45.276 18.495 1.00 33.54 333 LEU A C 1
ATOM 5221 O O . LEU B 1 339 ? -31.189 45.871 18.694 1.00 34.07 333 LEU A O 1
ATOM 5226 N N . ALA B 1 340 ? -33.361 45.881 17.948 1.00 34.14 334 ALA A N 1
ATOM 5227 C CA . ALA B 1 340 ? -33.258 47.250 17.459 1.00 32.90 334 ALA A CA 1
ATOM 5228 C C . ALA B 1 340 ? -32.992 48.192 18.655 1.00 29.11 334 ALA A C 1
ATOM 5229 O O . ALA B 1 340 ? -32.243 49.120 18.549 1.00 35.90 334 ALA A O 1
ATOM 5231 N N . ASN B 1 341 ? -33.631 47.943 19.764 1.00 34.30 335 ASN A N 1
ATOM 5232 C CA . ASN B 1 341 ? -33.463 48.765 20.963 1.00 37.16 335 ASN A CA 1
ATOM 5233 C C . ASN B 1 341 ? -32.050 48.736 21.482 1.00 37.31 335 ASN A C 1
ATOM 5234 O O . ASN B 1 341 ? -31.509 49.778 21.857 1.00 37.64 335 ASN A O 1
ATOM 5239 N N . ILE B 1 342 ? -31.446 47.551 21.458 1.00 35.84 336 ILE A N 1
ATOM 5240 C CA . ILE B 1 342 ? -30.002 47.445 21.753 1.00 34.79 336 ILE A CA 1
ATOM 5241 C C . ILE B 1 342 ? -29.143 48.248 20.814 1.00 35.03 336 ILE A C 1
ATOM 5242 O O . ILE B 1 342 ? -28.209 48.932 21.266 1.00 35.05 336 ILE A O 1
ATOM 5247 N N . ILE B 1 343 ? -29.418 48.143 19.510 1.00 33.92 337 ILE A N 1
ATOM 5248 C CA . ILE B 1 343 ? -28.584 48.847 18.469 1.00 32.98 337 ILE A CA 1
ATOM 5249 C C . ILE B 1 343 ? -28.667 50.352 18.721 1.00 33.52 337 ILE A C 1
ATOM 5250 O O . ILE B 1 343 ? -27.657 51.114 18.808 1.00 31.87 337 ILE A O 1
ATOM 5255 N N . ASN B 1 344 ? -29.880 50.792 18.903 1.00 35.65 338 ASN A N 1
ATOM 5256 C CA . ASN B 1 344 ? -30.099 52.182 19.251 1.00 38.45 338 ASN A CA 1
ATOM 5257 C C . ASN B 1 344 ? -29.424 52.601 20.557 1.00 34.32 338 ASN A C 1
ATOM 5258 O O . ASN B 1 344 ? -28.922 53.703 20.604 1.00 32.81 338 ASN A O 1
ATOM 5263 N N . THR B 1 345 ? -29.449 51.760 21.599 1.00 33.25 339 THR A N 1
ATOM 5264 C CA . THR B 1 345 ? -28.749 52.058 22.833 1.00 37.01 339 THR A CA 1
ATOM 5265 C C . THR B 1 345 ? -27.275 52.238 22.570 1.00 40.62 339 THR A C 1
ATOM 5266 O O . THR B 1 345 ? -26.642 53.127 23.168 1.00 36.26 339 THR A O 1
ATOM 5270 N N . CYS B 1 346 ? -26.731 51.385 21.690 1.00 38.52 340 CYS A N 1
ATOM 5271 C CA . CYS B 1 346 ? -25.319 51.463 21.302 1.00 37.22 340 CYS A CA 1
ATOM 5272 C C . CYS B 1 346 ? -25.018 52.746 20.568 1.00 42.10 340 CYS A C 1
ATOM 5273 O O . CYS B 1 346 ? -23.940 53.287 20.739 1.00 43.66 340 CYS A O 1
ATOM 5276 N N . ILE B 1 347 ? -25.987 53.281 19.812 1.00 37.40 341 ILE A N 1
ATOM 5277 C CA . ILE B 1 347 ? -25.728 54.510 19.038 1.00 41.93 341 ILE A CA 1
ATOM 5278 C C . ILE B 1 347 ? -25.740 55.702 19.957 1.00 39.58 341 ILE A C 1
ATOM 5279 O O . ILE B 1 347 ? -24.903 56.586 19.830 1.00 39.42 341 ILE A O 1
ATOM 5284 N N . GLU B 1 348 ? -26.693 55.703 20.875 1.00 36.52 342 GLU A N 1
ATOM 5285 C CA . GLU B 1 348 ? -26.948 56.851 21.764 1.00 39.59 342 GLU A CA 1
ATOM 5286 C C . GLU B 1 348 ? -26.114 56.929 23.038 1.00 40.97 342 GLU A C 1
ATOM 5287 O O . GLU B 1 348 ? -26.034 57.991 23.576 1.00 47.93 342 GLU A O 1
ATOM 5293 N N . ASP B 1 349 ? -25.622 55.820 23.618 1.00 40.16 343 ASP A N 1
ATOM 5294 C CA . ASP B 1 349 ? -24.677 55.940 24.740 1.00 41.91 343 ASP A CA 1
ATOM 5295 C C . ASP B 1 349 ? -23.326 55.341 24.394 1.00 37.44 343 ASP A C 1
ATOM 5296 O O . ASP B 1 349 ? -22.992 54.267 24.777 1.00 39.71 343 ASP A O 1
ATOM 5301 N N . THR B 1 350 ? -22.562 56.101 23.681 1.00 39.35 344 THR A N 1
ATOM 5302 C CA . THR B 1 350 ? -21.228 55.772 23.248 1.00 44.38 344 THR A CA 1
ATOM 5303 C C . THR B 1 350 ? -20.322 55.406 24.398 1.00 41.98 344 THR A C 1
ATOM 5304 O O . THR B 1 350 ? -19.647 54.407 24.311 1.00 35.05 344 THR A O 1
ATOM 5308 N N . GLN B 1 351 ? -20.338 56.170 25.488 1.00 37.79 345 GLN A N 1
ATOM 5309 C CA . GLN B 1 351 ? -19.430 55.925 26.609 1.00 37.56 345 GLN A CA 1
ATOM 5310 C C . GLN B 1 351 ? -19.722 54.644 27.329 1.00 35.26 345 GLN A C 1
ATOM 5311 O O . GLN B 1 351 ? -18.821 53.869 27.641 1.00 31.57 345 GLN A O 1
ATOM 5317 N N . LYS B 1 352 ? -20.997 54.451 27.665 1.00 32.95 346 LYS A N 1
ATOM 5318 C CA . LYS B 1 352 ? -21.405 53.248 28.282 1.00 33.48 346 LYS A CA 1
ATOM 5319 C C . LYS B 1 352 ? -21.038 52.021 27.407 1.00 34.13 346 LYS A C 1
ATOM 5320 O O . LYS B 1 352 ? -20.501 50.999 27.895 1.00 31.34 346 LYS A O 1
ATOM 5326 N N . THR B 1 353 ? -21.327 52.147 26.119 1.00 31.58 347 THR A N 1
ATOM 5327 C CA . THR B 1 353 ? -21.063 51.106 25.180 1.00 34.74 347 THR A CA 1
ATOM 5328 C C . THR B 1 353 ? -19.548 50.766 25.092 1.00 34.85 347 THR A C 1
ATOM 5329 O O . THR B 1 353 ? -19.159 49.594 25.034 1.00 33.84 347 THR A O 1
ATOM 5333 N N . ALA B 1 354 ? -18.683 51.781 25.090 1.00 34.29 348 ALA A N 1
ATOM 5334 C CA . ALA B 1 354 ? -17.223 51.534 25.122 1.00 33.28 348 ALA A CA 1
ATOM 5335 C C . ALA B 1 354 ? -16.799 50.888 26.444 1.00 29.88 348 ALA A C 1
ATOM 5336 O O . ALA B 1 354 ? -15.957 50.060 26.426 1.00 27.24 348 ALA A O 1
ATOM 5338 N N . THR B 1 355 ? -17.457 51.159 27.582 1.00 30.82 349 THR A N 1
ATOM 5339 C CA . THR B 1 355 ? -17.029 50.532 28.819 1.00 32.67 349 THR A CA 1
ATOM 5340 C C . THR B 1 355 ? -17.383 49.044 28.807 1.00 36.41 349 THR A C 1
ATOM 5341 O O . THR B 1 355 ? -16.586 48.209 29.156 1.00 30.62 349 THR A O 1
ATOM 5345 N N . ILE B 1 356 ? -18.571 48.736 28.338 1.00 27.95 350 ILE A N 1
ATOM 5346 C CA . ILE B 1 356 ? -19.011 47.365 28.185 1.00 29.60 350 ILE A CA 1
ATOM 5347 C C . ILE B 1 356 ? -18.126 46.547 27.288 1.00 29.00 350 ILE A C 1
ATOM 5348 O O . ILE B 1 356 ? -17.850 45.399 27.601 1.00 33.02 350 ILE A O 1
ATOM 5353 N N . ALA B 1 357 ? -17.802 47.104 26.138 1.00 27.04 351 ALA A N 1
ATOM 5354 C CA . ALA B 1 357 ? -16.859 46.521 25.207 1.00 29.64 351 ALA A CA 1
ATOM 5355 C C . ALA B 1 357 ? -15.474 46.223 25.833 1.00 32.07 351 ALA A C 1
ATOM 5356 O O . ALA B 1 357 ? -14.870 45.148 25.618 1.00 31.11 351 ALA A O 1
ATOM 5358 N N . SER B 1 358 ? -14.957 47.223 26.546 1.00 32.51 352 SER A N 1
ATOM 5359 C CA . SER B 1 358 ? -13.719 47.092 27.296 1.00 33.99 352 SER A CA 1
ATOM 5360 C C . SER B 1 358 ? -13.857 46.002 28.374 1.00 34.91 352 SER A C 1
ATOM 5361 O O . SER B 1 358 ? -12.951 45.163 28.590 1.00 31.06 352 SER A O 1
ATOM 5364 N N . ASN B 1 359 ? -14.964 46.023 29.115 1.00 30.10 353 ASN A N 1
ATOM 5365 C CA . ASN B 1 359 ? -15.214 44.942 30.088 1.00 29.70 353 ASN A CA 1
ATOM 5366 C C . ASN B 1 359 ? -15.214 43.553 29.433 1.00 27.21 353 ASN A C 1
ATOM 5367 O O . ASN B 1 359 ? -14.698 42.579 30.012 1.00 28.43 353 ASN A O 1
ATOM 5372 N N . ALA B 1 360 ? -15.822 43.452 28.250 1.00 27.92 354 ALA A N 1
ATOM 5373 C CA . ALA B 1 360 ? -15.944 42.176 27.630 1.00 29.64 354 ALA A CA 1
ATOM 5374 C C . ALA B 1 360 ? -14.549 41.646 27.253 1.00 30.31 354 ALA A C 1
ATOM 5375 O O . ALA B 1 360 ? -14.253 40.490 27.375 1.00 30.40 354 ALA A O 1
ATOM 5377 N N . GLN B 1 361 ? -13.671 42.506 26.791 1.00 29.00 355 GLN A N 1
ATOM 5378 C CA . GLN B 1 361 ? -12.342 42.031 26.447 1.00 26.65 355 GLN A CA 1
ATOM 5379 C C . GLN B 1 361 ? -11.636 41.426 27.631 1.00 28.08 355 GLN A C 1
ATOM 5380 O O . GLN B 1 361 ? -11.021 40.357 27.524 1.00 28.14 355 GLN A O 1
ATOM 5386 N N . ALA B 1 362 ? -11.688 42.125 28.751 1.00 29.56 356 ALA A N 1
ATOM 5387 C CA . ALA B 1 362 ? -11.018 41.694 30.013 1.00 30.86 356 ALA A CA 1
ATOM 5388 C C . ALA B 1 362 ? -11.558 40.395 30.517 1.00 29.97 356 ALA A C 1
ATOM 5389 O O . ALA B 1 362 ? -10.799 39.507 30.890 1.00 27.89 356 ALA A O 1
ATOM 5391 N N . ILE B 1 363 ? -12.890 40.232 30.503 1.00 30.56 357 ILE A N 1
ATOM 5392 C CA . ILE B 1 363 ? -13.465 39.060 31.095 1.00 29.05 357 ILE A CA 1
ATOM 5393 C C . ILE B 1 363 ? -13.271 37.882 30.124 1.00 29.04 357 ILE A C 1
ATOM 5394 O O . ILE B 1 363 ? -13.015 36.750 30.591 1.00 30.31 357 ILE A O 1
ATOM 5399 N N . ALA B 1 364 ? -13.388 38.110 28.811 1.00 27.41 358 ALA A N 1
ATOM 5400 C CA . ALA B 1 364 ? -13.245 37.010 27.859 1.00 27.50 358 ALA A CA 1
ATOM 5401 C C . ALA B 1 364 ? -11.777 36.509 27.906 1.00 29.89 358 ALA A C 1
ATOM 5402 O O . ALA B 1 364 ? -11.495 35.316 27.783 1.00 28.47 358 ALA A O 1
ATOM 5404 N N . SER B 1 365 ? -10.843 37.425 28.083 1.00 29.33 359 SER A N 1
ATOM 5405 C CA . SER B 1 365 ? -9.398 37.017 28.148 1.00 27.93 359 SER A CA 1
ATOM 5406 C C . SER B 1 365 ? -9.158 36.161 29.361 1.00 29.84 359 SER A C 1
ATOM 5407 O O . SER B 1 365 ? -8.325 35.238 29.347 1.00 33.72 359 SER A O 1
ATOM 5410 N N . GLN B 1 366 ? -9.823 36.518 30.459 1.00 28.35 360 GLN A N 1
ATOM 5411 C CA . GLN B 1 366 ? -9.700 35.772 31.704 1.00 31.19 360 GLN A CA 1
ATOM 5412 C C . GLN B 1 366 ? -10.312 34.379 31.551 1.00 36.26 360 GLN A C 1
ATOM 5413 O O . GLN B 1 366 ? -9.656 33.377 31.867 1.00 28.87 360 GLN A O 1
ATOM 5419 N N . ARG B 1 367 ? -11.525 34.290 31.002 1.00 29.13 361 ARG A N 1
ATOM 5420 C CA . ARG B 1 367 ? -12.226 33.031 30.995 1.00 29.75 361 ARG A CA 1
ATOM 5421 C C . ARG B 1 367 ? -11.869 32.069 29.893 1.00 26.87 361 ARG A C 1
ATOM 5422 O O . ARG B 1 367 ? -11.952 30.877 30.083 1.00 28.12 361 ARG A O 1
ATOM 5430 N N . PHE B 1 368 ? -11.576 32.576 28.703 1.00 25.65 362 PHE A N 1
ATOM 5431 C CA . PHE B 1 368 ? -11.495 31.737 27.517 1.00 24.64 362 PHE A CA 1
ATOM 5432 C C . PHE B 1 368 ? -10.133 31.656 26.854 1.00 26.64 362 PHE A C 1
ATOM 5433 O O . PHE B 1 368 ? -9.968 31.209 25.707 1.00 26.67 362 PHE A O 1
ATOM 5441 N N . ASP B 1 369 ? -9.156 32.123 27.568 1.00 29.21 363 ASP A N 1
ATOM 5442 C CA . ASP B 1 369 ? -7.751 31.998 27.078 1.00 27.61 363 ASP A CA 1
ATOM 5443 C C . ASP B 1 369 ? -7.386 30.527 26.932 1.00 24.01 363 ASP A C 1
ATOM 5444 O O . ASP B 1 369 ? -7.516 29.753 27.849 1.00 27.69 363 ASP A O 1
ATOM 5449 N N . VAL B 1 370 ? -7.004 30.179 25.723 1.00 28.47 364 VAL A N 1
ATOM 5450 C CA . VAL B 1 370 ? -6.534 28.849 25.356 1.00 27.91 364 VAL A CA 1
ATOM 5451 C C . VAL B 1 370 ? -5.451 28.305 26.214 1.00 28.80 364 VAL A C 1
ATOM 5452 O O . VAL B 1 370 ? -5.461 27.113 26.455 1.00 27.33 364 VAL A O 1
ATOM 5456 N N . VAL B 1 371 ? -4.629 29.165 26.808 1.00 30.35 365 VAL A N 1
ATOM 5457 C CA . VAL B 1 371 ? -3.595 28.684 27.665 1.00 30.74 365 VAL A CA 1
ATOM 5458 C C . VAL B 1 371 ? -4.254 28.088 28.911 1.00 37.14 365 VAL A C 1
ATOM 5459 O O . VAL B 1 371 ? -3.922 26.979 29.383 1.00 32.64 365 VAL A O 1
ATOM 5463 N N . THR B 1 372 ? -5.216 28.828 29.441 1.00 33.00 366 THR A N 1
ATOM 5464 C CA . THR B 1 372 ? -5.940 28.388 30.633 1.00 33.50 366 THR A CA 1
ATOM 5465 C C . THR B 1 372 ? -6.797 27.168 30.327 1.00 28.34 366 THR A C 1
ATOM 5466 O O . THR B 1 372 ? -6.831 26.195 31.122 1.00 26.55 366 THR A O 1
ATOM 5470 N N . ILE B 1 373 ? -7.513 27.219 29.217 1.00 26.69 367 ILE A N 1
ATOM 5471 C CA . ILE B 1 373 ? -8.324 26.077 28.806 1.00 30.60 367 ILE A CA 1
ATOM 5472 C C . ILE B 1 373 ? -7.461 24.849 28.578 1.00 31.01 367 ILE A C 1
ATOM 5473 O O . ILE B 1 373 ? -7.822 23.753 29.006 1.00 27.86 367 ILE A O 1
ATOM 5478 N N . ASN B 1 374 ? -6.299 25.010 27.954 1.00 31.93 368 ASN A N 1
ATOM 5479 C CA . ASN B 1 374 ? -5.452 23.836 27.764 1.00 32.45 368 ASN A CA 1
ATOM 5480 C C . ASN B 1 374 ? -4.989 23.310 29.119 1.00 31.88 368 ASN A C 1
ATOM 5481 O O . ASN B 1 374 ? -4.799 22.115 29.252 1.00 32.46 368 ASN A O 1
ATOM 5486 N N . GLN B 1 375 ? -4.774 24.185 30.114 1.00 34.37 369 GLN A N 1
ATOM 5487 C CA . GLN B 1 375 ? -4.343 23.708 31.437 1.00 31.87 369 GLN A CA 1
ATOM 5488 C C . GLN B 1 375 ? -5.441 22.889 32.087 1.00 27.83 369 GLN A C 1
ATOM 5489 O O . GLN B 1 375 ? -5.211 21.823 32.635 1.00 27.54 369 GLN A O 1
ATOM 5495 N N . GLN B 1 376 ? -6.668 23.350 31.984 1.00 30.81 370 GLN A N 1
ATOM 5496 C CA . GLN B 1 376 ? -7.810 22.595 32.576 1.00 27.51 370 GLN A CA 1
ATOM 5497 C C . GLN B 1 376 ? -7.986 21.216 31.927 1.00 31.90 370 GLN A C 1
ATOM 5498 O O . GLN B 1 376 ? -8.237 20.207 32.592 1.00 32.53 370 GLN A O 1
ATOM 5504 N N . ILE B 1 377 ? -7.808 21.171 30.589 1.00 33.13 371 ILE A N 1
ATOM 5505 C CA . ILE B 1 377 ? -7.873 19.875 29.864 1.00 29.88 371 ILE A CA 1
ATOM 5506 C C . ILE B 1 377 ? -6.755 18.944 30.360 1.00 29.28 371 ILE A C 1
ATOM 5507 O O . ILE B 1 377 ? -7.006 17.793 30.754 1.00 31.00 371 ILE A O 1
ATOM 5512 N N . ALA B 1 378 ? -5.513 19.439 30.388 1.00 32.61 372 ALA A N 1
ATOM 5513 C CA . ALA B 1 378 ? -4.346 18.602 30.840 1.00 29.01 372 ALA A CA 1
ATOM 5514 C C . ALA B 1 378 ? -4.560 18.032 32.248 1.00 33.67 372 ALA A C 1
ATOM 5515 O O . ALA B 1 378 ? -4.417 16.826 32.489 1.00 34.50 372 ALA A O 1
ATOM 5517 N N . GLU B 1 379 ? -4.990 18.888 33.165 1.00 33.01 373 GLU A N 1
ATOM 5518 C CA . GLU B 1 379 ? -5.215 18.508 34.537 1.00 35.77 373 GLU A CA 1
ATOM 5519 C C . GLU B 1 379 ? -6.376 17.518 34.665 1.00 39.03 373 GLU A C 1
ATOM 5520 O O . GLU B 1 379 ? -6.310 16.528 35.403 1.00 36.71 373 GLU A O 1
ATOM 5526 N N . THR B 1 380 ? -7.431 17.755 33.927 1.00 35.11 374 THR A N 1
ATOM 5527 C CA . THR B 1 380 ? -8.508 16.816 33.910 1.00 36.51 374 THR A CA 1
ATOM 5528 C C . THR B 1 380 ? -8.044 15.411 33.365 1.00 36.57 374 THR A C 1
ATOM 5529 O O . THR B 1 380 ? -8.358 14.361 33.917 1.00 37.30 374 THR A O 1
ATOM 5533 N N . LEU B 1 381 ? -7.350 15.392 32.250 1.00 32.48 375 LEU A N 1
ATOM 5534 C CA . LEU B 1 381 ? -6.824 14.156 31.719 1.00 35.32 375 LEU A CA 1
ATOM 5535 C C . LEU B 1 381 ? -5.850 13.471 32.697 1.00 41.38 375 LEU A C 1
ATOM 5536 O O . LEU B 1 381 ? -5.870 12.231 32.840 1.00 35.84 375 LEU A O 1
ATOM 5541 N N . SER B 1 382 ? -5.064 14.270 33.423 1.00 39.13 376 SER A N 1
ATOM 5542 C CA . SER B 1 382 ? -4.039 13.668 34.268 1.00 45.05 376 SER A CA 1
ATOM 5543 C C . SER B 1 382 ? -4.712 13.069 35.484 1.00 47.62 376 SER A C 1
ATOM 5544 O O . SER B 1 382 ? -4.280 12.048 35.952 1.00 48.64 376 SER A O 1
ATOM 5547 N N . SER B 1 383 ? -5.816 13.660 35.947 1.00 50.61 377 SER A N 1
ATOM 5548 C CA . SER B 1 383 ? -6.606 13.084 37.032 1.00 51.49 377 SER A CA 1
ATOM 5549 C C . SER B 1 383 ? -7.223 11.707 36.676 1.00 58.97 377 SER A C 1
ATOM 5550 O O . SER B 1 383 ? -7.712 11.035 37.552 1.00 59.23 377 SER A O 1
ATOM 5553 N N . LEU B 1 384 ? -7.161 11.267 35.416 1.00 66.71 378 LEU A N 1
ATOM 5554 C CA . LEU B 1 384 ? -7.524 9.880 35.053 1.00 70.11 378 LEU A CA 1
ATOM 5555 C C . LEU B 1 384 ? -6.320 8.953 35.158 1.00 69.30 378 LEU A C 1
ATOM 5556 O O . LEU B 1 384 ? -5.182 9.379 34.937 1.00 60.59 378 LEU A O 1
#

Secondary structure (DSSP, 8-state):
--EEEEES-SS--HHHHHHHHHHGGGTTSEEEEESS-SHHHHHHHHTT--EEE--S----TTSSHHHHHHHHHHHT-SEEEE-SHHHHHHHHHHHHHHT--EEEEE-S---TTTS-HHHHHHHHHHHHHHEEEEEESSHHHHHHHHHTT--GGGEEE----B-GGGG---HHHHHHHHHHHT-TTSEEEEEES-B-GGGTHHHHHHHHHTS-TTEEEEEESPBPTT-HHHHHHHHHHHHHHT-TTTEEEEES-S-HHHHHHH-SEEE---SS--S--HHHHHHHHTT--EEEESSTTHHHH--BTTTBEEE-TT-HHHHHHHHHHHHH-HHHHHHHHHHHHHHHHHHHBHHHHHHHHHHHHHT-/--EEEEES-SS--HHHHHHHHHHGGGTTSEEEEESS-SHHHHHHHHTT--EEE--S----GGGSHHHHHHHHHHHT-SEEEE-SHHHHHHHHHHHHHHT--EEEEE-S---TTTS-HHHHHHHHHHHHHH-SEEEESSHHHHHHHHHTT--GGGEEE----B-GGGG---HHHHHHHHHHHT-TTSEEEEEES-S-TTTTHHHHHHHHTTS-TTEEEEEES---GGGHHHHHHHHHHHHHTT-TTSEEEEES-S-HHHHHHH-SEEE---SS--S--HHHHHHHHTT--EEEESSTTHHHH--BTTTBEEE-TT-HHHHHHHHHHHHH-HHHHHHHHHHHHHHHHHHHBHHHHHHHHHHHHHT-

Organism: Nostoc sp. (strain PCC 7120 / SAG 25.82 / UTEX 2576) (NCBI:txid103690)

CATH classification: 3.40.50.2000

InterPro domains:
  IPR001296 Glycosyl transferase, family 1 [PF00534] (189-355)
  IPR028098 Glycosyltransferase subfamily 4-like, N-terminal domain [PF13439] (13-179)

Radius of gyration: 36.72 Å; Cα contacts (8 Å, |Δi|>4): 1521; chains: 2; bounding box: 46×119×40 Å

Solvent-accessible surface area: 30031 Å² total; per-residue (Å²): 92,84,0,0,0,0,0,54,22,2,149,51,34,42,19,12,70,6,0,10,35,5,0,81,66,17,94,127,85,7,19,0,0,0,26,42,97,30,59,0,52,70,51,0,84,118,61,132,2,56,26,75,38,5,44,49,116,158,90,19,10,114,14,10,14,9,9,23,62,0,25,110,17,0,113,97,27,73,3,0,0,0,1,15,13,78,0,0,6,1,0,0,5,0,8,26,26,14,154,58,55,0,0,2,4,1,15,45,32,3,25,91,144,75,61,62,92,68,29,4,143,20,1,8,20,1,0,25,97,21,7,58,17,0,0,0,6,0,101,20,0,37,64,11,0,66,152,27,48,7,96,47,132,21,21,80,31,2,37,6,3,6,67,34,97,113,19,113,29,51,110,78,85,42,57,126,29,33,104,152,19,58,3,47,146,40,30,1,0,0,4,7,23,126,8,15,48,153,38,0,1,44,16,0,0,48,0,0,43,100,12,41,107,72,0,10,0,1,1,3,11,66,42,61,205,60,56,94,108,9,19,119,78,0,90,108,9,8,91,175,57,52,5,110,140,42,11,88,65,34,28,148,65,96,42,40,22,60,0,0,5,3,1,41,0,0,1,19,9,4,54,20,73,36,35,15,5,48,34,0,0,27,0,1,1,14,20,36,9,0,0,0,4,115,19,11,0,3,100,33,2,4,119,101,35,75,12,0,5,16,9,63,44,34,92,27,88,63,4,0,78,18,0,31,40,4,40,141,59,101,134,92,12,59,67,5,10,74,57,0,56,67,48,0,27,129,65,1,30,27,90,48,8,39,101,61,3,43,125,18,3,84,91,82,91,82,0,0,0,0,0,51,28,3,150,52,32,33,22,11,68,4,0,9,32,6,0,85,65,16,103,127,88,6,19,0,0,0,26,44,97,31,61,0,54,70,49,0,84,116,61,130,3,57,26,75,40,4,45,48,118,133,102,34,14,133,13,10,7,7,7,23,62,0,23,126,12,0,128,99,21,68,3,0,0,0,1,17,10,52,0,0,9,1,0,0,6,0,9,6,21,15,164,63,61,0,0,2,4,1,16,44,28,4,25,86,146,71,58,62,106,62,27,9,142,21,0,5,32,3,0,24,119,18,6,54,15,0,0,0,5,0,98,20,0,36,64,13,0,66,157,38,49,7,96,51,133,23,20,84,34,2,36,6,3,5,67,36,96,111,18,114,28,53,110,70,83,37,54,127,35,33,112,148,17,59,3,47,144,38,30,0,0,0,2,10,24,116,9,1,53,141,25,0,0,44,19,0,0,53,0,0,45,104,13,42,107,70,0,9,0,3,1,3,14,79,44,60,201,68,40,125,126,6,20,131,85,0,82,80,11,6,81,168,68,52,5,93,139,46,11,71,62,42,24,148,69,88,46,35,21,65,3,0,4,0,3,42,0,0,1,21,8,3,60,20,74,35,30,16,7,39,31,0,0,25,0,0,1,13,20,32,10,0,0,0,4,104,20,9,1,4,106,36,2,3,112,96,37,73,11,0,7,19,10,58,44,32,89,29,87,57,2,0,76,18,0,31,41,4,43,136,60,101,135,92,11,57,64,5,8,72,57,0,55,68,47,0,26,129,67,1,29,24,89,46,7,38,101,64,4,43,119,12,4,84,93,86

Nearest PDB structures (foldseek):
  4xsp-assembly1_B  TM=1.000E+00  e=2.354E-68  Nostoc sp. PCC 7120 = FACHB-418
  4xsu-assembly1_B  TM=9.629E-01  e=2.173E-64  Nostoc sp. PCC 7120 = FACHB-418
  4xsr-assembly1_B  TM=9.560E-01  e=3.598E-64  Nostoc sp. PCC 7120 = FACHB-418
  4xsu-assembly1_A  TM=9.590E-01  e=1.931E-63  Nostoc sp. PCC 7120 = FACHB-418
  7mi0-assembly1_A  TM=8.642E-01  e=8.203E-24  Rickettsia africae ESF-5

=== Feature glossary ===
Key to the feature types in this record:

— What the protein is —

Primary structure: the covalent order of the twenty standard amino acids along the backbone. Two proteins with the same sequence will (almost always) fold to the same structure; two with 30% identity often share a fold but not the details.

Database cross-references. InterPro integrates a dozen domain/family signature databases into unified entries with residue-range hits. GO terms attach function/process/location labels with evidence codes. CATH codes position the fold in a four-level structural taxonomy. Organism is the NCBI-taxonomy species name.

— Where its atoms are —

The mmCIF block holds the 3D Cartesian coordinates of each backbone atom (N, Cα, C, O) in ångströms. mmCIF is the PDB's canonical archive format — a tagged-loop text representation of the atomic model.

Six rendered views show the 3D structure from the faces of a cube — i.e. along ±x, ±y, ±z. Rendering representation is drawn randomly per protein from cartoon (secondary-structure ribbons), sticks (backbone bonds), or molecular surface; coloring is either N→C rainbow (blue at the N-terminus through red at the C-terminus) or one color per chain.

— Local backbone conformation —

DSSP 8-state secondary structure assigns each residue one of H (α-helix), G (3₁₀-helix), I (π-helix), E (extended β-strand), B (isolated β-bridge), T (hydrogen-bonded turn), S (bend), or '-' (coil). The assignment is computed from backbone hydrogen-bond geometry via the Kabsch–Sander algorithm.

P-SEA three-state annotation labels each residue as helix, strand, or coil based purely on the geometry of the Cα trace. It serves as a fallback when the full backbone (and thus DSSP) is unavailable.

The φ/ψ torsion pair specifies the backbone conformation at each residue. φ rotates about the N–Cα bond, ψ about the Cα–C bond. Steric clashes forbid most of the (φ, ψ) plane — the allowed regions (α-helix basin, β-sheet basin, left-handed helix) are the Ramachandran-allowed regions.

— Global shape and packing —

The geometric summary reports three shape descriptors. Rg (radius of gyration) measures how spread out the Cα atoms are about their centre of mass; compact globular proteins have small Rg, elongated or unfolded ones large. Cα contacts (<8 Å, |i−j|>4) count long-range residue pairs in spatial proximity — high for tightly packed folds, near zero for rods or random coil. The bounding-box extents give the protein's footprint along x, y, z in Å.

Accessible surface area quantifies burial. A residue with SASA near zero is packed into the hydrophobic core; one with SASA >100 Å² sits on the surface. Computed here via the Shrake–Rupley numerical algorithm with a 1.4 Å probe.

Plot images: a contact map (which residues are close in 3D, as an N×N binary image), a Ramachandran scatter (backbone torsion angles, revealing secondary-structure composition at a glance), and — for AlphaFold structures — a PAE heatmap (pairwise prediction confidence).

— Structural neighborhood —

The Foldseek 3Di string encodes local tertiary geometry as a 20-letter alphabet — one character per residue — derived from the relative positions of nearby Cα atoms. Unlike the amino-acid sequence, 3Di is a direct function of the 3D structure, so two proteins with the same fold have similar 3Di strings even at low sequence identity.

Nearest PDB neighbors are the top structural matches found by Foldseek when searching this structure against the entire Protein Data Bank. Each hit reports a TM-score (0 to 1; >0.5 almost always implies the same fold) and an E-value. These are *structural* homologs — they may share no detectable sequence similarity.

— Confidence and disorder —

For AlphaFold models, the B-factor field carries pLDDT — the model's own estimate of local accuracy on a 0–100 scale. Regions with pLDDT<50 should be treated as essentially unmodeled; they often correspond to intrinsically disordered segments.

B-factor (Debye–Waller factor) reflects atomic displacement in the crystal lattice. It is an experimental observable (units Å²), not a prediction; low values mean the atom is pinned down, high values mean it moves or is heterogeneous across the crystal.

Predicted aligned error is AlphaFold's pairwise confidence. Unlike pLDDT (per-residue), PAE is per-residue-pair and captures whether two parts of the structure are correctly placed relative to each other. Units are ångströms of expected positional error.